Protein AF-0000000080018752 (afdb_homodimer)

Radius of gyration: 22.23 Å; Cα contacts (8 Å, |Δi|>4): 849; chains: 2; bounding box: 43×66×52 Å

Organism: NCBI:txid2019572

pLDDT: mean 96.09, std 4.59, range [61.5, 98.94]

Foldseek 3Di:
DELLPFQAQVVLCVVVVFAEAAAAPFDFDFDDDDPVNVVQLVCCVVPHDQQPDLVSLCVRFVVVLLVVLCVVVVVFKAKDAQDWQDDDPQQTGGFRIWIATQDPVGNVDDDDQIAETEFEDQPRVRSRVSSQVSNQVSNCVVNVVAQAKHKYWYYNRAKIWIWIDGPRYIYTYPDIDGVVPVRRVSRRSNRSVVSVVVSVVVVVVD/DELLPFQAQVVLCVVVVFAEAAAAPFDFDFDDDDPVNVVQLVCCVVPHDQQPDLVSLCVRFVVVLLVVLCVVVVVFWAKDAQDWQDDDPQQTGGFRIWIATQDPVGNVDDDDQIAETEFEDQPRVRSRVSSQVSNQVSNCVVNVVAQAKHKYWYYNRAKIWIWIDGPRYIYTYPDIDGVVPVRRVSRRSNRSVVSVVVSVVVVVVD

Solvent-accessible surface area (backbone atoms only — not comparable to full-atom values): 21216 Å² total; per-residue (Å²): 59,46,32,83,71,37,57,38,49,66,60,49,30,64,75,66,64,40,44,82,47,74,45,78,73,80,61,71,31,89,50,90,74,52,69,65,56,52,50,50,50,50,47,42,66,71,51,39,53,45,71,78,25,64,62,17,16,36,57,63,37,43,46,51,56,52,51,63,54,41,64,80,42,36,91,52,30,35,65,37,36,44,44,82,47,72,70,50,71,59,30,20,45,58,49,49,29,37,37,21,33,43,31,94,89,34,71,85,46,92,38,74,52,51,36,36,35,33,24,72,32,76,83,47,62,56,35,26,46,12,24,33,51,44,49,44,50,30,34,50,61,71,28,65,84,55,95,60,71,29,35,33,36,37,28,45,40,52,47,39,37,44,33,38,36,47,90,55,36,35,34,36,32,66,70,65,40,37,57,88,42,48,61,60,36,41,7,35,53,40,28,55,53,48,53,48,52,53,51,51,52,54,58,70,71,96,61,46,31,83,70,38,57,38,48,65,61,48,30,65,75,66,64,39,44,82,47,74,46,80,74,80,61,73,31,89,51,91,76,52,68,65,56,52,50,49,49,49,47,42,65,71,48,40,52,44,72,76,25,62,62,18,16,35,57,63,39,44,47,53,55,52,50,63,52,41,64,80,42,39,91,52,30,33,66,38,38,44,44,81,48,70,69,49,71,59,31,20,45,57,49,50,30,37,36,20,34,44,32,95,91,34,72,85,46,90,37,74,51,54,37,34,34,32,26,73,32,75,82,48,62,56,36,27,45,12,24,33,51,43,49,44,51,31,35,49,62,72,30,64,83,54,95,59,72,29,35,34,36,36,28,46,41,50,48,40,37,45,32,38,38,47,89,55,37,36,35,36,32,65,70,65,39,35,57,87,42,48,62,60,36,42,6,36,55,39,28,53,53,47,53,48,52,54,50,50,51,54,58,71,72,95

Sequence (412 aa):
MAFSNYKTIGEVLKAFQVTYTESNFMGEVEFQVSDYFREDLETVMREGVVNNSEFAVCENLIYPVLKEVWKRYSSRFTLWSHQSFNYDENLSGFPEYILAKRSPLGKVVFDKPYFILVEAKQDNFEAGWAQCIAEMIAAQKLNNEFAITIFGIVSNGDRWQFGKLESEKFTKNLTFYSIQELDTLFAAVNYIFQQCDLQLNNLVAAMAFSNYKTIGEVLKAFQVTYTESNFMGEVEFQVSDYFREDLETVMREGVVNNSEFAVCENLIYPVLKEVWKRYSSRFTLWSHQSFNYDENLSGFPEYILAKRSPLGKVVFDKPYFILVEAKQDNFEAGWAQCIAEMIAAQKLNNEFAITIFGIVSNGDRWQFGKLESEKFTKNLTFYSIQELDTLFAAVNYIFQQCDLQLNNLVAA

Secondary structure (DSSP, 8-state):
-BGGG---HHHHHHHHT-EEEE------------HHHHHHHHHHHHHS--SSSHHHHIIIIIHHHHHHHHGGGTTTEEEEES--EESSSSSEE--SEEEEEEPTT-TTSEEEEEEEEEEE-SS-HHHHHHHHHHHHHHHHHHHTT----EEEEEE-SSEEEEEEEETTEEEE-SS-EETTSHHHHHHHHHHHHHHHHHHHHHHHH-/-BGGG---HHHHHHHHT-EEEE------------HHHHHHHHHHHHHS--SSSHHHHIIIIIHHHHHHHHGGGTTTEEEEES--EESSSSSEE--SEEEEEEPTT-TTSEEEEEEEEEEE-SS-HHHHHHHHHHHHHHHHHHHTT----EEEEEE-SSEEEEEEEETTEEEE-SS-EETTSHHHHHHHHHHHHHHHHHHHHHHHH-

Nearest PDB structures (foldseek):
  3byq-assembly1_B  TM=3.534E-01  e=9.025E-02  Bordetella bronchiseptica RB50
  1whn-assembly1_A  TM=4.639E-01  e=7.800E-01  Mus musculus
  6ei8-assembly1_A  TM=4.580E-01  e=9.435E-01  Homo sapiens
  8b02-assembly2_B  TM=5.204E-01  e=5.938E+00  Amphimedon queenslandica
  1whn-assembly1_A  TM=4.636E-01  e=7.971E-01  Mus musculus

Structure (mmCIF, N/CA/C/O backbone):
data_AF-0000000080018752-model_v1
#
loop_
_entity.id
_entity.type
_entity.pdbx_description
1 polymer 'Restriction endonuclease subunit R'
#
loop_
_atom_site.group_PDB
_atom_site.id
_atom_site.type_symbol
_atom_site.label_atom_id
_atom_site.label_alt_id
_atom_site.label_comp_id
_atom_site.label_asym_id
_atom_site.label_entity_id
_atom_site.label_seq_id
_atom_site.pdbx_PDB_ins_code
_atom_site.Cartn_x
_atom_site.Cartn_y
_atom_site.Cartn_z
_atom_site.occupancy
_atom_site.B_iso_or_equiv
_atom_site.auth_seq_id
_atom_site.auth_comp_id
_atom_site.auth_asym_id
_atom_site.auth_atom_id
_atom_site.pdbx_PDB_model_num
ATOM 1 N N . MET A 1 1 ? -1.721 23.125 -12.312 1 72.06 1 MET A N 1
ATOM 2 C CA . MET A 1 1 ? -0.794 22.016 -12.531 1 72.06 1 MET A CA 1
ATOM 3 C C . MET A 1 1 ? -0.926 20.984 -11.422 1 72.06 1 MET A C 1
ATOM 5 O O . MET A 1 1 ? -1.213 21.312 -10.273 1 72.06 1 MET A O 1
ATOM 9 N N . ALA A 1 2 ? -0.719 19.641 -11.883 1 88.19 2 ALA A N 1
ATOM 10 C CA . ALA A 1 2 ? -0.804 18.562 -10.906 1 88.19 2 ALA A CA 1
ATOM 11 C C . ALA A 1 2 ? 0.355 18.625 -9.914 1 88.19 2 ALA A C 1
ATOM 13 O O . ALA A 1 2 ? 1.403 19.203 -10.211 1 88.19 2 ALA A O 1
ATOM 14 N N . PHE A 1 3 ? 0.193 18.281 -8.695 1 94.06 3 PHE A N 1
ATOM 15 C CA . PHE A 1 3 ? 1.229 18.25 -7.672 1 94.06 3 PHE A CA 1
ATOM 16 C C . PHE A 1 3 ? 2.527 17.688 -8.242 1 94.06 3 PHE A C 1
ATOM 18 O O . PHE A 1 3 ? 3.615 18.156 -7.898 1 94.06 3 PHE A O 1
ATOM 25 N N . SER A 1 4 ? 2.361 16.719 -9.117 1 89.69 4 SER A N 1
ATOM 26 C CA . SER A 1 4 ? 3.5 15.992 -9.664 1 89.69 4 SER A CA 1
ATOM 27 C C . SER A 1 4 ? 4.324 16.875 -10.602 1 89.69 4 SER A C 1
ATOM 29 O O . SER A 1 4 ? 5.453 16.531 -10.953 1 89.69 4 SER A O 1
ATOM 31 N N . ASN A 1 5 ? 3.793 17.984 -10.992 1 91.5 5 ASN A N 1
ATOM 32 C CA . ASN A 1 5 ? 4.492 18.875 -11.906 1 91.5 5 ASN A CA 1
ATOM 33 C C . ASN A 1 5 ? 5.535 19.719 -11.172 1 91.5 5 ASN A C 1
ATOM 35 O O . ASN A 1 5 ? 6.418 20.312 -11.797 1 91.5 5 ASN A O 1
ATOM 39 N N . TYR A 1 6 ? 5.367 19.859 -9.875 1 93.19 6 TYR A N 1
ATOM 40 C CA . TYR A 1 6 ? 6.352 20.594 -9.102 1 93.19 6 TYR A CA 1
ATOM 41 C C . TYR A 1 6 ? 7.57 19.734 -8.789 1 93.19 6 TYR A C 1
ATOM 43 O O . TYR A 1 6 ? 7.457 18.703 -8.125 1 93.19 6 TYR A O 1
ATOM 51 N N . LYS A 1 7 ? 8.742 20.266 -9.203 1 91.94 7 LYS A N 1
ATOM 52 C CA . LYS A 1 7 ? 9.938 19.438 -9.117 1 91.94 7 LYS A CA 1
ATOM 53 C C . LYS A 1 7 ? 10.914 20 -8.086 1 91.94 7 LYS A C 1
ATOM 55 O O . LYS A 1 7 ? 11.75 19.266 -7.547 1 91.94 7 LYS A O 1
ATOM 60 N N . THR A 1 8 ? 10.773 21.312 -7.938 1 95.69 8 THR A N 1
ATOM 61 C CA . THR A 1 8 ? 11.688 21.906 -6.969 1 95.69 8 THR A CA 1
ATOM 62 C C . THR A 1 8 ? 10.914 22.703 -5.918 1 95.69 8 THR A C 1
ATOM 64 O O . THR A 1 8 ? 9.875 23.297 -6.219 1 95.69 8 THR A O 1
ATOM 67 N N . ILE A 1 9 ? 11.539 22.75 -4.801 1 96.94 9 ILE A N 1
ATOM 68 C CA . ILE A 1 9 ? 10.938 23.5 -3.705 1 96.94 9 ILE A CA 1
ATOM 69 C C . ILE A 1 9 ? 10.844 24.984 -4.078 1 96.94 9 ILE A C 1
ATOM 71 O O . ILE A 1 9 ? 9.812 25.625 -3.859 1 96.94 9 ILE A O 1
ATOM 75 N N . GLY A 1 10 ? 11.852 25.484 -4.672 1 97 10 GLY A N 1
ATOM 76 C CA . GLY A 1 10 ? 11.906 26.891 -5.059 1 97 10 GLY A CA 1
ATOM 77 C C . GLY A 1 10 ? 10.75 27.297 -5.957 1 97 10 GLY A C 1
ATOM 78 O O . GLY A 1 10 ? 10.18 28.375 -5.785 1 97 10 GLY A O 1
ATOM 79 N N . GLU A 1 11 ? 10.43 26.516 -6.867 1 96.38 11 GLU A N 1
ATOM 80 C CA . GLU A 1 11 ? 9.336 26.797 -7.797 1 96.38 11 GLU A CA 1
ATOM 81 C C . GLU A 1 11 ? 8.008 26.953 -7.055 1 96.38 11 GLU A C 1
ATOM 83 O O . GLU A 1 11 ? 7.215 27.844 -7.375 1 96.38 11 GLU A O 1
ATOM 88 N N . VAL A 1 12 ? 7.789 26.109 -6.129 1 97.25 12 VAL A N 1
ATOM 89 C CA . VAL A 1 12 ? 6.543 26.141 -5.367 1 97.25 12 VAL A CA 1
ATOM 90 C C . VAL A 1 12 ? 6.508 27.391 -4.488 1 97.25 12 VAL A C 1
ATOM 92 O O . VAL A 1 12 ? 5.496 28.078 -4.426 1 97.25 12 VAL A O 1
ATOM 95 N N . LEU A 1 13 ? 7.59 27.688 -3.84 1 97.69 13 LEU A N 1
ATOM 96 C CA . LEU A 1 13 ? 7.668 28.844 -2.941 1 97.69 13 LEU A CA 1
ATOM 97 C C . LEU A 1 13 ? 7.434 30.141 -3.701 1 97.69 13 LEU A C 1
ATOM 99 O O . LEU A 1 13 ? 6.734 31.031 -3.211 1 97.69 13 LEU A O 1
ATOM 103 N N . LYS A 1 14 ? 7.988 30.234 -4.836 1 97.12 14 LYS A N 1
ATOM 104 C CA . LYS A 1 14 ? 7.824 31.438 -5.652 1 97.12 14 LYS A CA 1
ATOM 105 C C . LYS A 1 14 ? 6.387 31.562 -6.145 1 97.12 14 LYS A C 1
ATOM 107 O O . LYS A 1 14 ? 5.809 32.656 -6.105 1 97.12 14 LYS A O 1
ATOM 112 N N . ALA A 1 15 ? 5.879 30.469 -6.559 1 96.06 15 ALA A N 1
ATOM 113 C CA . ALA A 1 15 ? 4.543 30.484 -7.148 1 96.06 15 ALA A CA 1
ATOM 114 C C . ALA A 1 15 ? 3.49 30.875 -6.113 1 96.06 15 ALA A C 1
ATOM 116 O O . ALA A 1 15 ? 2.506 31.547 -6.441 1 96.06 15 ALA A O 1
ATOM 117 N N . PHE A 1 16 ? 3.738 30.516 -4.867 1 96.81 16 PHE A N 1
ATOM 118 C CA . PHE A 1 16 ? 2.66 30.703 -3.9 1 96.81 16 PHE A CA 1
ATOM 119 C C . PHE A 1 16 ? 3.088 31.641 -2.777 1 96.81 16 PHE A C 1
ATOM 121 O O . PHE A 1 16 ? 2.354 31.828 -1.805 1 96.81 16 PHE A O 1
ATOM 128 N N . GLN A 1 17 ? 4.203 32.188 -2.896 1 97.25 17 GLN A N 1
ATOM 129 C CA . GLN A 1 17 ? 4.719 33.219 -1.998 1 97.25 17 GLN A CA 1
ATOM 130 C C . GLN A 1 17 ? 4.754 32.719 -0.556 1 97.25 17 GLN A C 1
ATOM 132 O O . GLN A 1 17 ? 4.211 33.375 0.343 1 97.25 17 GLN A O 1
ATOM 137 N N . VAL A 1 18 ? 5.406 31.578 -0.38 1 97.88 18 VAL A N 1
ATOM 138 C CA . VAL A 1 18 ? 5.617 30.969 0.929 1 97.88 18 VAL A CA 1
ATOM 139 C C . VAL A 1 18 ? 7.074 31.141 1.355 1 97.88 18 VAL A C 1
ATOM 141 O O . VAL A 1 18 ? 7.988 30.969 0.546 1 97.88 18 VAL A O 1
ATOM 144 N N . THR A 1 19 ? 7.289 31.547 2.559 1 98.5 19 THR A N 1
ATOM 145 C CA . THR A 1 19 ? 8.633 31.703 3.096 1 98.5 19 THR A CA 1
ATOM 146 C C . THR A 1 19 ? 9.156 30.391 3.646 1 98.5 19 THR A C 1
ATOM 148 O O . THR A 1 19 ? 8.445 29.688 4.371 1 98.5 19 THR A O 1
ATOM 151 N N . TYR A 1 20 ? 10.398 30.078 3.242 1 98.31 20 TYR A N 1
ATOM 152 C CA . TYR A 1 20 ? 11.031 28.828 3.652 1 98.31 20 TYR A CA 1
ATOM 153 C C . TYR A 1 20 ? 11.992 29.062 4.816 1 98.31 20 TYR A C 1
ATOM 155 O O . TYR A 1 20 ? 12.852 29.953 4.75 1 98.31 20 TYR A O 1
ATOM 163 N N . THR A 1 21 ? 11.836 28.281 5.875 1 98.31 21 THR A N 1
ATOM 164 C CA . THR A 1 21 ? 12.773 28.312 6.992 1 98.31 21 THR A CA 1
ATOM 165 C C . THR A 1 21 ? 13.086 26.891 7.453 1 98.31 21 THR A C 1
ATOM 167 O O . THR A 1 21 ? 12.43 25.938 7.039 1 98.31 21 THR A O 1
ATOM 170 N N . GLU A 1 22 ? 14.195 26.672 8.156 1 98.25 22 GLU A N 1
ATOM 171 C CA . GLU A 1 22 ? 14.57 25.406 8.781 1 98.25 22 GLU A CA 1
ATOM 172 C C . GLU A 1 22 ? 14.797 25.578 10.281 1 98.25 22 GLU A C 1
ATOM 174 O O . GLU A 1 22 ? 15.461 26.516 10.711 1 98.25 22 GLU A O 1
ATOM 179 N N . SER A 1 23 ? 14.133 24.812 11.023 1 98.25 23 SER A N 1
ATOM 180 C CA . SER A 1 23 ? 14.281 24.781 12.477 1 98.25 23 SER A CA 1
ATOM 181 C C . SER A 1 23 ? 13.727 23.5 13.07 1 98.25 23 SER A C 1
ATOM 183 O O . SER A 1 23 ? 12.797 22.906 12.523 1 98.25 23 SER A O 1
ATOM 185 N N . ASN A 1 24 ? 14.328 23.047 14.164 1 98.38 24 ASN A N 1
ATOM 186 C CA . ASN A 1 24 ? 13.766 21.906 14.867 1 98.38 24 ASN A CA 1
ATOM 187 C C . ASN A 1 24 ? 12.531 22.297 15.68 1 98.38 24 ASN A C 1
ATOM 189 O O . ASN A 1 24 ? 12.648 22.969 16.703 1 98.38 24 ASN A O 1
ATOM 193 N N . PHE A 1 25 ? 11.406 21.891 15.133 1 98.31 25 PHE A N 1
ATOM 194 C CA . PHE A 1 25 ? 10.18 22.203 15.844 1 98.31 25 PHE A CA 1
ATOM 195 C C . PHE A 1 25 ? 9.516 20.938 16.375 1 98.31 25 PHE A C 1
ATOM 197 O O . PHE A 1 25 ? 8.594 21.016 17.188 1 98.31 25 PHE A O 1
ATOM 204 N N . MET A 1 26 ? 10.086 19.844 15.953 1 98.06 26 MET A N 1
ATOM 205 C CA . MET A 1 26 ? 9.453 18.578 16.297 1 98.06 26 MET A CA 1
ATOM 206 C C . MET A 1 26 ? 9.625 18.266 17.781 1 98.06 26 MET A C 1
ATOM 208 O O . MET A 1 26 ? 10.688 18.531 18.359 1 98.06 26 MET A O 1
ATOM 212 N N . GLY A 1 27 ? 8.562 17.75 18.359 1 96.62 27 GLY A N 1
ATOM 213 C CA . GLY A 1 27 ? 8.625 17.094 19.656 1 96.62 27 GLY A CA 1
ATOM 214 C C . GLY A 1 27 ? 8.492 15.586 19.562 1 96.62 27 GLY A C 1
ATOM 215 O O . GLY A 1 27 ? 8.547 15.016 18.469 1 96.62 27 GLY A O 1
ATOM 216 N N . GLU A 1 28 ? 8.445 15.008 20.734 1 95.88 28 GLU A N 1
ATOM 217 C C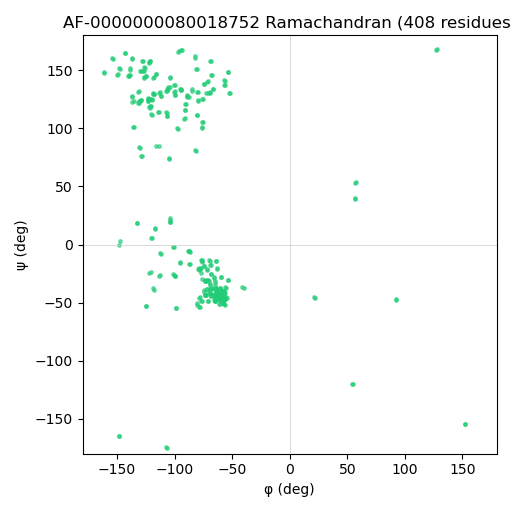A . GLU A 1 28 ? 8.266 13.562 20.812 1 95.88 28 GLU A CA 1
ATOM 218 C C . GLU A 1 28 ? 7.27 13.195 21.906 1 95.88 28 GLU A C 1
ATOM 220 O O . GLU A 1 28 ? 7.344 13.703 23.031 1 95.88 28 GLU A O 1
ATOM 225 N N . VAL A 1 29 ? 6.328 12.43 21.484 1 97.88 29 VAL A N 1
ATOM 226 C CA . VAL A 1 29 ? 5.367 11.852 22.422 1 97.88 29 VAL A CA 1
ATOM 227 C C . VAL A 1 29 ? 5.441 10.328 22.359 1 97.88 29 VAL A C 1
ATOM 229 O O . VAL A 1 29 ? 5.215 9.734 21.312 1 97.88 29 VAL A O 1
ATOM 232 N N . GLU A 1 30 ? 5.656 9.789 23.453 1 97.44 30 GLU A N 1
ATOM 233 C CA . GLU A 1 30 ? 5.875 8.344 23.516 1 97.44 30 GLU A CA 1
ATOM 234 C C . GLU A 1 30 ? 4.695 7.586 22.906 1 97.44 30 GLU A C 1
ATOM 236 O O . GLU A 1 30 ? 3.539 7.961 23.109 1 97.44 30 GLU A O 1
ATOM 241 N N . PHE A 1 31 ? 4.984 6.551 22.203 1 97.81 31 PHE A N 1
ATOM 242 C CA . PHE A 1 31 ? 4.031 5.625 21.609 1 97.81 31 PHE A CA 1
ATOM 243 C C . PHE A 1 31 ? 4.469 4.184 21.828 1 97.81 31 PHE A C 1
ATOM 245 O O . PHE A 1 31 ? 5.578 3.801 21.438 1 97.81 31 PHE A O 1
ATOM 252 N N . GLN A 1 32 ? 3.627 3.441 22.422 1 96 32 GLN A N 1
ATOM 253 C CA . GLN A 1 32 ? 3.984 2.051 22.672 1 96 32 GLN A CA 1
ATOM 254 C C . GLN A 1 32 ? 3.77 1.189 21.438 1 96 32 GLN A C 1
ATOM 256 O O . GLN A 1 32 ? 2.631 0.935 21.047 1 96 32 GLN A O 1
ATOM 261 N N . VAL A 1 33 ? 4.797 0.741 20.891 1 95.06 33 VAL A N 1
ATOM 262 C CA . VAL A 1 33 ? 4.742 -0.136 19.719 1 95.06 33 VAL A CA 1
ATOM 263 C C . VAL A 1 33 ? 4.672 -1.593 20.172 1 95.06 33 VAL A C 1
ATOM 265 O O . VAL A 1 33 ? 5.496 -2.043 20.969 1 95.06 33 VAL A O 1
ATOM 268 N N . SER A 1 34 ? 3.756 -2.328 19.719 1 94.62 34 SER A N 1
ATOM 269 C CA . SER A 1 34 ? 3.568 -3.713 20.141 1 94.62 34 SER A CA 1
ATOM 270 C C . SER A 1 34 ? 4.715 -4.598 19.656 1 94.62 34 SER A C 1
ATOM 272 O O . SER A 1 34 ? 5.383 -4.273 18.672 1 94.62 34 SER A O 1
ATOM 274 N N . ASP A 1 35 ? 4.887 -5.723 20.328 1 95.19 35 ASP A N 1
ATOM 275 C CA . ASP A 1 35 ? 5.891 -6.695 19.906 1 95.19 35 ASP A CA 1
ATOM 276 C C . ASP A 1 35 ? 5.543 -7.285 18.547 1 95.19 35 ASP A C 1
ATOM 278 O O . ASP A 1 35 ? 6.434 -7.574 17.734 1 95.19 35 ASP A O 1
ATOM 282 N N . TYR A 1 36 ? 4.289 -7.441 18.391 1 94.69 36 TYR A N 1
ATOM 283 C CA . TYR A 1 36 ? 3.85 -7.992 17.125 1 94.69 36 TYR A CA 1
ATOM 284 C C . TYR A 1 36 ? 4.262 -7.086 15.961 1 94.69 36 TYR A C 1
ATOM 286 O O . TYR A 1 36 ? 4.82 -7.555 14.969 1 94.69 36 TYR A O 1
ATOM 294 N N . PHE A 1 37 ? 4.012 -5.812 16.109 1 96.12 37 PHE A N 1
ATOM 295 C CA . PHE A 1 37 ? 4.367 -4.863 15.062 1 96.12 37 PHE A CA 1
ATOM 296 C C . PHE A 1 37 ? 5.871 -4.855 14.828 1 96.12 37 PHE A C 1
ATOM 298 O O . PHE A 1 37 ? 6.328 -4.848 13.68 1 96.12 37 PHE A O 1
ATOM 305 N N . ARG A 1 38 ? 6.609 -4.832 15.867 1 96.75 38 ARG A N 1
ATOM 306 C CA . ARG A 1 38 ? 8.07 -4.812 15.773 1 96.75 38 ARG A CA 1
ATOM 307 C C . ARG A 1 38 ? 8.578 -6.035 15.016 1 96.75 38 ARG A C 1
ATOM 309 O O . ARG A 1 38 ? 9.422 -5.91 14.125 1 96.75 38 ARG A O 1
ATOM 316 N N . GLU A 1 39 ? 8.078 -7.125 15.398 1 96.06 39 GLU A N 1
ATOM 317 C CA . GLU A 1 39 ? 8.508 -8.367 14.766 1 96.06 39 GLU A CA 1
ATOM 318 C C . GLU A 1 39 ? 8.102 -8.406 13.297 1 96.06 39 GLU A C 1
ATOM 320 O O . GLU A 1 39 ? 8.859 -8.867 12.445 1 96.06 39 GLU A O 1
ATOM 325 N N . ASP A 1 40 ? 6.879 -7.992 13.094 1 96.19 40 ASP A N 1
ATOM 326 C CA . ASP A 1 40 ? 6.379 -7.938 11.727 1 96.19 40 ASP A CA 1
ATOM 327 C C . ASP A 1 40 ? 7.277 -7.062 10.852 1 96.19 40 ASP A C 1
ATOM 329 O O . ASP A 1 40 ? 7.707 -7.488 9.773 1 96.19 40 ASP A O 1
ATOM 333 N N . LEU A 1 41 ? 7.547 -5.871 11.297 1 96.62 41 LEU A N 1
ATOM 334 C CA . LEU A 1 41 ? 8.383 -4.93 10.555 1 96.62 41 LEU A CA 1
ATOM 335 C C . LEU A 1 41 ? 9.781 -5.496 10.352 1 96.62 41 LEU A C 1
ATOM 337 O O . LEU A 1 41 ? 10.344 -5.395 9.258 1 96.62 41 LEU A O 1
ATOM 341 N N . GLU A 1 42 ? 10.336 -6.051 11.375 1 96.44 42 GLU A N 1
ATOM 342 C CA . GLU A 1 42 ? 11.664 -6.637 11.289 1 96.44 42 GLU A CA 1
ATOM 343 C C . GLU A 1 42 ? 11.711 -7.766 10.266 1 96.44 42 GLU A C 1
ATOM 345 O O . GLU A 1 42 ? 12.648 -7.855 9.469 1 96.44 42 GLU A O 1
ATOM 350 N N . THR A 1 43 ? 10.75 -8.602 10.32 1 96.56 43 THR A N 1
ATOM 351 C CA . THR A 1 43 ? 10.688 -9.727 9.391 1 96.56 43 THR A CA 1
ATOM 352 C C . THR A 1 43 ? 10.594 -9.234 7.953 1 96.56 43 THR A C 1
ATOM 354 O O . THR A 1 43 ? 11.32 -9.719 7.082 1 96.56 43 THR A O 1
ATOM 357 N N . VAL A 1 44 ? 9.734 -8.297 7.723 1 96.81 44 VAL A N 1
ATOM 358 C CA . VAL A 1 44 ? 9.523 -7.82 6.359 1 96.81 44 VAL A CA 1
ATOM 359 C C . VAL A 1 44 ? 10.773 -7.098 5.863 1 96.81 44 VAL A C 1
ATOM 361 O O . VAL A 1 44 ? 11.156 -7.238 4.699 1 96.81 44 VAL A O 1
ATOM 364 N N . MET A 1 45 ? 11.422 -6.359 6.734 1 96.5 45 MET A N 1
ATOM 365 C CA . MET A 1 45 ? 12.641 -5.656 6.336 1 96.5 45 MET A CA 1
ATOM 366 C C . MET A 1 45 ? 13.781 -6.637 6.082 1 96.5 45 MET A C 1
ATOM 368 O O . MET A 1 45 ? 14.617 -6.406 5.207 1 96.5 45 MET A O 1
ATOM 372 N N . ARG A 1 46 ? 13.805 -7.68 6.82 1 96.31 46 ARG A N 1
ATOM 373 C CA . ARG A 1 46 ? 14.875 -8.656 6.703 1 96.31 46 ARG A CA 1
ATOM 374 C C . ARG A 1 46 ? 14.656 -9.562 5.496 1 96.31 46 ARG A C 1
ATOM 376 O O . ARG A 1 46 ? 15.586 -9.812 4.723 1 96.31 46 ARG A O 1
ATOM 383 N N . GLU A 1 47 ? 13.43 -10.055 5.332 1 97 47 GLU A N 1
ATOM 384 C CA . GLU A 1 47 ? 13.18 -11.117 4.367 1 97 47 GLU A CA 1
ATOM 385 C C . GLU A 1 47 ? 12.578 -10.562 3.078 1 97 47 GLU A C 1
ATOM 387 O O . GLU A 1 47 ? 12.648 -11.203 2.027 1 97 47 GLU A O 1
ATOM 392 N N . GLY A 1 48 ? 11.914 -9.453 3.15 1 96.94 48 GLY A N 1
ATOM 393 C CA . GLY A 1 48 ? 11.18 -8.93 2.008 1 96.94 48 GLY A CA 1
ATOM 394 C C . GLY A 1 48 ? 11.961 -7.895 1.224 1 96.94 48 GLY A C 1
ATOM 395 O O . GLY A 1 48 ? 13.055 -7.492 1.631 1 96.94 48 GLY A O 1
ATOM 396 N N . VAL A 1 49 ? 11.508 -7.566 0.028 1 96.75 49 VAL A N 1
ATOM 397 C CA . VAL A 1 49 ? 11.984 -6.438 -0.766 1 96.75 49 VAL A CA 1
ATOM 398 C C . VAL A 1 49 ? 11.047 -5.246 -0.587 1 96.75 49 VAL A C 1
ATOM 400 O O . VAL A 1 49 ? 10.031 -5.137 -1.283 1 96.75 49 VAL A O 1
ATOM 403 N N . VAL A 1 50 ? 11.422 -4.332 0.225 1 95.19 50 VAL A N 1
ATOM 404 C CA . VAL A 1 50 ? 10.484 -3.324 0.705 1 95.19 50 VAL A CA 1
ATOM 405 C C . VAL A 1 50 ? 10.703 -2.018 -0.056 1 95.19 50 VAL A C 1
ATOM 407 O O . VAL A 1 50 ? 9.969 -1.045 0.149 1 95.19 50 VAL A O 1
ATOM 410 N N . ASN A 1 51 ? 11.672 -1.932 -0.959 1 92.94 51 ASN A N 1
ATOM 411 C CA . ASN A 1 51 ? 12.008 -0.653 -1.576 1 92.94 51 ASN A CA 1
ATOM 412 C C . ASN A 1 51 ? 12.125 -0.775 -3.094 1 92.94 51 ASN A C 1
ATOM 414 O O . ASN A 1 51 ? 12.75 0.062 -3.742 1 92.94 51 ASN A O 1
ATOM 418 N N . ASN A 1 52 ? 11.555 -1.844 -3.639 1 92.94 52 ASN A N 1
ATOM 419 C CA . ASN A 1 52 ? 11.664 -2.055 -5.078 1 92.94 52 ASN A CA 1
ATOM 420 C C . ASN A 1 52 ? 10.727 -1.128 -5.852 1 92.94 52 ASN A C 1
ATOM 422 O O . ASN A 1 52 ? 10.836 -1.006 -7.07 1 92.94 52 ASN A O 1
ATOM 426 N N . SER A 1 53 ? 9.812 -0.54 -5.176 1 91.31 53 SER A N 1
ATOM 427 C CA . SER A 1 53 ? 8.867 0.417 -5.75 1 91.31 53 SER A CA 1
ATOM 428 C C . SER A 1 53 ? 8.359 1.396 -4.699 1 91.31 53 SER A C 1
ATOM 430 O O . SER A 1 53 ? 8.477 1.141 -3.498 1 91.31 53 SER A O 1
ATOM 432 N N . GLU A 1 54 ? 7.836 2.539 -5.164 1 91.69 54 GLU A N 1
ATOM 433 C CA . GLU A 1 54 ? 7.195 3.473 -4.242 1 91.69 54 GLU A CA 1
ATOM 434 C C . GLU A 1 54 ? 6.023 2.814 -3.516 1 91.69 54 GLU A C 1
ATOM 436 O O . GLU A 1 54 ? 5.785 3.088 -2.338 1 91.69 54 GLU A O 1
ATOM 441 N N . PHE A 1 55 ? 5.426 1.871 -4.133 1 92.94 55 PHE A N 1
ATOM 442 C CA . PHE A 1 55 ? 4.293 1.155 -3.551 1 92.94 55 PHE A CA 1
ATOM 443 C C . PHE A 1 55 ? 4.762 0.205 -2.455 1 92.94 55 PHE A C 1
ATOM 445 O O . PHE A 1 55 ? 4.137 0.115 -1.396 1 92.94 55 PHE A O 1
ATOM 452 N N . ALA A 1 56 ? 5.844 -0.479 -2.746 1 95.19 56 ALA A N 1
ATOM 453 C CA . ALA A 1 56 ? 6.414 -1.371 -1.74 1 95.19 56 ALA A CA 1
ATOM 454 C C . ALA A 1 56 ? 6.82 -0.599 -0.489 1 95.19 56 ALA A C 1
ATOM 456 O O . ALA A 1 56 ? 6.582 -1.05 0.633 1 95.19 56 ALA A O 1
ATOM 457 N N . VAL A 1 57 ? 7.406 0.6 -0.737 1 96.12 57 VAL A N 1
ATOM 458 C CA . VAL A 1 57 ? 7.816 1.458 0.369 1 96.12 57 VAL A CA 1
ATOM 459 C C . VAL A 1 57 ? 6.59 1.865 1.188 1 96.12 57 VAL A C 1
ATOM 461 O O . VAL A 1 57 ? 6.605 1.786 2.418 1 96.12 57 VAL A O 1
ATOM 464 N N . CYS A 1 58 ? 5.562 2.246 0.548 1 97 58 CYS A N 1
ATOM 465 C CA . CYS A 1 58 ? 4.336 2.68 1.212 1 97 58 CYS A CA 1
ATOM 466 C C . CYS A 1 58 ? 3.707 1.534 1.996 1 97 58 CYS A C 1
ATOM 468 O O . CYS A 1 58 ? 3.451 1.664 3.195 1 97 58 CYS A O 1
ATOM 470 N N . GLU A 1 59 ? 3.592 0.392 1.387 1 96.56 59 GLU A N 1
ATOM 471 C CA . GLU A 1 59 ? 2.846 -0.722 1.962 1 96.56 59 GLU A CA 1
ATOM 472 C C . GLU A 1 59 ? 3.609 -1.36 3.119 1 96.56 59 GLU A C 1
ATOM 474 O O . GLU A 1 59 ? 3.004 -1.864 4.066 1 96.56 59 GLU A O 1
ATOM 479 N N . ASN A 1 60 ? 4.918 -1.3 3.002 1 97.19 60 ASN A N 1
ATOM 480 C CA . ASN A 1 60 ? 5.703 -2.062 3.967 1 97.19 60 ASN A CA 1
ATOM 481 C C . ASN A 1 60 ? 6.23 -1.174 5.09 1 97.19 60 ASN A C 1
ATOM 483 O O . ASN A 1 60 ? 6.473 -1.648 6.203 1 97.19 60 ASN A O 1
ATOM 487 N N . LEU A 1 61 ? 6.414 0.133 4.781 1 97.62 61 LEU A N 1
ATOM 488 C CA . LEU A 1 61 ? 7.145 0.938 5.754 1 97.62 61 LEU A CA 1
ATOM 489 C C . LEU A 1 61 ? 6.328 2.154 6.176 1 97.62 61 LEU A C 1
ATOM 491 O O . LEU A 1 61 ? 6.043 2.336 7.359 1 97.62 61 LEU A O 1
ATOM 495 N N . ILE A 1 62 ? 5.871 2.916 5.254 1 98.31 62 ILE A N 1
ATOM 496 C CA . ILE A 1 62 ? 5.309 4.223 5.574 1 98.31 62 ILE A CA 1
ATOM 497 C C . ILE A 1 62 ? 3.893 4.051 6.125 1 98.31 62 ILE A C 1
ATOM 499 O O . ILE A 1 62 ? 3.596 4.488 7.238 1 98.31 62 ILE A O 1
ATOM 503 N N . TYR A 1 63 ? 3.051 3.352 5.383 1 98.31 63 TYR A N 1
ATOM 504 C CA . TYR A 1 63 ? 1.648 3.225 5.762 1 98.31 63 TYR A CA 1
ATOM 505 C C . TYR A 1 63 ? 1.504 2.482 7.086 1 98.31 63 TYR A C 1
ATOM 507 O O . TYR A 1 63 ? 0.714 2.881 7.945 1 98.31 63 TYR A O 1
ATOM 515 N N . PRO A 1 64 ? 2.205 1.379 7.316 1 97.81 64 PRO A N 1
ATOM 516 C CA . PRO A 1 64 ? 2.043 0.682 8.594 1 97.81 64 PRO A CA 1
ATOM 517 C C . PRO A 1 64 ? 2.336 1.577 9.797 1 97.81 64 PRO A C 1
ATOM 519 O O . PRO A 1 64 ? 1.643 1.498 10.812 1 97.81 64 PRO A O 1
ATOM 522 N N . VAL A 1 65 ? 3.367 2.402 9.664 1 98.5 65 VAL A N 1
ATOM 523 C CA . VAL A 1 65 ? 3.707 3.299 10.766 1 98.5 65 VAL A CA 1
ATOM 524 C C . VAL A 1 65 ? 2.574 4.297 10.992 1 98.5 65 VAL A C 1
ATOM 526 O O . VAL A 1 65 ? 2.105 4.473 12.117 1 98.5 65 VAL A O 1
ATOM 529 N N . LEU A 1 66 ? 2.092 4.938 9.945 1 98.69 66 LEU A N 1
ATOM 530 C CA . LEU A 1 66 ? 1.015 5.918 10.039 1 98.69 66 LEU A CA 1
ATOM 531 C C . LEU A 1 66 ? -0.255 5.277 10.594 1 98.69 66 LEU A C 1
ATOM 533 O O . LEU A 1 66 ? -0.906 5.84 11.477 1 98.69 66 LEU A O 1
ATOM 537 N N . LYS A 1 67 ? -0.595 4.117 10.055 1 98.31 67 LYS A N 1
ATOM 538 C CA . LYS A 1 67 ? -1.809 3.402 10.445 1 98.31 67 LYS A CA 1
ATOM 539 C C . LYS A 1 67 ? -1.783 3.037 11.922 1 98.31 67 LYS A C 1
ATOM 541 O O . LYS A 1 67 ? -2.797 3.154 12.617 1 98.31 67 LYS A O 1
ATOM 546 N N . GLU A 1 68 ? -0.641 2.529 12.367 1 97.94 68 GLU A N 1
ATOM 547 C CA . GLU A 1 68 ? -0.516 2.115 13.758 1 97.94 68 GLU A CA 1
ATOM 548 C C . GLU A 1 68 ? -0.786 3.279 14.711 1 97.94 68 GLU A C 1
ATOM 550 O O . GLU A 1 68 ? -1.471 3.117 15.719 1 97.94 68 GLU A O 1
ATOM 555 N N . VAL A 1 69 ? -0.255 4.434 14.398 1 98.62 69 VAL A N 1
ATOM 556 C CA . VAL A 1 69 ? -0.481 5.609 15.234 1 98.62 69 VAL A CA 1
ATOM 557 C C . VAL A 1 69 ? -1.918 6.098 15.062 1 98.62 69 VAL A C 1
ATOM 559 O O . VAL A 1 69 ? -2.588 6.43 16.047 1 98.62 69 VAL A O 1
ATOM 562 N N . TRP A 1 70 ? -2.412 6.137 13.836 1 98.62 70 TRP A N 1
ATOM 563 C CA . TRP A 1 70 ? -3.738 6.645 13.5 1 98.62 70 TRP A CA 1
ATOM 564 C C . TRP A 1 70 ? -4.816 5.914 14.297 1 98.62 70 TRP A C 1
ATOM 566 O O . TRP A 1 70 ? -5.812 6.52 14.703 1 98.62 70 TRP A O 1
ATOM 576 N N . LYS A 1 71 ? -4.637 4.645 14.508 1 97.75 71 LYS A N 1
ATOM 577 C CA . LYS A 1 71 ? -5.645 3.846 15.195 1 97.75 71 LYS A CA 1
ATOM 578 C C . LYS A 1 71 ? -6.016 4.469 16.547 1 97.75 71 LYS A C 1
ATOM 580 O O . LYS A 1 71 ? -7.168 4.383 16.969 1 97.75 71 LYS A O 1
ATOM 585 N N . ARG A 1 72 ? -5.082 5.145 17.156 1 97.31 72 ARG A N 1
ATOM 586 C CA . ARG A 1 72 ? -5.344 5.789 18.438 1 97.31 72 ARG A CA 1
ATOM 587 C C . ARG A 1 72 ? -6.191 7.043 18.266 1 97.31 72 ARG A C 1
ATOM 589 O O . ARG A 1 72 ? -6.801 7.531 19.219 1 97.31 72 ARG A O 1
ATOM 596 N N . TYR A 1 73 ? -6.227 7.547 17.062 1 98.19 73 TYR A N 1
ATOM 597 C CA . TYR A 1 73 ? -6.906 8.812 16.797 1 98.19 73 TYR A CA 1
ATOM 598 C C . TYR A 1 73 ? -8.078 8.609 15.836 1 98.19 73 TYR A C 1
ATOM 600 O O . TYR A 1 73 ? -8.648 9.578 15.328 1 98.19 73 TYR A O 1
ATOM 608 N N . SER A 1 74 ? -8.477 7.379 15.625 1 97.69 74 SER A N 1
ATOM 609 C CA . SER A 1 74 ? -9.398 7.027 14.555 1 97.69 74 SER A CA 1
ATOM 610 C C . SER A 1 74 ? -10.797 7.566 14.828 1 97.69 74 SER A C 1
ATOM 612 O O . SER A 1 74 ? -11.617 7.68 13.914 1 97.69 74 SER A O 1
ATOM 614 N N . SER A 1 75 ? -11.141 7.941 16.062 1 96.94 75 SER A N 1
ATOM 615 C CA . SER A 1 75 ? -12.453 8.492 16.375 1 96.94 75 SER A CA 1
ATOM 616 C C . SER A 1 75 ? -12.562 9.945 15.906 1 96.94 75 SER A C 1
ATOM 618 O O . SER A 1 75 ? -13.672 10.469 15.766 1 96.94 75 SER A O 1
ATOM 620 N N . ARG A 1 76 ? -11.398 10.57 15.586 1 97.12 76 ARG A N 1
ATOM 621 C CA . ARG A 1 76 ? -11.406 12 15.297 1 97.12 76 ARG A CA 1
ATOM 622 C C . ARG A 1 76 ? -10.883 12.281 13.891 1 97.12 76 ARG A C 1
ATOM 624 O O . ARG A 1 76 ? -11.211 13.305 13.289 1 97.12 76 ARG A O 1
ATOM 631 N N . PHE A 1 77 ? -10.109 11.336 13.453 1 98.62 77 PHE A N 1
ATOM 632 C CA . PHE A 1 77 ? -9.445 11.57 12.18 1 98.62 77 PHE A CA 1
ATOM 633 C C . PHE A 1 77 ? -9.648 10.391 11.242 1 98.62 77 PHE A C 1
ATOM 635 O O . PHE A 1 77 ? -9.82 9.25 11.688 1 98.62 77 PHE A O 1
ATOM 642 N N . THR A 1 78 ? -9.68 10.617 9.992 1 98.56 78 THR A N 1
ATOM 643 C CA . THR A 1 78 ? -9.602 9.594 8.945 1 98.56 78 THR A CA 1
ATOM 644 C C . THR A 1 78 ? -8.289 9.719 8.172 1 98.56 78 THR A C 1
ATOM 646 O O . THR A 1 78 ? -7.891 10.82 7.793 1 98.56 78 THR A O 1
ATOM 649 N N . LEU A 1 79 ? -7.582 8.641 8.062 1 98.56 79 LEU A N 1
ATOM 650 C CA . LEU A 1 79 ? -6.371 8.555 7.258 1 98.56 79 LEU A CA 1
ATOM 651 C C . LEU A 1 79 ? -6.688 8.094 5.84 1 98.56 79 LEU A C 1
ATOM 653 O O . LEU A 1 79 ? -7.008 6.922 5.625 1 98.56 79 LEU A O 1
ATOM 657 N N . TRP A 1 80 ? -6.602 8.992 4.871 1 98.5 80 TRP A N 1
ATOM 658 C CA . TRP A 1 80 ? -6.965 8.727 3.482 1 98.5 80 TRP A CA 1
ATOM 659 C C . TRP A 1 80 ? -5.742 8.312 2.666 1 98.5 80 TRP A C 1
ATOM 661 O O . TRP A 1 80 ? -4.684 8.938 2.771 1 98.5 80 TRP A O 1
ATOM 671 N N . SER A 1 81 ? -5.91 7.297 1.914 1 97.5 81 SER A N 1
ATOM 672 C CA . SER A 1 81 ? -4.852 6.777 1.054 1 97.5 81 SER A CA 1
ATOM 673 C C . SER A 1 81 ? -5.133 7.082 -0.414 1 97.5 81 SER A C 1
ATOM 675 O O . SER A 1 81 ? -6.082 6.555 -0.993 1 97.5 81 SER A O 1
ATOM 677 N N . HIS A 1 82 ? -4.223 7.973 -1.013 1 96.75 82 HIS A N 1
ATOM 678 C CA . HIS A 1 82 ? -4.289 8.297 -2.434 1 96.75 82 HIS A CA 1
ATOM 679 C C . HIS A 1 82 ? -5.66 8.852 -2.809 1 96.75 82 HIS A C 1
ATOM 681 O O . HIS A 1 82 ? -6.227 8.477 -3.838 1 96.75 82 HIS A O 1
ATOM 687 N N . GLN A 1 83 ? -6.199 9.641 -1.958 1 96.62 83 GLN A N 1
ATOM 688 C CA . GLN A 1 83 ? -7.465 10.328 -2.205 1 96.62 83 GLN A CA 1
ATOM 689 C C . GLN A 1 83 ? -7.266 11.555 -3.086 1 96.62 83 GLN A C 1
ATOM 691 O O . GLN A 1 83 ? -6.309 12.312 -2.898 1 96.62 83 GLN A O 1
ATOM 696 N N . SER A 1 84 ? -8.133 11.625 -4.109 1 96.75 84 SER A N 1
ATOM 697 C CA . SER A 1 84 ? -8.086 12.828 -4.941 1 96.75 84 SER A CA 1
ATOM 698 C C . SER A 1 84 ? -8.18 14.094 -4.094 1 96.75 84 SER A C 1
ATOM 700 O O . SER A 1 84 ? -9.047 14.203 -3.23 1 96.75 84 SER A O 1
ATOM 702 N N . PHE A 1 85 ? -7.301 15.023 -4.301 1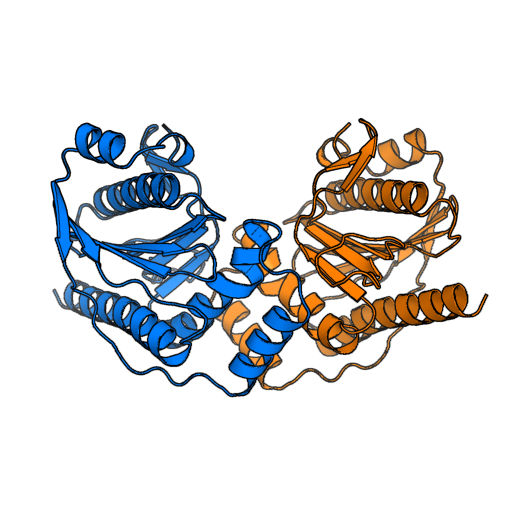 97.19 85 PHE A N 1
ATOM 703 C CA . PHE A 1 85 ? -7.168 16.25 -3.525 1 97.19 85 PHE A CA 1
ATOM 704 C C . PHE A 1 85 ? -6.969 17.453 -4.441 1 97.19 85 PHE A C 1
ATOM 706 O O . PHE A 1 85 ? -5.852 17.719 -4.891 1 97.19 85 PHE A O 1
ATOM 713 N N . ASN A 1 86 ? -8.07 18.234 -4.672 1 96.88 86 ASN A N 1
ATOM 714 C CA . ASN A 1 86 ? -8.039 19.234 -5.727 1 96.88 86 ASN A CA 1
ATOM 715 C C . ASN A 1 86 ? -8.547 20.594 -5.223 1 96.88 86 ASN A C 1
ATOM 717 O O . ASN A 1 86 ? -9.664 20.688 -4.719 1 96.88 86 ASN A O 1
ATOM 721 N N . TYR A 1 87 ? -7.762 21.562 -5.32 1 96.88 87 TYR A N 1
ATOM 722 C CA . TYR A 1 87 ? -8.188 22.938 -5.082 1 96.88 87 TYR A CA 1
ATOM 723 C C . TYR A 1 87 ? -8.477 23.656 -6.395 1 96.88 87 TYR A C 1
ATOM 725 O O . TYR A 1 87 ? -9.578 24.156 -6.605 1 96.88 87 TYR A O 1
ATOM 733 N N . ASP A 1 88 ? -7.57 23.703 -7.316 1 95.5 88 ASP A N 1
ATOM 734 C CA . ASP A 1 88 ? -7.715 24.203 -8.68 1 95.5 88 ASP A CA 1
ATOM 735 C C . ASP A 1 88 ? -6.809 23.438 -9.641 1 95.5 88 ASP A C 1
ATOM 737 O O . ASP A 1 88 ? -6.297 22.375 -9.305 1 95.5 88 ASP A O 1
ATOM 741 N N . GLU A 1 89 ? -6.602 23.953 -10.82 1 93 89 GLU A N 1
ATOM 742 C CA . GLU A 1 89 ? -5.844 23.25 -11.859 1 93 89 GLU A CA 1
ATOM 743 C C . GLU A 1 89 ? -4.367 23.141 -11.484 1 93 89 GLU A C 1
ATOM 745 O O . GLU A 1 89 ? -3.676 22.234 -11.922 1 93 89 GLU A O 1
ATOM 750 N N . ASN A 1 90 ? -3.908 24.062 -10.656 1 92.88 90 ASN A N 1
ATOM 751 C CA . ASN A 1 90 ? -2.49 24.109 -10.312 1 92.88 90 ASN A CA 1
ATOM 752 C C . ASN A 1 90 ? -2.203 23.375 -9.016 1 92.88 90 ASN A C 1
ATOM 754 O O . ASN A 1 90 ? -1.045 23.109 -8.688 1 92.88 90 ASN A O 1
ATOM 758 N N . LEU A 1 91 ? -3.188 23.094 -8.273 1 96.5 91 LEU A N 1
ATOM 759 C CA . LEU A 1 91 ? -3.08 22.391 -6.996 1 96.5 91 LEU A CA 1
ATOM 760 C C . LEU A 1 91 ? -4.047 21.219 -6.934 1 96.5 91 LEU A C 1
ATOM 762 O O . LEU A 1 91 ? -5.062 21.281 -6.242 1 96.5 91 LEU A O 1
ATOM 766 N N . SER A 1 92 ? -3.629 20.172 -7.652 1 97.75 92 SER A N 1
ATOM 767 C CA . SER A 1 92 ? -4.484 19 -7.766 1 97.75 92 SER A CA 1
ATOM 768 C C . SER A 1 92 ? -3.658 17.719 -7.891 1 97.75 92 SER A C 1
ATOM 770 O O . SER A 1 92 ? -2.533 17.75 -8.391 1 97.75 92 SER A O 1
ATOM 772 N N . GLY A 1 93 ? -4.25 16.641 -7.422 1 96.94 93 GLY A N 1
ATOM 773 C CA . GLY A 1 93 ? -3.594 15.344 -7.559 1 96.94 93 GLY A CA 1
ATOM 774 C C . GLY A 1 93 ? -3.977 14.359 -6.469 1 96.94 93 GLY A C 1
ATOM 775 O O . GLY A 1 93 ? -5.109 14.375 -5.984 1 96.94 93 GLY A O 1
ATOM 776 N N . PHE A 1 94 ? -3.023 13.406 -6.234 1 96.25 94 PHE A N 1
ATOM 777 C CA . PHE A 1 94 ? -3.297 12.312 -5.312 1 96.25 94 PHE A CA 1
ATOM 778 C C . PHE A 1 94 ? -2.166 12.164 -4.301 1 96.25 94 PHE A C 1
ATOM 780 O O . PHE A 1 94 ? -1.281 11.32 -4.473 1 96.25 94 PHE A O 1
ATOM 787 N N . PRO A 1 95 ? -2.219 12.977 -3.227 1 97 95 PRO A N 1
ATOM 788 C CA . PRO A 1 95 ? -1.227 12.711 -2.184 1 97 95 PRO A CA 1
ATOM 789 C C . PRO A 1 95 ? -1.238 11.258 -1.718 1 97 95 PRO A C 1
ATOM 791 O O . PRO A 1 95 ? -2.289 10.609 -1.726 1 97 95 PRO A O 1
ATOM 794 N N . GLU A 1 96 ? -0.095 10.758 -1.33 1 97.56 96 GLU A N 1
ATOM 795 C CA . GLU A 1 96 ? -0.055 9.383 -0.847 1 97.56 96 GLU A CA 1
ATOM 796 C C . GLU A 1 96 ? -0.988 9.188 0.345 1 97.56 96 GLU A C 1
ATOM 798 O O . GLU A 1 96 ? -1.775 8.242 0.375 1 97.56 96 GLU A O 1
ATOM 803 N N . TYR A 1 97 ? -0.886 10.047 1.353 1 98.56 97 TYR A N 1
ATOM 804 C CA . TYR A 1 97 ? -1.796 9.977 2.49 1 98.56 97 TYR A CA 1
ATOM 805 C C . TYR A 1 97 ? -2.213 11.367 2.945 1 98.56 97 TYR A C 1
ATOM 807 O O . TYR A 1 97 ? -1.422 12.312 2.875 1 98.56 97 TYR A O 1
ATOM 815 N N . ILE A 1 98 ? -3.424 11.531 3.412 1 98.81 98 ILE A N 1
ATOM 816 C CA . ILE A 1 98 ? -3.971 12.75 3.998 1 98.81 98 ILE A CA 1
ATOM 817 C C . ILE A 1 98 ? -4.645 12.422 5.328 1 98.81 98 ILE A C 1
ATOM 819 O O . ILE A 1 98 ? -5.48 11.516 5.402 1 98.81 98 ILE A O 1
ATOM 823 N N . LEU A 1 99 ? -4.242 13.055 6.371 1 98.88 99 LEU A N 1
ATOM 824 C CA . LEU A 1 99 ? -5.02 13 7.602 1 98.88 99 LEU A CA 1
ATOM 825 C C . LEU A 1 99 ? -6.031 14.141 7.656 1 98.88 99 LEU A C 1
ATOM 827 O O . LEU A 1 99 ? -5.652 15.312 7.605 1 98.88 99 LEU A O 1
ATOM 831 N N . ALA A 1 100 ? -7.254 13.836 7.758 1 98.69 100 ALA A N 1
ATOM 832 C CA . ALA A 1 100 ? -8.336 14.82 7.805 1 98.69 100 ALA A CA 1
ATOM 833 C C . ALA A 1 100 ? -9.242 14.57 9.008 1 98.69 100 ALA A C 1
ATOM 835 O O . ALA A 1 100 ? -9.289 13.469 9.547 1 98.69 100 ALA A O 1
ATOM 836 N N . LYS A 1 101 ? -9.898 15.562 9.367 1 98.12 101 LYS A N 1
ATOM 837 C CA . LYS A 1 101 ? -10.945 15.383 10.367 1 98.12 101 LYS A CA 1
ATOM 838 C C . LYS A 1 101 ? -11.969 14.344 9.922 1 98.12 101 LYS A C 1
ATOM 840 O O . LYS A 1 101 ? -12.359 14.32 8.758 1 98.12 101 LYS A O 1
ATOM 845 N N . ARG A 1 102 ? -12.312 13.531 10.867 1 97.75 102 ARG A N 1
ATOM 846 C CA . ARG A 1 102 ? -13.422 12.625 10.602 1 97.75 102 ARG A CA 1
ATOM 847 C C . ARG A 1 102 ? -14.742 13.383 10.516 1 97.75 102 ARG A C 1
ATOM 849 O O . ARG A 1 102 ? -15.102 14.117 11.43 1 97.75 102 ARG A O 1
ATOM 856 N N . SER A 1 103 ? -15.508 13.164 9.508 1 97.25 103 SER A N 1
ATOM 857 C CA . SER A 1 103 ? -16.75 13.883 9.281 1 97.25 103 SER A CA 1
ATOM 858 C C . SER A 1 103 ? -17.844 13.414 10.227 1 97.25 103 SER A C 1
ATOM 860 O O . SER A 1 103 ? -18 12.211 10.469 1 97.25 103 SER A O 1
ATOM 862 N N . PRO A 1 104 ? -18.594 14.32 10.742 1 95.38 104 PRO A N 1
ATOM 863 C CA . PRO A 1 104 ? -19.766 13.898 11.523 1 95.38 104 PRO A CA 1
ATOM 864 C C . PRO A 1 104 ? -20.797 13.148 10.68 1 95.38 104 PRO A C 1
ATOM 866 O O . PRO A 1 104 ? -21.672 12.469 11.227 1 95.38 104 PRO A O 1
ATOM 869 N N . LEU A 1 105 ? -20.625 13.258 9.352 1 97.25 105 LEU A N 1
ATOM 870 C CA . LEU A 1 105 ? -21.578 12.594 8.461 1 97.25 105 LEU A CA 1
ATOM 871 C C . LEU A 1 105 ? -21.156 11.156 8.195 1 97.25 105 LEU A C 1
ATOM 873 O O . LEU A 1 105 ? -21.875 10.406 7.527 1 97.25 105 LEU A O 1
ATOM 877 N N . GLY A 1 106 ? -19.953 10.781 8.711 1 95.25 106 GLY A N 1
ATOM 878 C CA . GLY A 1 106 ? -19.5 9.406 8.547 1 95.25 106 GLY A CA 1
ATOM 879 C C . GLY A 1 106 ? -18.109 9.297 7.949 1 95.25 106 GLY A C 1
ATOM 880 O O . GLY A 1 106 ? -17.625 10.25 7.336 1 95.25 106 GLY A O 1
ATOM 881 N N . LYS A 1 107 ? -17.516 8.141 7.984 1 94.5 107 LYS A N 1
ATOM 882 C CA . LYS A 1 107 ? -16.109 7.934 7.699 1 94.5 107 LYS A CA 1
ATOM 883 C C . LYS A 1 107 ? -15.812 8.102 6.211 1 94.5 107 LYS A C 1
ATOM 885 O O . LYS A 1 107 ? -14.672 8.367 5.824 1 94.5 107 LYS A O 1
ATOM 890 N N . VAL A 1 108 ? -16.875 7.969 5.344 1 95.25 108 VAL A N 1
ATOM 891 C CA . VAL A 1 108 ? -16.625 7.93 3.904 1 95.25 108 VAL A CA 1
ATOM 892 C C . VAL A 1 108 ? -16.625 9.344 3.34 1 95.25 108 VAL A C 1
ATOM 894 O O . VAL A 1 108 ? -16.406 9.547 2.143 1 95.25 108 VAL A O 1
ATOM 897 N N . VAL A 1 109 ? -16.953 10.312 4.211 1 97.44 109 VAL A N 1
ATOM 898 C CA . VAL A 1 109 ? -17.016 11.703 3.756 1 97.44 109 VAL A CA 1
ATOM 899 C C . VAL A 1 109 ? -15.656 12.375 3.951 1 97.44 109 VAL A C 1
ATOM 901 O O . VAL A 1 109 ? -15.156 12.469 5.074 1 97.44 109 VAL A O 1
ATOM 904 N N . PHE A 1 110 ? -15.062 12.742 2.857 1 97.69 110 PHE A N 1
ATOM 905 C CA . PHE A 1 110 ? -13.797 13.477 2.863 1 97.69 110 PHE A CA 1
ATOM 906 C C . PHE A 1 110 ? -14.023 14.938 3.232 1 97.69 110 PHE A C 1
ATOM 908 O O . PHE A 1 110 ? -14.43 15.742 2.389 1 97.69 110 PHE A O 1
ATOM 915 N N . ASP A 1 111 ? -13.734 15.234 4.492 1 96 111 ASP A N 1
ATOM 916 C CA . ASP A 1 111 ? -14.148 16.516 5.051 1 96 111 ASP A CA 1
ATOM 917 C C . ASP A 1 111 ? -12.961 17.25 5.684 1 96 111 ASP A C 1
ATOM 919 O O . ASP A 1 111 ? -11.961 16.625 6.043 1 96 111 ASP A O 1
ATOM 923 N N . LYS A 1 112 ? -12.953 18.594 5.68 1 96.5 112 LYS A N 1
ATOM 924 C CA . LYS A 1 112 ? -11.922 19.422 6.289 1 96.5 112 LYS A CA 1
ATOM 925 C C . LYS A 1 112 ? -12.164 19.594 7.785 1 96.5 112 LYS A C 1
ATOM 927 O O . LYS A 1 112 ? -13.281 19.391 8.266 1 96.5 112 LYS A O 1
ATOM 932 N N . PRO A 1 113 ? -11.18 19.984 8.508 1 98 113 PRO A N 1
ATOM 933 C CA . PRO A 1 113 ? -9.859 20.438 8.07 1 98 113 PRO A CA 1
ATOM 934 C C . PRO A 1 113 ? -8.922 19.281 7.73 1 98 113 PRO A C 1
ATOM 936 O O . PRO A 1 113 ? -9.07 18.188 8.266 1 98 113 PRO A O 1
ATOM 939 N N . TYR A 1 114 ? -8.023 19.516 6.84 1 98.69 114 TYR A N 1
ATOM 940 C CA . TYR A 1 114 ? -6.91 18.641 6.488 1 98.69 114 TYR A CA 1
ATOM 941 C C . TYR A 1 114 ? -5.656 19.016 7.266 1 98.69 114 TYR A C 1
ATOM 943 O O . TYR A 1 114 ? -5.285 20.188 7.328 1 98.69 114 TYR A O 1
ATOM 951 N N . PHE A 1 115 ? -4.969 18 7.852 1 98.69 115 PHE A N 1
ATOM 952 C CA . PHE A 1 115 ? -3.955 18.328 8.844 1 98.69 115 PHE A CA 1
ATOM 953 C C . PHE A 1 115 ? -2.576 17.875 8.391 1 98.69 115 PHE A C 1
ATOM 955 O O . PHE A 1 115 ? -1.567 18.5 8.703 1 98.69 115 PHE A O 1
ATOM 962 N N . ILE A 1 116 ? -2.488 16.75 7.781 1 98.81 116 ILE A N 1
ATOM 963 C CA . ILE A 1 116 ? -1.199 16.156 7.422 1 98.81 116 ILE A CA 1
ATOM 964 C C . ILE A 1 116 ? -1.222 15.719 5.961 1 98.81 116 ILE A C 1
ATOM 966 O O . ILE A 1 116 ? -2.188 15.094 5.512 1 98.81 116 ILE A O 1
ATOM 970 N N . LEU A 1 117 ? -0.247 16.047 5.203 1 98.81 117 LEU A N 1
ATOM 971 C CA . LEU A 1 117 ? 0.024 15.508 3.875 1 98.81 117 LEU A CA 1
ATOM 972 C C . LEU A 1 117 ? 1.314 14.695 3.873 1 98.81 117 LEU A C 1
ATOM 974 O O . LEU A 1 117 ? 2.35 15.164 4.352 1 98.81 117 LEU A O 1
ATOM 978 N N . VAL A 1 118 ? 1.268 13.516 3.342 1 98.62 118 VAL A N 1
ATOM 979 C CA . VAL A 1 118 ? 2.42 12.625 3.316 1 98.62 118 VAL A CA 1
ATOM 980 C C . VAL A 1 118 ? 2.807 12.32 1.871 1 98.62 118 VAL A C 1
ATOM 982 O O . VAL A 1 118 ? 1.953 11.961 1.057 1 98.62 118 VAL A O 1
ATOM 985 N N . GLU A 1 119 ? 4.004 12.461 1.536 1 97.31 119 GLU A N 1
ATOM 986 C CA . GLU A 1 119 ? 4.559 12.125 0.226 1 97.31 119 GLU A CA 1
ATOM 987 C C . GLU A 1 119 ? 5.676 11.094 0.344 1 97.31 119 GLU A C 1
ATOM 989 O O . GLU A 1 119 ? 6.59 11.25 1.153 1 97.31 119 GLU A O 1
ATOM 994 N N . ALA A 1 120 ? 5.539 10.016 -0.367 1 95.06 120 ALA A N 1
ATOM 995 C CA . ALA A 1 120 ? 6.555 8.969 -0.418 1 95.06 120 ALA A CA 1
ATOM 996 C C . ALA A 1 120 ? 7.398 9.086 -1.686 1 95.06 120 ALA A C 1
ATOM 998 O O . ALA A 1 120 ? 6.871 9.367 -2.764 1 95.06 120 ALA A O 1
ATOM 999 N N . LYS A 1 121 ? 8.711 8.922 -1.534 1 89.31 121 LYS A N 1
ATOM 1000 C CA . LYS A 1 121 ? 9.664 8.883 -2.641 1 89.31 121 LYS A CA 1
ATOM 1001 C C . LYS A 1 121 ? 10.719 7.797 -2.422 1 89.31 121 LYS A C 1
ATOM 1003 O O . LYS A 1 121 ? 11.078 7.492 -1.282 1 89.31 121 LYS A O 1
ATOM 1008 N N . GLN A 1 122 ? 11.203 7.277 -3.477 1 83 122 GLN A N 1
ATOM 1009 C CA . GLN A 1 122 ? 12.297 6.32 -3.33 1 83 122 GLN A CA 1
ATOM 1010 C C . GLN A 1 122 ? 13.609 7.027 -3.035 1 83 122 GLN A C 1
ATOM 1012 O O . GLN A 1 122 ? 14.328 6.656 -2.102 1 83 122 GLN A O 1
ATOM 1017 N N . ASP A 1 123 ? 13.984 8.086 -3.805 1 83.94 123 ASP A N 1
ATOM 1018 C CA . ASP A 1 123 ? 15.312 8.641 -3.578 1 83.94 123 ASP A CA 1
ATOM 1019 C C . ASP A 1 123 ? 15.328 10.148 -3.844 1 83.94 123 ASP A C 1
ATOM 1021 O O . ASP A 1 123 ? 16.391 10.781 -3.781 1 83.94 123 ASP A O 1
ATOM 1025 N N . ASN A 1 124 ? 14.289 10.773 -4.16 1 91.5 124 ASN A N 1
ATOM 1026 C CA . ASN A 1 124 ? 14.273 12.18 -4.527 1 91.5 124 ASN A CA 1
ATOM 1027 C C . ASN A 1 124 ? 13.461 13.016 -3.541 1 91.5 124 ASN A C 1
ATOM 1029 O O . ASN A 1 124 ? 12.344 13.43 -3.846 1 91.5 124 ASN A O 1
ATOM 1033 N N . PHE A 1 125 ? 14.125 13.422 -2.441 1 94.75 125 PHE A N 1
ATOM 1034 C CA . PHE A 1 125 ? 13.461 14.164 -1.38 1 94.75 125 PHE A CA 1
ATOM 1035 C C . PHE A 1 125 ? 13.117 15.578 -1.839 1 94.75 125 PHE A C 1
ATOM 1037 O O . PHE A 1 125 ? 12.125 16.156 -1.397 1 94.75 125 PHE A O 1
ATOM 1044 N N . GLU A 1 126 ? 13.945 16.125 -2.738 1 94.31 126 GLU A N 1
ATOM 1045 C CA . GLU A 1 126 ? 13.656 17.469 -3.248 1 94.31 126 GLU A CA 1
ATOM 1046 C C . GLU A 1 126 ? 12.312 17.5 -3.973 1 94.31 126 GLU A C 1
ATOM 1048 O O . GLU A 1 126 ? 11.477 18.359 -3.695 1 94.31 126 GLU A O 1
ATOM 1053 N N . ALA A 1 127 ? 12.125 16.609 -4.883 1 95.06 127 ALA A N 1
ATOM 1054 C CA . ALA A 1 127 ? 10.852 16.516 -5.586 1 95.06 127 ALA A CA 1
ATOM 1055 C C . ALA A 1 127 ? 9.719 16.156 -4.629 1 95.06 127 ALA A C 1
ATOM 1057 O O . ALA A 1 127 ? 8.594 16.641 -4.781 1 95.06 127 ALA A O 1
ATOM 1058 N N . GLY A 1 128 ? 10.031 15.281 -3.672 1 97 128 GLY A N 1
ATOM 1059 C CA . GLY A 1 128 ? 9.055 14.93 -2.652 1 97 128 GLY A CA 1
ATOM 1060 C C . GLY A 1 128 ? 8.547 16.141 -1.877 1 97 128 GLY A C 1
ATOM 1061 O O . GLY A 1 128 ? 7.336 16.312 -1.72 1 97 128 GLY A O 1
ATOM 1062 N N . TRP A 1 129 ? 9.453 16.984 -1.457 1 97.88 129 TRP A N 1
ATOM 1063 C CA . TRP A 1 129 ? 9.047 18.156 -0.687 1 97.88 129 TRP A CA 1
ATOM 1064 C C . TRP A 1 129 ? 8.336 19.172 -1.572 1 97.88 129 TRP A C 1
ATOM 1066 O O . TRP A 1 129 ? 7.395 19.844 -1.132 1 97.88 129 TRP A O 1
ATOM 1076 N N . ALA A 1 130 ? 8.805 19.328 -2.801 1 97.81 130 ALA A N 1
ATOM 1077 C CA . ALA A 1 130 ? 8.094 20.219 -3.707 1 97.81 130 ALA A CA 1
ATOM 1078 C C . ALA A 1 130 ? 6.621 19.844 -3.818 1 97.81 130 ALA A C 1
ATOM 1080 O O . ALA A 1 130 ? 5.742 20.688 -3.676 1 97.81 130 ALA A O 1
ATOM 1081 N N . GLN A 1 131 ? 6.398 18.578 -3.988 1 97.69 131 GLN A N 1
ATOM 1082 C CA . GLN A 1 131 ? 5.035 18.078 -4.117 1 97.69 131 GLN A CA 1
ATOM 1083 C C . GLN A 1 131 ? 4.281 18.188 -2.793 1 97.69 131 GLN A C 1
ATOM 1085 O O . GLN A 1 131 ? 3.127 18.625 -2.766 1 97.69 131 GLN A O 1
ATOM 1090 N N . CYS A 1 132 ? 4.934 17.875 -1.726 1 98.5 132 CYS A N 1
ATOM 1091 C CA . CYS A 1 132 ? 4.293 17.906 -0.416 1 98.5 132 CYS A CA 1
ATOM 1092 C C . CYS A 1 132 ? 3.9 19.328 -0.034 1 98.5 132 CYS A C 1
ATOM 1094 O O . CYS A 1 132 ? 2.799 19.562 0.467 1 98.5 132 CYS A O 1
ATOM 1096 N N . ILE A 1 133 ? 4.789 20.266 -0.249 1 98.56 133 ILE A N 1
ATOM 1097 C CA . ILE A 1 133 ? 4.492 21.656 0.069 1 98.56 133 ILE A CA 1
ATOM 1098 C C . ILE A 1 133 ? 3.307 22.141 -0.765 1 98.56 133 ILE A C 1
ATOM 1100 O O . ILE A 1 133 ? 2.412 22.812 -0.252 1 98.56 133 ILE A O 1
ATOM 1104 N N . ALA A 1 134 ? 3.287 21.781 -2.023 1 98.38 134 ALA A N 1
ATOM 1105 C CA . ALA A 1 134 ? 2.15 22.125 -2.873 1 98.38 134 ALA A CA 1
ATOM 1106 C C . ALA A 1 134 ? 0.852 21.547 -2.316 1 98.38 134 ALA A C 1
ATOM 1108 O O . ALA A 1 134 ? -0.18 22.219 -2.305 1 98.38 134 ALA A O 1
ATOM 1109 N N . GLU A 1 135 ? 0.893 20.312 -1.875 1 98.69 135 GLU A N 1
ATOM 1110 C CA . GLU A 1 135 ? -0.268 19.672 -1.272 1 98.69 135 GLU A CA 1
ATOM 1111 C C . GLU A 1 135 ? -0.69 20.375 0.013 1 98.69 135 GLU A C 1
ATOM 1113 O O . GLU A 1 135 ? -1.884 20.547 0.266 1 98.69 135 GLU A O 1
ATOM 1118 N N . MET A 1 136 ? 0.27 20.766 0.807 1 98.56 136 MET A N 1
ATOM 1119 C CA . MET A 1 136 ? -0.009 21.5 2.045 1 98.56 136 MET A CA 1
ATOM 1120 C C . MET A 1 136 ? -0.678 22.828 1.753 1 98.56 136 MET A C 1
ATOM 1122 O O . MET A 1 136 ? -1.602 23.234 2.463 1 98.56 136 MET A O 1
ATOM 1126 N N . ILE A 1 137 ? -0.182 23.5 0.753 1 97.94 137 ILE A N 1
ATOM 1127 C CA . ILE A 1 137 ? -0.771 24.781 0.359 1 97.94 137 ILE A CA 1
ATOM 1128 C C . ILE A 1 137 ? -2.209 24.562 -0.106 1 97.94 137 ILE A C 1
ATOM 1130 O O . ILE A 1 137 ? -3.105 25.328 0.248 1 97.94 137 ILE A O 1
ATOM 1134 N N . ALA A 1 138 ? -2.426 23.516 -0.909 1 97.94 138 ALA A N 1
ATOM 1135 C CA . ALA A 1 138 ? -3.787 23.172 -1.313 1 97.94 138 ALA A CA 1
ATOM 1136 C C . ALA A 1 138 ? -4.68 22.953 -0.098 1 97.94 138 ALA A C 1
ATOM 1138 O O . ALA A 1 138 ? -5.812 23.438 -0.05 1 97.94 138 ALA A O 1
ATOM 1139 N N . ALA A 1 139 ? -4.176 22.188 0.864 1 98.31 139 ALA A N 1
ATOM 1140 C CA . ALA A 1 139 ? -4.922 21.938 2.094 1 98.31 139 ALA A CA 1
ATOM 1141 C C . ALA A 1 139 ? -5.254 23.25 2.811 1 98.31 139 ALA A C 1
ATOM 1143 O O . ALA A 1 139 ? -6.371 23.422 3.305 1 98.31 139 ALA A O 1
ATOM 1144 N N . GLN A 1 140 ? -4.266 24.094 2.926 1 97.81 140 GLN A N 1
ATOM 1145 C CA . GLN A 1 140 ? -4.465 25.391 3.576 1 97.81 140 GLN A CA 1
ATOM 1146 C C . GLN A 1 140 ? -5.578 26.172 2.9 1 97.81 140 GLN A C 1
ATOM 1148 O O . GLN A 1 140 ? -6.438 26.75 3.574 1 97.81 140 GLN A O 1
ATOM 1153 N N . LYS A 1 141 ? -5.555 26.234 1.569 1 96.81 141 LYS A N 1
ATOM 1154 C CA . LYS A 1 141 ? -6.57 26.953 0.806 1 96.81 141 LYS A CA 1
ATOM 1155 C C . LYS A 1 141 ? -7.945 26.312 0.991 1 96.81 141 LYS A C 1
ATOM 1157 O O . LYS A 1 141 ? -8.945 27.016 1.118 1 96.81 141 LYS A O 1
ATOM 1162 N N . LEU A 1 142 ? -8.008 25.047 0.992 1 97.25 142 LEU A N 1
ATOM 1163 C CA . LEU A 1 142 ? -9.266 24.328 1.146 1 97.25 142 LEU A CA 1
ATOM 1164 C C . LEU A 1 142 ? -9.812 24.484 2.561 1 97.25 142 LEU A C 1
ATOM 1166 O O . LEU A 1 142 ? -11.031 24.562 2.756 1 97.25 142 LEU A O 1
ATOM 1170 N N . ASN A 1 143 ? -8.883 24.469 3.504 1 96.75 143 ASN A N 1
ATOM 1171 C CA . ASN A 1 143 ? -9.289 24.688 4.891 1 96.75 143 ASN A CA 1
ATOM 1172 C C . ASN A 1 143 ? -9.828 26.094 5.113 1 96.75 143 ASN A C 1
ATOM 1174 O O . ASN A 1 143 ? -10.609 26.328 6.035 1 96.75 143 ASN A O 1
ATOM 1178 N N . ASN A 1 144 ? -9.453 27.188 4.371 1 85.62 144 ASN A N 1
ATOM 1179 C CA . ASN A 1 144 ? -9.703 28.625 4.297 1 85.62 144 ASN A CA 1
ATOM 1180 C C . ASN A 1 144 ? -10.25 29.172 5.613 1 85.62 144 ASN A C 1
ATOM 1182 O O . ASN A 1 144 ? -9.773 30.203 6.109 1 85.62 144 ASN A O 1
ATOM 1186 N N . GLU A 1 145 ? -11.117 28.625 6.219 1 83 145 GLU A N 1
ATOM 1187 C CA . GLU A 1 145 ? -11.75 29.156 7.422 1 83 145 GLU A CA 1
ATOM 1188 C C . GLU A 1 145 ? -10.977 28.75 8.68 1 83 145 GLU A C 1
ATOM 1190 O O . GLU A 1 145 ? -11.18 29.328 9.75 1 83 145 GLU A O 1
ATOM 1195 N N . PHE A 1 146 ? -10.164 27.797 8.523 1 87.88 146 PHE A N 1
ATOM 1196 C CA . PHE A 1 146 ? -9.453 27.266 9.68 1 87.88 146 PHE A CA 1
ATOM 1197 C C . PHE A 1 146 ? -7.992 27.703 9.656 1 87.88 146 PHE A C 1
ATOM 1199 O O . PHE A 1 146 ? -7.242 27.344 8.75 1 87.88 146 PHE A O 1
ATOM 1206 N N . ALA A 1 147 ? -7.621 28.547 10.547 1 89.81 147 ALA A N 1
ATOM 1207 C CA . ALA A 1 147 ? -6.215 28.922 10.695 1 89.81 147 ALA A CA 1
ATOM 1208 C C . ALA A 1 147 ? -5.461 27.875 11.523 1 89.81 147 ALA A C 1
ATOM 1210 O O . ALA A 1 147 ? -5.242 28.062 12.719 1 89.81 147 ALA A O 1
ATOM 1211 N N . ILE A 1 148 ? -5.082 26.797 10.906 1 96 148 ILE A N 1
ATOM 1212 C CA . ILE A 1 148 ? -4.41 25.719 11.625 1 96 148 ILE A CA 1
ATOM 1213 C C . ILE A 1 148 ? -3.047 25.453 11 1 96 148 ILE A C 1
ATOM 1215 O O . ILE A 1 148 ? -2.799 25.828 9.852 1 96 148 ILE A O 1
ATOM 1219 N N . THR A 1 149 ? -2.207 24.891 11.781 1 98.06 149 THR A N 1
ATOM 1220 C CA . THR A 1 149 ? -0.933 24.375 11.289 1 98.06 149 THR A CA 1
ATOM 1221 C C . THR A 1 149 ? -1.143 23.109 10.477 1 98.06 149 THR A C 1
ATOM 1223 O O . THR A 1 149 ? -1.854 22.203 10.906 1 98.06 149 THR A O 1
ATOM 1226 N N . ILE A 1 150 ? -0.561 23.047 9.289 1 98.69 150 ILE A N 1
ATOM 1227 C CA . ILE A 1 150 ? -0.596 21.844 8.461 1 98.69 150 ILE A CA 1
ATOM 1228 C C . ILE A 1 150 ? 0.776 21.172 8.461 1 98.69 150 ILE A C 1
ATOM 1230 O O . ILE A 1 150 ? 1.798 21.844 8.266 1 98.69 150 ILE A O 1
ATOM 1234 N N . PHE A 1 151 ? 0.815 19.922 8.664 1 98.88 151 PHE A N 1
ATOM 1235 C CA . PHE A 1 151 ? 2.078 19.188 8.742 1 98.88 151 PHE A CA 1
ATOM 1236 C C . PHE A 1 151 ? 2.328 18.406 7.457 1 98.88 151 PHE A C 1
ATOM 1238 O O . PHE A 1 151 ? 1.387 17.922 6.828 1 98.88 151 PHE A O 1
ATOM 1245 N N . GLY A 1 152 ? 3.592 18.359 7.082 1 98.81 152 GLY A N 1
ATOM 1246 C CA . GLY A 1 152 ? 4.039 17.547 5.965 1 98.81 152 GLY A CA 1
ATOM 1247 C C . GLY A 1 152 ? 5.039 16.469 6.367 1 98.81 152 GLY A C 1
ATOM 1248 O O . GLY A 1 152 ? 5.883 16.703 7.234 1 98.81 152 GLY A O 1
ATOM 1249 N N . ILE A 1 153 ? 4.953 15.344 5.746 1 98.88 153 ILE A N 1
ATOM 1250 C CA . ILE A 1 153 ? 5.898 14.25 5.922 1 98.88 153 ILE A CA 1
ATOM 1251 C C . ILE A 1 153 ? 6.387 13.766 4.559 1 98.88 153 ILE A C 1
ATOM 1253 O O . ILE A 1 153 ? 5.578 13.477 3.67 1 98.88 153 ILE A O 1
ATOM 1257 N N . VAL A 1 154 ? 7.648 13.742 4.328 1 98.56 154 VAL A N 1
ATOM 1258 C CA . VAL A 1 154 ? 8.25 13.125 3.152 1 98.56 154 VAL A CA 1
ATOM 1259 C C . VAL A 1 154 ? 9.172 11.984 3.582 1 98.56 154 VAL A C 1
ATOM 1261 O O . VAL A 1 154 ? 10 12.156 4.484 1 98.56 154 VAL A O 1
ATOM 1264 N N . SER A 1 155 ? 9 10.828 2.977 1 98.31 155 SER A N 1
ATOM 1265 C CA . SER A 1 155 ? 9.758 9.664 3.434 1 98.31 155 SER A CA 1
ATOM 1266 C C . SER A 1 155 ? 10.023 8.695 2.289 1 98.31 155 SER A C 1
ATOM 1268 O O . SER A 1 155 ? 9.242 8.609 1.342 1 98.31 155 SER A O 1
ATOM 1270 N N . ASN A 1 156 ? 11.141 8.062 2.338 1 97 156 ASN A N 1
ATOM 1271 C CA . ASN A 1 156 ? 11.414 6.922 1.466 1 97 156 ASN A CA 1
ATOM 1272 C C . ASN A 1 156 ? 11.305 5.602 2.223 1 97 156 ASN A C 1
ATOM 1274 O O . ASN A 1 156 ? 11.852 4.586 1.786 1 97 156 ASN A O 1
ATOM 1278 N N . GLY A 1 157 ? 10.641 5.609 3.344 1 97.06 157 GLY A N 1
ATOM 1279 C CA . GLY A 1 157 ? 10.516 4.438 4.195 1 97.06 157 GLY A CA 1
ATOM 1280 C C . GLY A 1 157 ? 11.594 4.355 5.258 1 97.06 157 GLY A C 1
ATOM 1281 O O . GLY A 1 157 ? 11.297 4.227 6.445 1 97.06 157 GLY A O 1
ATOM 1282 N N . ASP A 1 158 ? 12.828 4.555 4.879 1 96.19 158 ASP A N 1
ATOM 1283 C CA . ASP A 1 158 ? 13.977 4.516 5.781 1 96.19 158 ASP A CA 1
ATOM 1284 C C . ASP A 1 158 ? 14.125 5.832 6.539 1 96.19 158 ASP A C 1
ATOM 1286 O O . ASP A 1 158 ? 14.281 5.836 7.762 1 96.19 158 ASP A O 1
ATOM 1290 N N . ARG A 1 159 ? 14.141 6.875 5.746 1 97.5 159 ARG A N 1
ATOM 1291 C CA . ARG A 1 159 ? 14.297 8.227 6.273 1 97.5 159 ARG A CA 1
ATOM 1292 C C . ARG A 1 159 ? 12.969 8.977 6.266 1 97.5 159 ARG A C 1
ATOM 1294 O O . ARG A 1 159 ? 12.211 8.898 5.297 1 97.5 159 ARG A O 1
ATOM 1301 N N . TRP A 1 160 ? 12.688 9.68 7.387 1 98.5 160 TRP A N 1
ATOM 1302 C CA . TRP A 1 160 ? 11.461 10.445 7.551 1 98.5 160 TRP A CA 1
ATOM 1303 C C . TRP A 1 160 ? 11.766 11.906 7.859 1 98.5 160 TRP A C 1
ATOM 1305 O O . TRP A 1 160 ? 12.484 12.211 8.812 1 98.5 160 TRP A O 1
ATOM 1315 N N . GLN A 1 161 ? 11.242 12.766 7.043 1 98.69 161 GLN A N 1
ATOM 1316 C CA . GLN A 1 161 ? 11.383 14.203 7.25 1 98.69 161 GLN A CA 1
ATOM 1317 C C . GLN A 1 161 ? 10.023 14.859 7.496 1 98.69 161 GLN A C 1
ATOM 1319 O O . GLN A 1 161 ? 9.008 14.414 6.961 1 98.69 161 GLN A O 1
ATOM 1324 N N . PHE A 1 162 ? 10.078 15.891 8.336 1 98.88 162 PHE A N 1
ATOM 1325 C CA . PHE A 1 162 ? 8.844 16.547 8.758 1 98.88 162 PHE A CA 1
ATOM 1326 C C . PHE A 1 162 ? 8.906 18.047 8.469 1 98.88 162 PHE A C 1
ATOM 1328 O O . PHE A 1 162 ? 9.984 18.641 8.523 1 98.88 162 PHE A O 1
ATOM 1335 N N . GLY A 1 163 ? 7.832 18.609 8.125 1 98.81 163 GLY A N 1
ATOM 1336 C CA . GLY A 1 163 ? 7.66 20.047 7.953 1 98.81 163 GLY A CA 1
ATOM 1337 C C . GLY A 1 163 ? 6.301 20.547 8.414 1 98.81 163 GLY A C 1
ATOM 1338 O O . GLY A 1 163 ? 5.406 19.75 8.695 1 98.81 163 GLY A O 1
ATOM 1339 N N . LYS A 1 164 ? 6.199 21.828 8.57 1 98.81 164 LYS A N 1
ATOM 1340 C CA . LYS A 1 164 ? 4.914 22.438 8.906 1 98.81 164 LYS A CA 1
ATOM 1341 C C . LYS A 1 164 ? 4.695 23.734 8.133 1 98.81 164 LYS A C 1
ATOM 1343 O O . LYS A 1 164 ? 5.652 24.453 7.836 1 98.81 164 LYS A O 1
ATOM 1348 N N . LEU A 1 165 ? 3.496 23.984 7.801 1 98.62 165 LEU A N 1
ATOM 1349 C CA . LEU A 1 165 ? 3.059 25.203 7.137 1 98.62 165 LEU A CA 1
ATOM 1350 C C . LEU A 1 165 ? 2.133 26.016 8.039 1 98.62 165 LEU A C 1
ATOM 1352 O O . LEU A 1 165 ? 1.079 25.516 8.453 1 98.62 165 LEU A O 1
ATOM 1356 N N . GLU A 1 166 ? 2.498 27.125 8.453 1 97.38 166 GLU A N 1
ATOM 1357 C CA . GLU A 1 166 ? 1.743 28.094 9.234 1 97.38 166 GLU A CA 1
ATOM 1358 C C . GLU A 1 166 ? 1.621 29.422 8.5 1 97.38 166 GLU A C 1
ATOM 1360 O O . GLU A 1 166 ? 2.604 30.156 8.359 1 97.38 166 GLU A O 1
ATOM 1365 N N . SER A 1 167 ? 0.379 29.703 8.109 1 94.69 167 SER A N 1
ATOM 1366 C CA . SER A 1 167 ? 0.182 30.906 7.293 1 94.69 167 SER A CA 1
ATOM 1367 C C . SER A 1 167 ? 1.085 30.875 6.062 1 94.69 167 SER A C 1
ATOM 1369 O O . SER A 1 167 ? 1.071 29.922 5.289 1 94.69 167 SER A O 1
ATOM 1371 N N . GLU A 1 168 ? 1.973 31.828 5.879 1 95.94 168 GLU A N 1
ATOM 1372 C CA . GLU A 1 168 ? 2.816 31.875 4.688 1 95.94 168 GLU A CA 1
ATOM 1373 C C . GLU A 1 168 ? 4.238 31.422 5.004 1 95.94 168 GLU A C 1
ATOM 1375 O O . GLU A 1 168 ? 5.18 31.781 4.293 1 95.94 168 GLU A O 1
ATOM 1380 N N . LYS A 1 169 ? 4.414 30.703 6.039 1 98.12 169 LYS A N 1
ATOM 1381 C CA . LYS A 1 169 ? 5.734 30.234 6.453 1 98.12 169 LYS A CA 1
ATOM 1382 C C . LYS A 1 169 ? 5.789 28.703 6.492 1 98.12 169 LYS A C 1
ATOM 1384 O O . LYS A 1 169 ? 5.039 28.078 7.242 1 98.12 169 LYS A O 1
ATOM 1389 N N . PHE A 1 170 ? 6.656 28.188 5.695 1 98.69 170 PHE A N 1
ATOM 1390 C CA . PHE A 1 170 ? 6.973 26.766 5.758 1 98.69 170 PHE A CA 1
ATOM 1391 C C . PHE A 1 170 ? 8.266 26.531 6.531 1 98.69 170 PHE A C 1
ATOM 1393 O O . PHE A 1 170 ? 9.281 27.172 6.262 1 98.69 170 PHE A O 1
ATOM 1400 N N . THR A 1 171 ? 8.234 25.562 7.484 1 98.88 171 THR A N 1
ATOM 1401 C CA . THR A 1 171 ? 9.406 25.203 8.273 1 98.88 171 THR A CA 1
ATOM 1402 C C . THR A 1 171 ? 9.734 23.734 8.109 1 98.88 171 THR A C 1
ATOM 1404 O O . THR A 1 171 ? 8.914 22.859 8.422 1 98.88 171 THR A O 1
ATOM 1407 N N . LYS A 1 172 ? 10.859 23.469 7.605 1 98.56 172 LYS A N 1
ATOM 1408 C CA . LYS A 1 172 ? 11.359 22.094 7.562 1 98.56 172 LYS A CA 1
ATOM 1409 C C . LYS A 1 172 ? 12.141 21.75 8.828 1 98.56 172 LYS A C 1
ATOM 1411 O O . LYS A 1 172 ? 13.008 22.516 9.25 1 98.56 172 LYS A O 1
ATOM 1416 N N . ASN A 1 173 ? 11.758 20.672 9.445 1 98.69 173 ASN A N 1
ATOM 1417 C C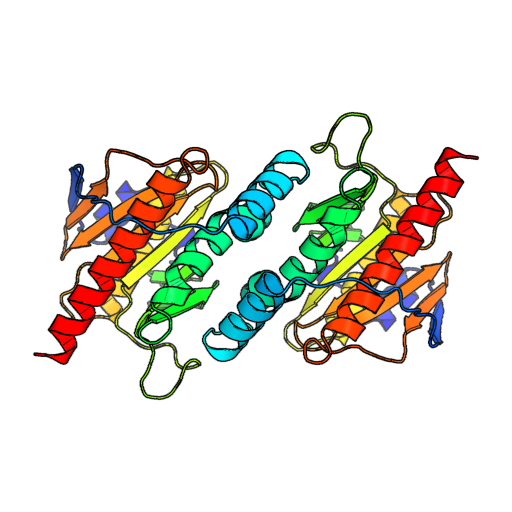A . ASN A 1 173 ? 12.516 20.219 10.609 1 98.69 173 ASN A CA 1
ATOM 1418 C C . ASN A 1 173 ? 13.922 19.766 10.234 1 98.69 173 ASN A C 1
ATOM 1420 O O . ASN A 1 173 ? 14.094 19 9.281 1 98.69 173 ASN A O 1
ATOM 1424 N N . LEU A 1 174 ? 14.852 20.172 10.93 1 97.75 174 LEU A N 1
ATOM 1425 C CA . LEU A 1 174 ? 16.234 19.891 10.586 1 97.75 174 LEU A CA 1
ATOM 1426 C C . LEU A 1 174 ? 16.562 18.422 10.82 1 97.75 174 LEU A C 1
ATOM 1428 O O . LEU A 1 174 ? 17.172 17.766 9.969 1 97.75 174 LEU A O 1
ATOM 1432 N N . THR A 1 175 ? 16.219 17.938 11.938 1 97.25 175 THR A N 1
ATOM 1433 C CA . THR A 1 175 ? 16.516 16.562 12.289 1 97.25 175 THR A CA 1
ATOM 1434 C C . THR A 1 175 ? 15.562 15.602 11.57 1 97.25 175 THR A C 1
ATOM 1436 O O . THR A 1 175 ? 14.352 15.789 11.594 1 97.25 175 THR A O 1
ATOM 1439 N N . PHE A 1 176 ? 16.109 14.68 10.875 1 97.12 176 PHE A N 1
ATOM 1440 C CA . PHE A 1 176 ? 15.297 13.633 10.281 1 97.12 176 PHE A CA 1
ATOM 1441 C C . PHE A 1 176 ? 15.227 12.414 11.188 1 97.12 176 PHE A C 1
ATOM 1443 O O . PHE A 1 176 ? 15.93 12.344 12.203 1 97.12 176 PHE A O 1
ATOM 1450 N N . TYR A 1 177 ? 14.344 11.539 10.898 1 98.38 177 TYR A N 1
ATOM 1451 C CA . TYR A 1 177 ? 14.109 10.328 11.68 1 98.38 177 TYR A CA 1
ATOM 1452 C C . TYR A 1 177 ? 14.305 9.078 10.82 1 98.38 177 TYR A C 1
ATOM 1454 O O . TYR A 1 177 ? 14.266 9.148 9.594 1 98.38 177 TYR A O 1
ATOM 1462 N N . SER A 1 178 ? 14.57 7.957 11.547 1 98 178 SER A N 1
ATOM 1463 C CA . SER A 1 178 ? 14.898 6.723 10.836 1 98 178 SER A CA 1
ATOM 1464 C C . SER A 1 178 ? 14 5.574 11.281 1 98 178 SER A C 1
ATOM 1466 O O . SER A 1 178 ? 13.695 5.441 12.469 1 98 178 SER A O 1
ATOM 1468 N N . ILE A 1 179 ? 13.664 4.73 10.32 1 97.62 179 ILE A N 1
ATOM 1469 C CA . ILE A 1 179 ? 12.883 3.531 10.609 1 97.62 179 ILE A CA 1
ATOM 1470 C C . ILE A 1 179 ? 13.68 2.609 11.531 1 97.62 179 ILE A C 1
ATOM 1472 O O . ILE A 1 179 ? 13.102 1.747 12.203 1 97.62 179 ILE A O 1
ATOM 1476 N N . GLN A 1 180 ? 15.008 2.76 11.609 1 96.12 180 GLN A N 1
ATOM 1477 C CA . GLN A 1 180 ? 15.859 1.923 12.445 1 96.12 180 GLN A CA 1
ATOM 1478 C C . GLN A 1 180 ? 15.789 2.357 13.906 1 96.12 180 GLN A C 1
ATOM 1480 O O . GLN A 1 180 ? 16.219 1.625 14.797 1 96.12 180 GLN A O 1
ATOM 1485 N N . GLU A 1 181 ? 15.359 3.57 14.125 1 97.31 181 GLU A N 1
ATOM 1486 C CA . GLU A 1 181 ? 15.039 4.059 15.461 1 97.31 181 GLU A CA 1
ATOM 1487 C C . GLU A 1 181 ? 13.531 4.141 15.672 1 97.31 181 GLU A C 1
ATOM 1489 O O . GLU A 1 181 ? 12.977 5.23 15.82 1 97.31 181 GLU A O 1
ATOM 1494 N N . LEU A 1 182 ? 12.992 2.973 15.828 1 97.75 182 LEU A N 1
ATOM 1495 C CA . LEU A 1 182 ? 11.555 2.801 15.68 1 97.75 182 LEU A CA 1
ATOM 1496 C C . LEU A 1 182 ? 10.797 3.57 16.766 1 97.75 182 LEU A C 1
ATOM 1498 O O . LEU A 1 182 ? 9.812 4.25 16.469 1 97.75 182 LEU A O 1
ATOM 1502 N N . ASP A 1 183 ? 11.219 3.469 18.016 1 98.19 183 ASP A N 1
ATOM 1503 C CA . ASP A 1 183 ? 10.531 4.156 19.109 1 98.19 183 ASP A CA 1
ATOM 1504 C C . ASP A 1 183 ? 10.562 5.672 18.906 1 98.19 183 ASP A C 1
ATOM 1506 O O . ASP A 1 183 ? 9.57 6.355 19.156 1 98.19 183 ASP A O 1
ATOM 1510 N N . THR A 1 184 ? 11.734 6.152 18.469 1 98.25 184 THR A N 1
ATOM 1511 C CA . THR A 1 184 ? 11.883 7.582 18.219 1 98.25 184 THR A CA 1
ATOM 1512 C C . THR A 1 184 ? 10.984 8.023 17.062 1 98.25 184 THR A C 1
ATOM 1514 O O . THR A 1 184 ? 10.359 9.078 17.125 1 98.25 184 THR A O 1
ATOM 1517 N N . LEU A 1 185 ? 10.977 7.223 16.031 1 98.56 185 LEU A N 1
ATOM 1518 C CA . LEU A 1 185 ? 10.133 7.535 14.883 1 98.56 185 LEU A CA 1
ATOM 1519 C C . LEU A 1 185 ? 8.656 7.562 15.281 1 98.56 185 LEU A C 1
ATOM 1521 O O . LEU A 1 185 ? 7.934 8.5 14.93 1 98.56 185 LEU A O 1
ATOM 1525 N N . PHE A 1 186 ? 8.188 6.543 16.047 1 98.75 186 PHE A N 1
ATOM 1526 C CA . PHE A 1 186 ? 6.797 6.488 16.469 1 98.75 186 PHE A CA 1
ATOM 1527 C C . PHE A 1 186 ? 6.461 7.668 17.375 1 98.75 186 PHE A C 1
ATOM 1529 O O . PHE A 1 186 ? 5.359 8.211 17.312 1 98.75 186 PHE A O 1
ATOM 1536 N N . ALA A 1 187 ? 7.395 8.016 18.203 1 98.69 187 ALA A N 1
ATOM 1537 C CA . ALA A 1 187 ? 7.172 9.164 19.078 1 98.69 187 ALA A CA 1
ATOM 1538 C C . ALA A 1 187 ? 6.996 10.445 18.266 1 98.69 187 ALA A C 1
ATOM 1540 O O . ALA A 1 187 ? 6.18 11.297 18.609 1 98.69 187 ALA A O 1
ATOM 1541 N N . ALA A 1 188 ? 7.805 10.594 17.219 1 98.69 188 ALA A N 1
ATOM 1542 C CA . ALA A 1 188 ? 7.719 11.766 16.359 1 98.69 188 ALA A CA 1
ATOM 1543 C C . ALA A 1 188 ? 6.383 11.805 15.617 1 98.69 188 ALA A C 1
ATOM 1545 O O . ALA A 1 188 ? 5.715 12.836 15.578 1 98.69 188 ALA A O 1
ATOM 1546 N N . VAL A 1 189 ? 5.984 10.688 15.016 1 98.81 189 VAL A N 1
ATOM 1547 C CA . VAL A 1 189 ? 4.719 10.617 14.297 1 98.81 189 VAL A CA 1
ATOM 1548 C C . VAL A 1 189 ? 3.557 10.852 15.258 1 98.81 189 VAL A C 1
ATOM 1550 O O . VAL A 1 189 ? 2.617 11.586 14.945 1 98.81 189 VAL A O 1
ATOM 1553 N N . ASN A 1 190 ? 3.621 10.227 16.422 1 98.81 190 ASN A N 1
ATOM 1554 C CA . ASN A 1 190 ? 2.588 10.43 17.438 1 98.81 190 ASN A CA 1
ATOM 1555 C C . ASN A 1 190 ? 2.492 11.898 17.859 1 98.81 190 ASN A C 1
ATOM 1557 O O . ASN A 1 190 ? 1.402 12.391 18.141 1 98.81 190 ASN A O 1
ATOM 1561 N N . TYR A 1 191 ? 3.621 12.523 17.969 1 98.81 191 TYR A N 1
ATOM 1562 C CA . TYR A 1 191 ? 3.639 13.945 18.312 1 98.81 191 TYR A CA 1
ATOM 1563 C C . TYR A 1 191 ? 2.832 14.758 17.297 1 98.81 191 TYR A C 1
ATOM 1565 O O . TYR A 1 191 ? 2.016 15.594 17.688 1 98.81 191 TYR A O 1
ATOM 1573 N N . ILE A 1 192 ? 3.031 14.547 16 1 98.56 192 ILE A N 1
ATOM 1574 C CA . ILE A 1 192 ? 2.334 15.281 14.953 1 98.56 192 ILE A CA 1
ATOM 1575 C C . ILE A 1 192 ? 0.833 15.016 15.047 1 98.56 192 ILE A C 1
ATOM 1577 O O . ILE A 1 192 ? 0.024 15.938 14.906 1 98.56 192 ILE A O 1
ATOM 1581 N N . PHE A 1 193 ? 0.425 13.758 15.25 1 98.75 193 PHE A N 1
ATOM 1582 C CA . PHE A 1 193 ? -0.986 13.422 15.391 1 98.75 193 PHE A CA 1
ATOM 1583 C C . PHE A 1 193 ? -1.592 14.125 16.609 1 98.75 193 PHE A C 1
ATOM 1585 O O . PHE A 1 193 ? -2.721 14.609 16.547 1 98.75 193 PHE A O 1
ATOM 1592 N N . GLN A 1 194 ? -0.847 14.109 17.656 1 98.62 194 GLN A N 1
ATOM 1593 C CA . GLN A 1 194 ? -1.323 14.773 18.875 1 98.62 194 GLN A CA 1
ATOM 1594 C C . GLN A 1 194 ? -1.506 16.266 18.641 1 98.62 194 GLN A C 1
ATOM 1596 O O . GLN A 1 194 ? -2.461 16.875 19.141 1 98.62 194 GLN A O 1
ATOM 1601 N N . GLN A 1 195 ? -0.539 16.891 17.969 1 98.5 195 GLN A N 1
ATOM 1602 C CA . GLN A 1 195 ? -0.677 18.297 17.641 1 98.5 195 GLN A CA 1
ATOM 1603 C C . GLN A 1 195 ? -1.936 18.562 16.828 1 98.5 195 GLN A C 1
ATOM 1605 O O . GLN A 1 195 ? -2.617 19.562 17.016 1 98.5 195 GLN A O 1
ATOM 1610 N N . CYS A 1 196 ? -2.232 17.703 15.867 1 98.56 196 CYS A N 1
ATOM 1611 C CA . CYS A 1 196 ? -3.455 17.828 15.078 1 98.56 196 CYS A CA 1
ATOM 1612 C C . CYS A 1 196 ? -4.688 17.703 15.969 1 98.56 196 CYS A C 1
ATOM 1614 O O . CYS A 1 196 ? -5.652 18.453 15.805 1 98.56 196 CYS A O 1
ATOM 1616 N N . ASP A 1 197 ? -4.648 16.734 16.891 1 98.31 197 ASP A N 1
ATOM 1617 C CA . ASP A 1 197 ? -5.754 16.531 17.812 1 98.31 197 ASP A CA 1
ATOM 1618 C C . ASP A 1 197 ? -5.996 17.766 18.672 1 98.31 197 ASP A C 1
ATOM 1620 O O . ASP A 1 197 ? -7.141 18.172 18.891 1 98.31 197 ASP A O 1
ATOM 1624 N N . LEU A 1 198 ? -4.945 18.375 19.156 1 97.69 198 LEU A N 1
ATOM 1625 C CA . LEU A 1 198 ? -5.035 19.594 19.953 1 97.69 198 LEU A CA 1
ATOM 1626 C C . LEU A 1 198 ? -5.645 20.734 19.156 1 97.69 198 LEU A C 1
ATOM 1628 O O . LEU A 1 198 ? -6.477 21.484 19.672 1 97.69 198 LEU A O 1
ATOM 1632 N N . GLN A 1 199 ? -5.223 20.828 17.922 1 97.38 199 GLN A N 1
ATOM 1633 C CA . GLN A 1 199 ? -5.773 21.875 17.062 1 97.38 199 GLN A CA 1
ATOM 1634 C C . GLN A 1 199 ? -7.262 21.656 16.828 1 97.38 199 GLN A C 1
ATOM 1636 O O . GLN A 1 199 ? -8.039 22.625 16.797 1 97.38 199 GLN A O 1
ATOM 1641 N N . LEU A 1 200 ? -7.617 20.438 16.562 1 96.38 200 LEU A N 1
ATOM 1642 C CA . LEU A 1 200 ? -9.023 20.125 16.328 1 96.38 200 LEU A CA 1
ATOM 1643 C C . LEU A 1 200 ? -9.867 20.469 17.547 1 96.38 200 LEU A C 1
ATOM 1645 O O . LEU A 1 200 ? -10.977 21 17.406 1 96.38 200 LEU A O 1
ATOM 1649 N N . ASN A 1 201 ? -9.383 20.219 18.766 1 94.69 201 ASN A N 1
ATOM 1650 C CA . ASN A 1 201 ? -10.07 20.578 20 1 94.69 201 ASN A CA 1
ATOM 1651 C C . ASN A 1 201 ? -10.289 22.094 20.109 1 94.69 201 ASN A C 1
ATOM 1653 O O . ASN A 1 201 ? -11.328 22.547 20.594 1 94.69 201 ASN A O 1
ATOM 1657 N N . ASN A 1 202 ? -9.312 22.781 19.656 1 91.12 202 ASN A N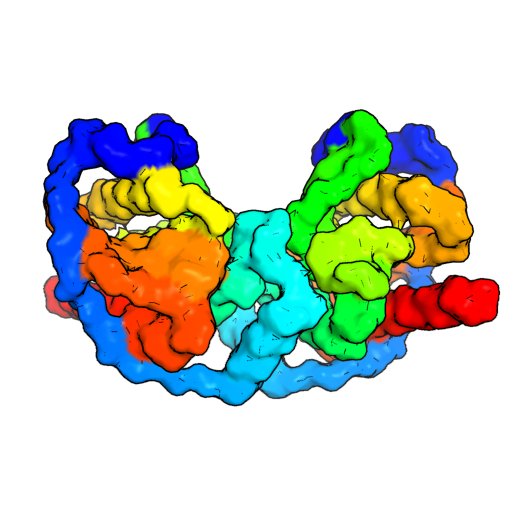 1
ATOM 1658 C CA . ASN A 1 202 ? -9.391 24.234 19.734 1 91.12 202 ASN A CA 1
ATOM 1659 C C . ASN A 1 202 ? -10.406 24.797 18.734 1 91.12 202 ASN A C 1
ATOM 1661 O O . ASN A 1 202 ? -10.992 25.859 18.953 1 91.12 202 ASN A O 1
ATOM 1665 N N . LEU A 1 203 ? -10.562 24.109 17.609 1 88.75 203 LEU A N 1
ATOM 1666 C CA . LEU A 1 203 ? -11.531 24.531 16.594 1 88.75 203 LEU A CA 1
ATOM 1667 C C . LEU A 1 203 ? -12.953 24.219 17.047 1 88.75 203 LEU A C 1
ATOM 1669 O O . LEU A 1 203 ? -13.883 24.984 16.734 1 88.75 203 LEU A O 1
ATOM 1673 N N . VAL A 1 204 ? -13.156 23.078 17.641 1 76.75 204 VAL A N 1
ATOM 1674 C CA . VAL A 1 204 ? -14.492 22.672 18.078 1 76.75 204 VAL A CA 1
ATOM 1675 C C . VAL A 1 204 ? -14.891 23.469 19.312 1 76.75 204 VAL A C 1
ATOM 1677 O O . VAL A 1 204 ? -16.062 23.797 19.5 1 76.75 204 VAL A O 1
ATOM 1680 N N . ALA A 1 205 ? -13.93 23.859 20.125 1 72.94 205 ALA A N 1
ATOM 1681 C CA . ALA A 1 205 ? -14.203 24.656 21.312 1 72.94 205 ALA A CA 1
ATOM 1682 C C . ALA A 1 205 ? -14.453 26.109 20.969 1 72.94 205 ALA A C 1
ATOM 1684 O O . ALA A 1 205 ? -15.133 26.828 21.719 1 72.94 205 ALA A O 1
ATOM 1685 N N . ALA A 1 206 ? -13.992 26.578 19.922 1 61.88 206 ALA A N 1
ATOM 1686 C CA . ALA A 1 206 ? -14.195 27.969 19.547 1 61.88 206 ALA A CA 1
ATOM 1687 C C . ALA A 1 206 ? -15.586 28.188 18.969 1 61.88 206 ALA A C 1
ATOM 1689 O O . ALA A 1 206 ? -16.141 27.297 18.312 1 61.88 206 ALA A O 1
ATOM 1690 N N . MET B 1 1 ? 1.688 -5.125 -26.031 1 71.56 1 MET B N 1
ATOM 1691 C CA . MET B 1 1 ? 0.783 -4.258 -25.281 1 71.56 1 MET B CA 1
ATOM 1692 C C . MET B 1 1 ? 0.921 -4.496 -23.781 1 71.56 1 MET B C 1
ATOM 1694 O O . MET B 1 1 ? 1.188 -5.621 -23.359 1 71.56 1 MET B O 1
ATOM 1698 N N . ALA B 1 2 ? 0.738 -3.303 -23 1 87.88 2 ALA B N 1
ATOM 1699 C CA . ALA B 1 2 ? 0.842 -3.41 -21.547 1 87.88 2 ALA B CA 1
ATOM 1700 C C . ALA B 1 2 ? -0.308 -4.234 -20.969 1 87.88 2 ALA B C 1
ATOM 1702 O O . ALA B 1 2 ? -1.363 -4.359 -21.594 1 87.88 2 ALA B O 1
ATOM 1703 N N . PHE B 1 3 ? -0.125 -4.984 -19.953 1 94.12 3 PHE B N 1
ATOM 1704 C CA . PHE B 1 3 ? -1.151 -5.766 -19.266 1 94.12 3 PHE B CA 1
ATOM 1705 C C . PHE B 1 3 ? -2.451 -4.977 -19.172 1 94.12 3 PHE B C 1
ATOM 1707 O O . PHE B 1 3 ? -3.539 -5.539 -19.312 1 94.12 3 PHE B O 1
ATOM 1714 N N . SER B 1 4 ? -2.279 -3.691 -18.953 1 89.81 4 SER B N 1
ATOM 1715 C CA . SER B 1 4 ? -3.418 -2.814 -18.719 1 89.81 4 SER B CA 1
ATOM 1716 C C . SER B 1 4 ? -4.25 -2.627 -19.984 1 89.81 4 SER B C 1
ATOM 1718 O O . SER B 1 4 ? -5.383 -2.137 -19.922 1 89.81 4 SER B O 1
ATOM 1720 N N . ASN B 1 5 ? -3.729 -2.994 -21.094 1 91.38 5 ASN B N 1
ATOM 1721 C CA . ASN B 1 5 ? -4.438 -2.84 -22.359 1 91.38 5 ASN B CA 1
ATOM 1722 C C . ASN B 1 5 ? -5.484 -3.934 -22.562 1 91.38 5 ASN B C 1
ATOM 1724 O O . ASN B 1 5 ? -6.375 -3.805 -23.391 1 91.38 5 ASN B O 1
ATOM 1728 N N . TYR B 1 6 ? -5.309 -5.035 -21.875 1 93.12 6 TYR B N 1
ATOM 1729 C CA . TYR B 1 6 ? -6.297 -6.105 -21.969 1 93.12 6 TYR B CA 1
ATOM 1730 C C . TYR B 1 6 ? -7.504 -5.816 -21.094 1 93.12 6 TYR B C 1
ATOM 1732 O O . TYR B 1 6 ? -7.379 -5.695 -19.859 1 93.12 6 TYR B O 1
ATOM 1740 N N . LYS B 1 7 ? -8.68 -5.812 -21.734 1 91.81 7 LYS B N 1
ATOM 1741 C CA . LYS B 1 7 ? -9.875 -5.371 -21.016 1 91.81 7 LYS B CA 1
ATOM 1742 C C . LYS B 1 7 ? -10.844 -6.531 -20.812 1 91.81 7 LYS B C 1
ATOM 1744 O O . LYS B 1 7 ? -11.672 -6.496 -19.891 1 91.81 7 LYS B O 1
ATOM 1749 N N . THR B 1 8 ? -10.695 -7.477 -21.75 1 95.69 8 THR B N 1
ATOM 1750 C CA . THR B 1 8 ? -11.602 -8.609 -21.609 1 95.69 8 THR B CA 1
ATOM 1751 C C . THR B 1 8 ? -10.828 -9.922 -21.578 1 95.69 8 THR B C 1
ATOM 1753 O O . THR B 1 8 ? -9.789 -10.055 -22.25 1 95.69 8 THR B O 1
ATOM 1756 N N . ILE B 1 9 ? -11.445 -10.828 -20.922 1 96.88 9 ILE B N 1
ATOM 1757 C CA . ILE B 1 9 ? -10.836 -12.148 -20.828 1 96.88 9 ILE B CA 1
ATOM 1758 C C . ILE B 1 9 ? -10.758 -12.773 -22.219 1 96.88 9 ILE B C 1
ATOM 1760 O O . ILE B 1 9 ? -9.727 -13.344 -22.594 1 96.88 9 ILE B O 1
ATOM 1764 N N . GLY B 1 10 ? -11.773 -12.633 -22.984 1 96.94 10 GLY B N 1
ATOM 1765 C CA . GLY B 1 10 ? -11.828 -13.195 -24.328 1 96.94 10 GLY B CA 1
ATOM 1766 C C . GLY B 1 10 ? -10.688 -12.742 -25.219 1 96.94 10 GLY B C 1
ATOM 1767 O O . GLY B 1 10 ? -10.117 -13.539 -25.953 1 96.94 10 GLY B O 1
ATOM 1768 N N . GLU B 1 11 ? -10.367 -11.531 -25.156 1 96.38 11 GLU B N 1
ATOM 1769 C CA . GLU B 1 11 ? -9.281 -10.984 -25.969 1 96.38 11 GLU B CA 1
ATOM 1770 C C . GLU B 1 11 ? -7.953 -11.656 -25.641 1 96.38 11 GLU B C 1
ATOM 1772 O O . GLU B 1 11 ? -7.164 -11.953 -26.547 1 96.38 11 GLU B O 1
ATOM 1777 N N . VAL B 1 12 ? -7.719 -11.859 -24.406 1 97.19 12 VAL B N 1
ATOM 1778 C CA . VAL B 1 12 ? -6.465 -12.477 -23.969 1 97.19 12 VAL B CA 1
ATOM 1779 C C . VAL B 1 12 ? -6.434 -13.938 -24.406 1 97.19 12 VAL B C 1
ATOM 1781 O O . VAL B 1 12 ? -5.422 -14.414 -24.922 1 97.19 12 VAL B O 1
ATOM 1784 N N . LEU B 1 13 ? -7.512 -14.633 -24.234 1 97.69 13 LEU B N 1
ATOM 1785 C CA . LEU B 1 13 ? -7.59 -16.047 -24.578 1 97.69 13 LEU B CA 1
ATOM 1786 C C . LEU B 1 13 ? -7.367 -16.266 -26.078 1 97.69 13 LEU B C 1
ATOM 1788 O O . LEU B 1 13 ? -6.668 -17.188 -26.469 1 97.69 13 LEU B O 1
ATOM 1792 N N . LYS B 1 14 ? -7.934 -15.43 -26.844 1 97.12 14 LYS B N 1
ATOM 1793 C CA . LYS B 1 14 ? -7.781 -15.539 -28.297 1 97.12 14 LYS B CA 1
ATOM 1794 C C . LYS B 1 14 ? -6.348 -15.227 -28.719 1 97.12 14 LYS B C 1
ATOM 1796 O O . LYS B 1 14 ? -5.773 -15.938 -29.547 1 97.12 14 LYS B O 1
ATOM 1801 N N . ALA B 1 15 ? -5.844 -14.234 -28.125 1 96.06 15 ALA B N 1
ATOM 1802 C CA . ALA B 1 15 ? -4.512 -13.773 -28.5 1 96.06 15 ALA B CA 1
ATOM 1803 C C . ALA B 1 15 ? -3.453 -14.82 -28.188 1 96.06 15 ALA B C 1
ATOM 1805 O O . ALA B 1 15 ? -2.475 -14.977 -28.922 1 96.06 15 ALA B O 1
ATOM 1806 N N . PHE B 1 16 ? -3.689 -15.57 -27.125 1 96.88 16 PHE B N 1
ATOM 1807 C CA . PHE B 1 16 ? -2.605 -16.438 -26.672 1 96.88 16 PHE B CA 1
ATOM 1808 C C . PHE B 1 16 ? -3.027 -17.891 -26.719 1 96.88 16 PHE B C 1
ATOM 1810 O O . PHE B 1 16 ? -2.287 -18.781 -26.266 1 96.88 16 PHE B O 1
ATOM 1817 N N . GLN B 1 17 ? -4.145 -18.172 -27.219 1 97.31 17 GLN B N 1
ATOM 1818 C CA . GLN B 1 17 ? -4.656 -19.516 -27.469 1 97.31 17 GLN B CA 1
ATOM 1819 C C . GLN B 1 17 ? -4.676 -20.344 -26.188 1 97.31 17 GLN B C 1
ATOM 1821 O O . GLN B 1 17 ? -4.137 -21.453 -26.141 1 97.31 17 GLN B O 1
ATOM 1826 N N . VAL B 1 18 ? -5.328 -19.75 -25.156 1 97.88 18 VAL B N 1
ATOM 1827 C CA . VAL B 1 18 ? -5.523 -20.406 -23.875 1 97.88 18 VAL B CA 1
ATOM 1828 C C . VAL B 1 18 ? -6.977 -20.844 -23.734 1 97.88 18 VAL B C 1
ATOM 1830 O O . VAL B 1 18 ? -7.898 -20.109 -24.094 1 97.88 18 VAL B O 1
ATOM 1833 N N . THR B 1 19 ? -7.188 -22.047 -23.312 1 98.5 19 THR B N 1
ATOM 1834 C CA . THR B 1 19 ? -8.531 -22.562 -23.094 1 98.5 19 THR B CA 1
ATOM 1835 C C . THR B 1 19 ? -9.039 -22.172 -21.703 1 98.5 19 THR B C 1
ATOM 1837 O O . THR B 1 19 ? -8.312 -22.297 -20.719 1 98.5 19 THR B O 1
ATOM 1840 N N . TYR B 1 20 ? -10.281 -21.688 -21.703 1 98.31 20 TYR B N 1
ATOM 1841 C CA . TYR B 1 20 ? -10.906 -21.25 -20.469 1 98.31 20 TYR B CA 1
ATOM 1842 C C . TYR B 1 20 ? -11.852 -22.312 -19.922 1 98.31 20 TYR B C 1
ATOM 1844 O O . TYR B 1 20 ? -12.719 -22.812 -20.641 1 98.31 20 TYR B O 1
ATOM 1852 N N . THR B 1 21 ? -11.688 -22.656 -18.641 1 98.31 21 THR B N 1
ATOM 1853 C CA . THR B 1 21 ? -12.625 -23.531 -17.953 1 98.31 21 THR B CA 1
ATOM 1854 C C . THR B 1 21 ? -12.922 -23.016 -16.547 1 98.31 21 THR B C 1
ATOM 1856 O O . THR B 1 21 ? -12.25 -22.094 -16.062 1 98.31 21 THR B O 1
ATOM 1859 N N . GLU B 1 22 ? -14.023 -23.438 -15.938 1 98.25 22 GLU B N 1
ATOM 1860 C CA . GLU B 1 22 ? -14.375 -23.141 -14.555 1 98.25 22 GLU B CA 1
ATOM 1861 C C . GLU B 1 22 ? -14.594 -24.422 -13.75 1 98.25 22 GLU B C 1
ATOM 1863 O O . GLU B 1 22 ? -15.258 -25.359 -14.219 1 98.25 22 GLU B O 1
ATOM 1868 N N . SER B 1 23 ? -13.922 -24.531 -12.703 1 98.25 23 SER B N 1
ATOM 1869 C CA . SER B 1 23 ? -14.062 -25.656 -11.789 1 98.25 23 SER B CA 1
ATOM 1870 C C . SER B 1 23 ? -13.5 -25.328 -10.406 1 98.25 23 SER B C 1
ATOM 1872 O O . SER B 1 23 ? -12.57 -24.531 -10.289 1 98.25 23 SER B O 1
ATOM 1874 N N . ASN B 1 24 ? -14.094 -25.906 -9.367 1 98.44 24 ASN B N 1
ATOM 1875 C CA . ASN B 1 24 ? -13.523 -25.75 -8.039 1 98.44 24 ASN B CA 1
ATOM 1876 C C . ASN B 1 24 ? -12.281 -26.625 -7.855 1 98.44 24 ASN B C 1
ATOM 1878 O O . ASN B 1 24 ? -12.391 -27.844 -7.738 1 98.44 24 ASN B O 1
ATOM 1882 N N . PHE B 1 25 ? -11.148 -25.938 -7.891 1 98.31 25 PHE B N 1
ATOM 1883 C CA . PHE B 1 25 ? -9.914 -26.688 -7.711 1 98.31 25 PHE B CA 1
ATOM 1884 C C . PHE B 1 25 ? -9.242 -26.328 -6.395 1 98.31 25 PHE B C 1
ATOM 1886 O O . PHE B 1 25 ? -8.32 -27 -5.957 1 98.31 25 PHE B O 1
ATOM 1893 N N . MET B 1 26 ? -9.812 -25.297 -5.789 1 98.06 26 MET B N 1
ATOM 1894 C CA . MET B 1 26 ? -9.164 -24.781 -4.586 1 98.06 26 MET B CA 1
ATOM 1895 C C . MET B 1 26 ? -9.328 -25.766 -3.422 1 98.06 26 MET B C 1
ATOM 1897 O O . MET B 1 26 ? -10.398 -26.359 -3.25 1 98.06 26 MET B O 1
ATOM 1901 N N . GLY B 1 27 ? -8.258 -25.891 -2.66 1 96.69 27 GLY B N 1
ATOM 1902 C CA . GLY B 1 27 ? -8.312 -26.5 -1.341 1 96.69 27 GLY B CA 1
ATOM 1903 C C . GLY B 1 27 ? -8.172 -25.5 -0.215 1 96.69 27 GLY B C 1
ATOM 1904 O O . GLY B 1 27 ? -8.242 -24.297 -0.443 1 96.69 27 GLY B O 1
ATOM 1905 N N . GLU B 1 28 ? -8.102 -26.062 0.964 1 96 28 GLU B N 1
ATOM 1906 C CA . GLU B 1 28 ? -7.922 -25.234 2.146 1 96 28 GLU B CA 1
ATOM 1907 C C . GLU B 1 28 ? -6.902 -25.844 3.104 1 96 28 GLU B C 1
ATOM 1909 O O . GLU B 1 28 ? -6.957 -27.031 3.398 1 96 28 GLU B O 1
ATOM 1914 N N . VAL B 1 29 ? -5.957 -25.016 3.42 1 97.88 29 VAL B N 1
ATOM 1915 C CA . VAL B 1 29 ? -4.984 -25.391 4.441 1 97.88 29 VAL B CA 1
ATOM 1916 C C . VAL B 1 29 ? -5.051 -24.391 5.602 1 97.88 29 VAL B C 1
ATOM 1918 O O . VAL B 1 29 ? -4.848 -23.188 5.41 1 97.88 29 VAL B O 1
ATOM 1921 N N . GLU B 1 30 ? -5.246 -24.922 6.719 1 97.44 30 GLU B N 1
ATOM 1922 C CA . GLU B 1 30 ? -5.461 -24.078 7.883 1 97.44 30 GLU B CA 1
ATOM 1923 C C . GLU B 1 30 ? -4.285 -23.125 8.086 1 97.44 30 GLU B C 1
ATOM 1925 O O . GLU B 1 30 ? -3.129 -23.5 7.902 1 97.44 30 GLU B O 1
ATOM 1930 N N . PHE B 1 31 ? -4.582 -21.938 8.477 1 97.81 31 PHE B N 1
ATOM 1931 C CA . PHE B 1 31 ? -3.635 -20.891 8.82 1 97.81 31 PHE B CA 1
ATOM 1932 C C . PHE B 1 31 ? -4.066 -20.156 10.094 1 97.81 31 PHE B C 1
ATOM 1934 O O . PHE B 1 31 ? -5.176 -19.625 10.164 1 97.81 31 PHE B O 1
ATOM 1941 N N . GLN B 1 32 ? -3.215 -20.156 11.039 1 95.94 32 GLN B N 1
ATOM 1942 C CA . GLN B 1 32 ? -3.562 -19.5 12.297 1 95.94 32 GLN B CA 1
ATOM 1943 C C . GLN B 1 32 ? -3.357 -17.984 12.203 1 95.94 32 GLN B C 1
ATOM 1945 O O . GLN B 1 32 ? -2.221 -17.516 12.148 1 95.94 32 GLN B O 1
ATOM 1950 N N . VAL B 1 33 ? -4.398 -17.297 12.227 1 95.06 33 VAL B N 1
ATOM 1951 C CA . VAL B 1 33 ? -4.352 -15.836 12.195 1 95.06 33 VAL B CA 1
ATOM 1952 C C . VAL B 1 33 ? -4.27 -15.289 13.617 1 95.06 33 VAL B C 1
ATOM 1954 O O . VAL B 1 33 ? -5.078 -15.648 14.477 1 95.06 33 VAL B O 1
ATOM 1957 N N . SER B 1 34 ? -3.354 -14.453 13.906 1 94.56 34 SER B N 1
ATOM 1958 C CA . SER B 1 34 ? -3.162 -13.922 15.25 1 94.56 34 SER B CA 1
ATOM 1959 C C . SER B 1 34 ? -4.309 -13 15.648 1 94.56 34 SER B C 1
ATOM 1961 O O . SER B 1 34 ? -4.98 -12.43 14.789 1 94.56 34 SER B O 1
ATOM 1963 N N . ASP B 1 35 ? -4.484 -12.836 16.938 1 95.12 35 ASP B N 1
ATOM 1964 C CA . ASP B 1 35 ? -5.488 -11.906 17.453 1 95.12 35 ASP B CA 1
ATOM 1965 C C . ASP B 1 35 ? -5.148 -10.469 17.062 1 95.12 35 ASP B C 1
ATOM 1967 O O . ASP B 1 35 ? -6.043 -9.664 16.797 1 95.12 35 ASP B O 1
ATOM 1971 N N . TYR B 1 36 ? -3.885 -10.25 17.094 1 94.62 36 TYR B N 1
ATOM 1972 C CA . TYR B 1 36 ? -3.455 -8.906 16.734 1 94.62 36 TYR B CA 1
ATOM 1973 C C . TYR B 1 36 ? -3.875 -8.562 15.305 1 94.62 36 TYR B C 1
ATOM 1975 O O . TYR B 1 36 ? -4.438 -7.492 15.055 1 94.62 36 TYR B O 1
ATOM 1983 N N . PHE B 1 37 ? -3.635 -9.461 14.391 1 96.12 37 PHE B N 1
ATOM 1984 C CA . PHE B 1 37 ? -3.998 -9.234 13 1 96.12 37 PHE B CA 1
ATOM 1985 C C . PHE B 1 37 ? -5.504 -9.055 12.852 1 96.12 37 PHE B C 1
ATOM 1987 O O . PHE B 1 37 ? -5.965 -8.164 12.141 1 96.12 37 PHE B O 1
ATOM 1994 N N . ARG B 1 38 ? -6.234 -9.898 13.492 1 96.69 38 ARG B N 1
ATOM 1995 C CA . ARG B 1 38 ? -7.691 -9.836 13.422 1 96.69 38 ARG B CA 1
ATOM 1996 C C . ARG B 1 38 ? -8.203 -8.492 13.922 1 96.69 38 ARG B C 1
ATOM 1998 O O . ARG B 1 38 ? -9.047 -7.867 13.273 1 96.69 38 ARG B O 1
ATOM 2005 N N . GLU B 1 39 ? -7.703 -8.125 15.016 1 96.06 39 GLU B N 1
ATOM 2006 C CA . GLU B 1 39 ? -8.133 -6.852 15.594 1 96.06 39 GLU B CA 1
ATOM 2007 C C . GLU B 1 39 ? -7.727 -5.676 14.711 1 96.06 39 GLU B C 1
ATOM 2009 O O . GLU B 1 39 ? -8.492 -4.723 14.555 1 96.06 39 GLU B O 1
ATOM 2014 N N . ASP B 1 40 ? -6.508 -5.77 14.258 1 96.19 40 ASP B N 1
ATOM 2015 C CA . ASP B 1 40 ? -6.02 -4.727 13.359 1 96.19 40 ASP B CA 1
ATOM 2016 C C . ASP B 1 40 ? -6.926 -4.582 12.141 1 96.19 40 ASP B C 1
ATOM 2018 O O . ASP B 1 40 ? -7.359 -3.477 11.805 1 96.19 40 ASP B O 1
ATOM 2022 N N . LEU B 1 41 ? -7.195 -5.672 11.477 1 96.62 41 LEU B N 1
ATOM 2023 C CA . LEU B 1 41 ? -8.039 -5.676 10.289 1 96.62 41 LEU B CA 1
ATOM 2024 C C . LEU B 1 41 ? -9.445 -5.168 10.617 1 96.62 41 LEU B C 1
ATOM 2026 O O . LEU B 1 41 ? -10.008 -4.375 9.859 1 96.62 41 LEU B O 1
ATOM 2030 N N . GLU B 1 42 ? -9.984 -5.629 11.695 1 96.44 42 GLU B N 1
ATOM 2031 C CA . GLU B 1 42 ? -11.312 -5.203 12.109 1 96.44 42 GLU B CA 1
ATOM 2032 C C . GLU B 1 42 ? -11.359 -3.697 12.359 1 96.44 42 GLU B C 1
ATOM 2034 O O . GLU B 1 42 ? -12.305 -3.02 11.945 1 96.44 42 GLU B O 1
ATOM 2039 N N . THR B 1 43 ? -10.398 -3.223 13.039 1 96.62 43 THR B N 1
ATOM 2040 C CA . THR B 1 43 ? -10.336 -1.8 13.352 1 96.62 43 THR B CA 1
ATOM 2041 C C . THR B 1 43 ? -10.258 -0.969 12.07 1 96.62 43 THR B C 1
ATOM 2043 O O . THR B 1 43 ? -10.992 0.01 11.914 1 96.62 43 THR B O 1
ATOM 2046 N N . VAL B 1 44 ? -9.398 -1.373 11.18 1 96.88 44 VAL B N 1
ATOM 2047 C CA . VAL B 1 44 ? -9.203 -0.602 9.961 1 96.88 44 VAL B CA 1
ATOM 2048 C C . VAL B 1 44 ? -10.461 -0.657 9.102 1 96.88 44 VAL B C 1
ATOM 2050 O O . VAL B 1 44 ? -10.852 0.344 8.492 1 96.88 44 VAL B O 1
ATOM 2053 N N . MET B 1 45 ? -11.117 -1.793 9.062 1 96.5 45 MET B N 1
ATOM 2054 C CA . MET B 1 45 ? -12.336 -1.922 8.281 1 96.5 45 MET B CA 1
ATOM 2055 C C . MET B 1 45 ? -13.477 -1.115 8.898 1 96.5 45 MET B C 1
ATOM 2057 O O . MET B 1 45 ? -14.312 -0.566 8.188 1 96.5 45 MET B O 1
ATOM 2061 N N . ARG B 1 46 ? -13.484 -1.063 10.18 1 96.31 46 ARG B N 1
ATOM 2062 C CA . ARG B 1 46 ? -14.547 -0.365 10.883 1 96.31 46 ARG B CA 1
ATOM 2063 C C . ARG B 1 46 ? -14.336 1.145 10.844 1 96.31 46 ARG B C 1
ATOM 2065 O O . ARG B 1 46 ? -15.273 1.9 10.57 1 96.31 46 ARG B O 1
ATOM 2072 N N . GLU B 1 47 ? -13.102 1.583 11.102 1 97.06 47 GLU B N 1
ATOM 2073 C CA . GLU B 1 47 ? -12.852 3.002 11.336 1 97.06 47 GLU B CA 1
ATOM 2074 C C . GLU B 1 47 ? -12.266 3.672 10.094 1 97.06 47 GLU B C 1
ATOM 2076 O O . GLU B 1 47 ? -12.352 4.895 9.945 1 97.06 47 GLU B O 1
ATOM 2081 N N . GLY B 1 48 ? -11.617 2.938 9.258 1 97.06 48 GLY B N 1
ATOM 2082 C CA . GLY B 1 48 ? -10.898 3.514 8.133 1 97.06 48 GLY B CA 1
ATOM 2083 C C . GLY B 1 48 ? -11.688 3.473 6.836 1 97.06 48 GLY B C 1
ATOM 2084 O O . GLY B 1 48 ? -12.773 2.889 6.785 1 97.06 48 GLY B O 1
ATOM 2085 N N . VAL B 1 49 ? -11.258 4.211 5.836 1 96.81 49 VAL B N 1
ATOM 2086 C CA . VAL B 1 49 ? -11.742 4.129 4.465 1 96.81 49 VAL B CA 1
ATOM 2087 C C . VAL B 1 49 ? -10.805 3.254 3.635 1 96.81 49 VAL B C 1
ATOM 2089 O O . VAL B 1 49 ? -9.805 3.74 3.096 1 96.81 49 VAL B O 1
ATOM 2092 N N . VAL B 1 50 ? -11.172 2.051 3.441 1 95.31 50 VAL B N 1
ATOM 2093 C CA . VAL B 1 50 ? -10.234 1.053 2.943 1 95.31 50 VAL B CA 1
ATOM 2094 C C . VAL B 1 50 ? -10.453 0.837 1.447 1 95.31 50 VAL B C 1
ATOM 2096 O O . VAL B 1 50 ? -9.719 0.076 0.81 1 95.31 50 VAL B O 1
ATOM 2099 N N . ASN B 1 51 ? -11.43 1.488 0.821 1 93 51 ASN B N 1
ATOM 2100 C CA . ASN B 1 51 ? -11.773 1.175 -0.562 1 93 51 ASN B CA 1
ATOM 2101 C C . ASN B 1 51 ? -11.898 2.439 -1.408 1 93 51 ASN B C 1
ATOM 2103 O O . ASN B 1 51 ? -12.539 2.426 -2.461 1 93 51 ASN B O 1
ATOM 2107 N N . ASN B 1 52 ? -11.328 3.533 -0.914 1 93.12 52 ASN B N 1
ATOM 2108 C CA . ASN B 1 52 ? -11.453 4.789 -1.644 1 93.12 52 ASN B CA 1
ATOM 2109 C C . ASN B 1 52 ? -10.523 4.824 -2.857 1 93.12 52 ASN B C 1
ATOM 2111 O O . ASN B 1 52 ? -10.641 5.707 -3.709 1 93.12 52 ASN B O 1
ATOM 2115 N N . SER B 1 53 ? -9.617 3.926 -2.912 1 91.44 53 SER B N 1
ATOM 2116 C CA . SER B 1 53 ? -8.688 3.783 -4.031 1 91.44 53 SER B CA 1
ATOM 2117 C C . SER B 1 53 ? -8.18 2.352 -4.148 1 91.44 53 SER B C 1
ATOM 2119 O O . SER B 1 53 ? -8.273 1.572 -3.199 1 91.44 53 SER B O 1
ATOM 2121 N N . GLU B 1 54 ? -7.664 1.998 -5.336 1 91.75 54 GLU B N 1
ATOM 2122 C CA . GLU B 1 54 ? -7.023 0.697 -5.496 1 91.75 54 GLU B CA 1
ATOM 2123 C C . GLU B 1 54 ? -5.836 0.546 -4.551 1 91.75 54 GLU B C 1
ATOM 2125 O O . GLU B 1 54 ? -5.582 -0.545 -4.035 1 91.75 54 GLU B O 1
ATOM 2130 N N . PHE B 1 55 ? -5.242 1.621 -4.211 1 93 55 PHE B N 1
ATOM 2131 C CA . PHE B 1 55 ? -4.102 1.62 -3.301 1 93 55 PHE B CA 1
ATOM 2132 C C . PHE B 1 55 ? -4.547 1.349 -1.87 1 93 55 PHE B C 1
ATOM 2134 O O . PHE B 1 55 ? -3.912 0.576 -1.15 1 93 55 PHE B O 1
ATOM 2141 N N . ALA B 1 56 ? -5.629 2.004 -1.499 1 95.25 56 ALA B N 1
ATOM 2142 C CA . ALA B 1 56 ? -6.184 1.768 -0.168 1 95.25 56 ALA B CA 1
ATOM 2143 C C . ALA B 1 56 ? -6.586 0.306 0.008 1 95.25 56 ALA B C 1
ATOM 2145 O O . ALA B 1 56 ? -6.332 -0.292 1.056 1 95.25 56 ALA B O 1
ATOM 2146 N N . VAL B 1 57 ? -7.18 -0.248 -1.074 1 96.19 57 VAL B N 1
ATOM 2147 C CA . VAL B 1 57 ? -7.582 -1.65 -1.054 1 96.19 57 VAL B CA 1
ATOM 2148 C C . VAL B 1 57 ? -6.355 -2.541 -0.878 1 96.19 57 VAL B C 1
ATOM 2150 O O . VAL B 1 57 ? -6.355 -3.455 -0.05 1 96.19 57 VAL B O 1
ATOM 2153 N N . CYS B 1 58 ? -5.332 -2.27 -1.583 1 97 58 CYS B N 1
ATOM 2154 C CA . CYS B 1 58 ? -4.105 -3.055 -1.524 1 97 58 CYS B CA 1
ATOM 2155 C C . CYS B 1 58 ? -3.461 -2.959 -0.146 1 97 58 CYS B C 1
ATOM 2157 O O . CYS B 1 58 ? -3.193 -3.979 0.491 1 97 58 CYS B O 1
ATOM 2159 N N . GLU B 1 59 ? -3.359 -1.771 0.371 1 96.62 59 GLU B N 1
ATOM 2160 C CA . GLU B 1 59 ? -2.604 -1.528 1.596 1 96.62 59 GLU B CA 1
ATOM 2161 C C . GLU B 1 59 ? -3.355 -2.045 2.82 1 96.62 59 GLU B C 1
ATOM 2163 O O . GLU B 1 59 ? -2.74 -2.475 3.797 1 96.62 59 GLU B O 1
ATOM 2168 N N . ASN B 1 60 ? -4.656 -1.998 2.713 1 97.19 60 ASN B N 1
ATOM 2169 C CA . ASN B 1 60 ? -5.43 -2.279 3.918 1 97.19 60 ASN B CA 1
ATOM 2170 C C . ASN B 1 60 ? -5.953 -3.713 3.926 1 97.19 60 ASN B C 1
ATOM 2172 O O . ASN B 1 60 ? -6.188 -4.289 4.988 1 97.19 60 ASN B O 1
ATOM 2176 N N . LEU B 1 61 ? -6.145 -4.289 2.713 1 97.69 61 LEU B N 1
ATOM 2177 C CA . LEU B 1 61 ? -6.871 -5.555 2.693 1 97.69 61 LEU B CA 1
ATOM 2178 C C . LEU B 1 61 ? -6.059 -6.637 1.992 1 97.69 61 LEU B C 1
ATOM 2180 O O . LEU B 1 61 ? -5.77 -7.68 2.582 1 97.69 61 LEU B O 1
ATOM 2184 N N . ILE B 1 62 ? -5.605 -6.387 0.819 1 98.25 62 ILE B N 1
ATOM 2185 C CA . ILE B 1 62 ? -5.047 -7.445 -0.01 1 98.25 62 ILE B CA 1
ATOM 2186 C C . ILE B 1 62 ? -3.625 -7.766 0.451 1 98.25 62 ILE B C 1
ATOM 2188 O O . ILE B 1 62 ? -3.318 -8.906 0.792 1 98.25 62 ILE B O 1
ATOM 2192 N N . TYR B 1 63 ? -2.789 -6.734 0.529 1 98.31 63 TYR B N 1
ATOM 2193 C CA . TYR B 1 63 ? -1.382 -6.945 0.851 1 98.31 63 TYR B CA 1
ATOM 2194 C C . TYR B 1 63 ? -1.224 -7.523 2.252 1 98.31 63 TYR B C 1
ATOM 2196 O O . TYR B 1 63 ? -0.431 -8.445 2.467 1 98.31 63 TYR B O 1
ATOM 2204 N N . PRO B 1 64 ? -1.918 -7.027 3.273 1 97.81 64 PRO B N 1
ATOM 2205 C CA . PRO B 1 64 ? -1.741 -7.598 4.613 1 97.81 64 PRO B CA 1
ATOM 2206 C C . PRO B 1 64 ? -2.029 -9.094 4.66 1 97.81 64 PRO B C 1
ATOM 2208 O O . PRO B 1 64 ? -1.328 -9.844 5.348 1 97.81 64 PRO B O 1
ATOM 2211 N N . VAL B 1 65 ? -3.062 -9.516 3.938 1 98.5 65 VAL B N 1
ATOM 2212 C CA . VAL B 1 65 ? -3.396 -10.938 3.924 1 98.5 65 VAL B CA 1
ATOM 2213 C C . VAL B 1 65 ? -2.266 -11.727 3.268 1 98.5 65 VAL B C 1
ATOM 2215 O O . VAL B 1 65 ? -1.789 -12.719 3.826 1 98.5 65 VAL B O 1
ATOM 2218 N N . LEU B 1 66 ? -1.797 -11.305 2.113 1 98.69 66 LEU B N 1
ATOM 2219 C CA . LEU B 1 66 ? -0.722 -11.977 1.396 1 98.69 66 LEU B CA 1
ATOM 2220 C C . LEU B 1 66 ? 0.554 -12.008 2.23 1 98.69 66 LEU B C 1
ATOM 2222 O O . LEU B 1 66 ? 1.209 -13.047 2.334 1 98.69 66 LEU B O 1
ATOM 2226 N N . LYS B 1 67 ? 0.892 -10.859 2.805 1 98.31 67 LYS B N 1
ATOM 2227 C CA . LYS B 1 67 ? 2.111 -10.719 3.596 1 98.31 67 LYS B CA 1
ATOM 2228 C C . LYS B 1 67 ? 2.1 -11.656 4.801 1 98.31 67 LYS B C 1
ATOM 2230 O O . LYS B 1 67 ? 3.117 -12.266 5.129 1 98.31 67 LYS B O 1
ATOM 2235 N N . GLU B 1 68 ? 0.961 -11.703 5.484 1 97.94 68 GLU B N 1
ATOM 2236 C CA . GLU B 1 68 ? 0.849 -12.539 6.672 1 97.94 68 GLU B CA 1
ATOM 2237 C C . GLU B 1 68 ? 1.122 -14 6.344 1 97.94 68 GLU B C 1
ATOM 2239 O O . GLU B 1 68 ? 1.814 -14.695 7.094 1 97.94 68 GLU B O 1
ATOM 2244 N N . VAL B 1 69 ? 0.592 -14.477 5.25 1 98.62 69 VAL B N 1
ATOM 2245 C CA . VAL B 1 69 ? 0.819 -15.859 4.844 1 98.62 69 VAL B CA 1
ATOM 2246 C C . VAL B 1 69 ? 2.254 -16.016 4.344 1 98.62 69 VAL B C 1
ATOM 2248 O O . VAL B 1 69 ? 2.93 -16.984 4.688 1 98.62 69 VAL B O 1
ATOM 2251 N N . TRP B 1 70 ? 2.734 -15.078 3.547 1 98.56 70 TRP B N 1
ATOM 2252 C CA . TRP B 1 70 ? 4.055 -15.133 2.932 1 98.56 70 TRP B CA 1
ATOM 2253 C C . TRP B 1 70 ? 5.141 -15.297 3.986 1 98.56 70 TRP B C 1
ATOM 2255 O O . TRP B 1 70 ? 6.137 -15.992 3.758 1 98.56 70 TRP B O 1
ATOM 2265 N N . LYS B 1 71 ? 4.973 -14.68 5.117 1 97.69 71 LYS B N 1
ATOM 2266 C CA . LYS B 1 71 ? 5.992 -14.719 6.164 1 97.69 71 LYS B CA 1
ATOM 2267 C C . LYS B 1 71 ? 6.371 -16.156 6.504 1 97.69 71 LYS B C 1
ATOM 2269 O O . LYS B 1 71 ? 7.527 -16.438 6.832 1 97.69 71 LYS B O 1
ATOM 2274 N N . ARG B 1 72 ? 5.441 -17.062 6.363 1 97.31 72 ARG B N 1
ATOM 2275 C CA . ARG B 1 72 ? 5.711 -18.469 6.652 1 97.31 72 ARG B CA 1
ATOM 2276 C C . ARG B 1 72 ? 6.551 -19.094 5.547 1 97.31 72 ARG B C 1
ATOM 2278 O O . ARG B 1 72 ? 7.164 -20.156 5.75 1 97.31 72 ARG B O 1
ATOM 2285 N N . TYR B 1 73 ? 6.578 -18.469 4.402 1 98.12 73 TYR B N 1
ATOM 2286 C CA . TYR B 1 73 ? 7.25 -19.047 3.24 1 98.12 73 TYR B CA 1
ATOM 2287 C C . TYR B 1 73 ? 8.414 -18.172 2.797 1 98.12 73 TYR B C 1
ATOM 2289 O O . TYR B 1 73 ? 8.969 -18.359 1.713 1 98.12 73 TYR B O 1
ATOM 2297 N N . SER B 1 74 ? 8.805 -17.234 3.637 1 97.62 74 SER B N 1
ATOM 2298 C CA . SER B 1 74 ? 9.719 -16.172 3.24 1 97.62 74 SER B CA 1
ATOM 2299 C C . SER B 1 74 ? 11.117 -16.719 2.973 1 97.62 74 SER B C 1
ATOM 2301 O O . SER B 1 74 ? 11.922 -16.078 2.301 1 97.62 74 SER B O 1
ATOM 2303 N N . SER B 1 75 ? 11.469 -17.922 3.434 1 96.94 75 SER B N 1
ATOM 2304 C CA . SER B 1 75 ? 12.781 -18.5 3.18 1 96.94 75 SER B CA 1
ATOM 2305 C C . SER B 1 75 ? 12.883 -19.047 1.756 1 96.94 75 SER B C 1
ATOM 2307 O O . SER B 1 75 ? 13.984 -19.25 1.243 1 96.94 75 SER B O 1
ATOM 2309 N N . ARG B 1 76 ? 11.727 -19.172 1.067 1 97.12 76 ARG B N 1
ATOM 2310 C CA . ARG B 1 76 ? 11.727 -19.844 -0.235 1 97.12 76 ARG B CA 1
ATOM 2311 C C . ARG B 1 76 ? 11.188 -18.906 -1.318 1 97.12 76 ARG B C 1
ATOM 2313 O O . ARG B 1 76 ? 11.5 -19.078 -2.5 1 97.12 76 ARG B O 1
ATOM 2320 N N . PHE B 1 77 ? 10.406 -17.984 -0.848 1 98.56 77 PHE B N 1
ATOM 2321 C CA . PHE B 1 77 ? 9.727 -17.125 -1.814 1 98.56 77 PHE B CA 1
ATOM 2322 C C . PHE B 1 77 ? 9.93 -15.656 -1.47 1 98.56 77 PHE B C 1
ATOM 2324 O O . PHE B 1 77 ? 10.109 -15.305 -0.301 1 98.56 77 PHE B O 1
ATOM 2331 N N . THR B 1 78 ? 9.953 -14.82 -2.418 1 98.5 78 THR B N 1
ATOM 2332 C CA . THR B 1 78 ? 9.867 -13.375 -2.264 1 98.5 78 THR B CA 1
ATOM 2333 C C . THR B 1 78 ? 8.555 -12.844 -2.83 1 98.5 78 THR B C 1
ATOM 2335 O O . THR B 1 78 ? 8.148 -13.234 -3.926 1 98.5 78 THR B O 1
ATOM 2338 N N . LEU B 1 79 ? 7.848 -12.094 -2.043 1 98.5 79 LEU B N 1
ATOM 2339 C CA . LEU B 1 79 ? 6.629 -11.414 -2.473 1 98.5 79 LEU B CA 1
ATOM 2340 C C . LEU B 1 79 ? 6.938 -10.016 -2.99 1 98.5 79 LEU B C 1
ATOM 2342 O O . LEU B 1 79 ? 7.266 -9.117 -2.209 1 98.5 79 LEU B O 1
ATOM 2346 N N . TRP B 1 80 ? 6.832 -9.812 -4.297 1 98.44 80 TRP B N 1
ATOM 2347 C CA . T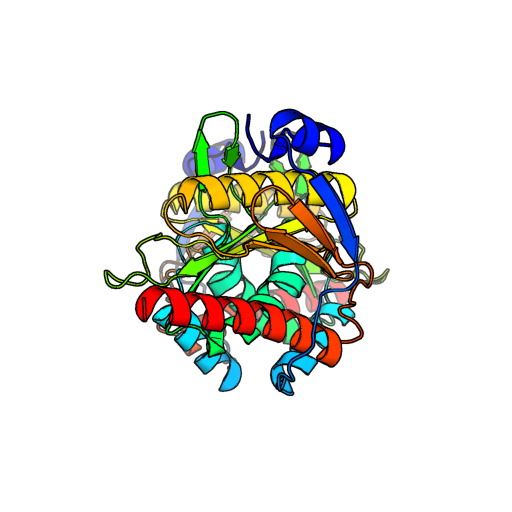RP B 1 80 ? 7.188 -8.555 -4.949 1 98.44 80 TRP B CA 1
ATOM 2348 C C . TRP B 1 80 ? 5.961 -7.668 -5.121 1 98.44 80 TRP B C 1
ATOM 2350 O O . TRP B 1 80 ? 4.902 -8.141 -5.539 1 98.44 80 TRP B O 1
ATOM 2360 N N . SER B 1 81 ? 6.129 -6.449 -4.789 1 97.44 81 SER B N 1
ATOM 2361 C CA . SER B 1 81 ? 5.066 -5.453 -4.902 1 97.44 81 SER B CA 1
ATOM 2362 C C . SER B 1 81 ? 5.324 -4.496 -6.059 1 97.44 81 SER B C 1
ATOM 2364 O O . SER B 1 81 ? 6.273 -3.713 -6.023 1 97.44 81 SER B O 1
ATOM 2366 N N . HIS B 1 82 ? 4.406 -4.598 -7.113 1 96.69 82 HIS B N 1
ATOM 2367 C CA . HIS B 1 82 ? 4.449 -3.689 -8.25 1 96.69 82 HIS B CA 1
ATOM 2368 C C . HIS B 1 82 ? 5.809 -3.727 -8.938 1 96.69 82 HIS B C 1
ATOM 2370 O O . HIS B 1 82 ? 6.359 -2.682 -9.289 1 96.69 82 HIS B O 1
ATOM 2376 N N . GLN B 1 83 ? 6.355 -4.867 -9.047 1 96.5 83 GLN B N 1
ATOM 2377 C CA . GLN B 1 83 ? 7.617 -5.09 -9.742 1 96.5 83 GLN B CA 1
ATOM 2378 C C . GLN B 1 83 ? 7.402 -5.164 -11.25 1 96.5 83 GLN B C 1
ATOM 2380 O O . GLN B 1 83 ? 6.445 -5.785 -11.719 1 96.5 83 GLN B O 1
ATOM 2385 N N . SER B 1 84 ? 8.258 -4.395 -11.953 1 96.75 84 SER B N 1
ATOM 2386 C CA . SER B 1 84 ? 8.203 -4.488 -13.406 1 96.75 84 SER B CA 1
ATOM 2387 C C . SER B 1 84 ? 8.297 -5.938 -13.867 1 96.75 84 SER B C 1
ATOM 2389 O O . SER B 1 84 ? 9.164 -6.684 -13.422 1 96.75 84 SER B O 1
ATOM 2391 N N . PHE B 1 85 ? 7.422 -6.363 -14.719 1 97.25 85 PHE B N 1
ATOM 2392 C CA . PHE B 1 85 ? 7.289 -7.734 -15.203 1 97.25 85 PHE B CA 1
ATOM 2393 C C . PHE B 1 85 ? 7.074 -7.762 -16.703 1 97.25 85 PHE B C 1
ATOM 2395 O O . PHE B 1 85 ? 5.953 -7.574 -17.188 1 97.25 85 PHE B O 1
ATOM 2402 N N . ASN B 1 86 ? 8.156 -8.07 -17.469 1 96.94 86 ASN B N 1
ATOM 2403 C CA . ASN B 1 86 ? 8.117 -7.867 -18.922 1 96.94 86 ASN B CA 1
ATOM 2404 C C . ASN B 1 86 ? 8.625 -9.094 -19.672 1 96.94 86 ASN B C 1
ATOM 2406 O O . ASN B 1 86 ? 9.742 -9.555 -19.438 1 96.94 86 ASN B O 1
ATOM 2410 N N . TYR B 1 87 ? 7.844 -9.625 -20.484 1 96.94 87 TYR B N 1
ATOM 2411 C CA . TYR B 1 87 ? 8.266 -10.664 -21.422 1 96.94 87 TYR B CA 1
ATOM 2412 C C . TYR B 1 87 ? 8.547 -10.078 -22.797 1 96.94 87 TYR B C 1
ATOM 2414 O O . TYR B 1 87 ? 9.648 -10.219 -23.328 1 96.94 87 TYR B O 1
ATOM 2422 N N . ASP B 1 88 ? 7.629 -9.383 -23.391 1 95.62 88 ASP B N 1
ATOM 2423 C CA . ASP B 1 88 ? 7.762 -8.625 -24.625 1 95.62 88 ASP B CA 1
ATOM 2424 C C . ASP B 1 88 ? 6.852 -7.398 -24.625 1 95.62 88 ASP B C 1
ATOM 2426 O O . ASP B 1 88 ? 6.348 -7 -23.562 1 95.62 88 ASP B O 1
ATOM 2430 N N . GLU B 1 89 ? 6.633 -6.793 -25.766 1 93.12 89 GLU B N 1
ATOM 2431 C CA . GLU B 1 89 ? 5.871 -5.551 -25.844 1 93.12 89 GLU B CA 1
ATOM 2432 C C . GLU B 1 89 ? 4.402 -5.777 -25.516 1 93.12 89 GLU B C 1
ATOM 2434 O O . GLU B 1 89 ? 3.717 -4.863 -25.047 1 93.12 89 GLU B O 1
ATOM 2439 N N . ASN B 1 90 ? 3.934 -6.992 -25.719 1 93 90 ASN B N 1
ATOM 2440 C CA . ASN B 1 90 ? 2.52 -7.293 -25.516 1 93 90 ASN B CA 1
ATOM 2441 C C . ASN B 1 90 ? 2.246 -7.855 -24.125 1 93 90 ASN B C 1
ATOM 2443 O O . ASN B 1 90 ? 1.094 -7.934 -23.703 1 93 90 ASN B O 1
ATOM 2447 N N . LEU B 1 91 ? 3.238 -8.273 -23.469 1 96.56 91 LEU B N 1
ATOM 2448 C CA . LEU B 1 91 ? 3.145 -8.844 -22.125 1 96.56 91 LEU B CA 1
ATOM 2449 C C . LEU B 1 91 ? 4.117 -8.156 -21.188 1 96.56 91 LEU B C 1
ATOM 2451 O O . LEU B 1 91 ? 5.137 -8.742 -20.797 1 96.56 91 LEU B O 1
ATOM 2455 N N . SER B 1 92 ? 3.703 -6.941 -20.812 1 97.75 92 SER B N 1
ATOM 2456 C CA . SER B 1 92 ? 4.562 -6.117 -19.969 1 97.75 92 SER B CA 1
ATOM 2457 C C . SER B 1 92 ? 3.74 -5.234 -19.031 1 97.75 92 SER B C 1
ATOM 2459 O O . SER B 1 92 ? 2.607 -4.867 -19.359 1 97.75 92 SER B O 1
ATOM 2461 N N . GLY B 1 93 ? 4.332 -4.926 -17.891 1 96.88 93 GLY B N 1
ATOM 2462 C CA . GLY B 1 93 ? 3.678 -4.023 -16.953 1 96.88 93 GLY B CA 1
ATOM 2463 C C . GLY B 1 93 ? 4.074 -4.266 -15.516 1 96.88 93 GLY B C 1
ATOM 2464 O O . GLY B 1 93 ? 5.215 -4.641 -15.234 1 96.88 93 GLY B O 1
ATOM 2465 N N . PHE B 1 94 ? 3.123 -3.871 -14.617 1 96.19 94 PHE B N 1
ATOM 2466 C CA . PHE B 1 94 ? 3.408 -3.914 -13.188 1 96.19 94 PHE B CA 1
ATOM 2467 C C . PHE B 1 94 ? 2.287 -4.617 -12.438 1 96.19 94 PHE B C 1
ATOM 2469 O O . PHE B 1 94 ? 1.405 -3.965 -11.875 1 96.19 94 PHE B O 1
ATOM 2476 N N . PRO B 1 95 ? 2.348 -5.969 -12.406 1 97.06 95 PRO B N 1
ATOM 2477 C CA . PRO B 1 95 ? 1.371 -6.625 -11.531 1 97.06 95 PRO B CA 1
ATOM 2478 C C . PRO B 1 95 ? 1.396 -6.09 -10.102 1 97.06 95 PRO B C 1
ATOM 2480 O O . PRO B 1 95 ? 2.451 -5.68 -9.617 1 97.06 95 PRO B O 1
ATOM 2483 N N . GLU B 1 96 ? 0.257 -6.09 -9.461 1 97.56 96 GLU B N 1
ATOM 2484 C CA . GLU B 1 96 ? 0.231 -5.609 -8.086 1 97.56 96 GLU B CA 1
ATOM 2485 C C . GLU B 1 96 ? 1.179 -6.414 -7.199 1 97.56 96 GLU B C 1
ATOM 2487 O O . GLU B 1 96 ? 1.971 -5.844 -6.449 1 97.56 96 GLU B O 1
ATOM 2492 N N . TYR B 1 97 ? 1.082 -7.738 -7.246 1 98.56 97 TYR B N 1
ATOM 2493 C CA . TYR B 1 97 ? 2.004 -8.578 -6.492 1 98.56 97 TYR B CA 1
ATOM 2494 C C . TYR B 1 97 ? 2.416 -9.805 -7.305 1 98.56 97 TYR B C 1
ATOM 2496 O O . TYR B 1 97 ? 1.618 -10.336 -8.078 1 98.56 97 TYR B O 1
ATOM 2504 N N . ILE B 1 98 ? 3.635 -10.25 -7.156 1 98.81 98 ILE B N 1
ATOM 2505 C CA . ILE B 1 98 ? 4.184 -11.461 -7.754 1 98.81 98 ILE B CA 1
ATOM 2506 C C . ILE B 1 98 ? 4.871 -12.305 -6.68 1 98.81 98 ILE B C 1
ATOM 2508 O O . ILE B 1 98 ? 5.711 -11.797 -5.934 1 98.81 98 ILE B O 1
ATOM 2512 N N . LEU B 1 99 ? 4.473 -13.516 -6.52 1 98.88 99 LEU B N 1
ATOM 2513 C CA . LEU B 1 99 ? 5.262 -14.453 -5.723 1 98.88 99 LEU B CA 1
ATOM 2514 C C . LEU B 1 99 ? 6.266 -15.195 -6.594 1 98.88 99 LEU B C 1
ATOM 2516 O O . LEU B 1 99 ? 5.883 -15.883 -7.539 1 98.88 99 LEU B O 1
ATOM 2520 N N . ALA B 1 100 ? 7.492 -15.078 -6.309 1 98.69 100 ALA B N 1
ATOM 2521 C CA . ALA B 1 100 ? 8.57 -15.711 -7.059 1 98.69 100 ALA B CA 1
ATOM 2522 C C . ALA B 1 100 ? 9.492 -16.5 -6.133 1 98.69 100 ALA B C 1
ATOM 2524 O O . ALA B 1 100 ? 9.547 -16.234 -4.93 1 98.69 100 ALA B O 1
ATOM 2525 N N . LYS B 1 101 ? 10.141 -17.391 -6.688 1 98.06 101 LYS B N 1
ATOM 2526 C CA . LYS B 1 101 ? 11.195 -18.062 -5.934 1 98.06 101 LYS B CA 1
ATOM 2527 C C . LYS B 1 101 ? 12.219 -17.078 -5.41 1 98.06 101 LYS B C 1
ATOM 2529 O O . LYS B 1 101 ? 12.609 -16.141 -6.117 1 98.06 101 LYS B O 1
ATOM 2534 N N . ARG B 1 102 ? 12.578 -17.312 -4.18 1 97.69 102 ARG B N 1
ATOM 2535 C CA . ARG B 1 102 ? 13.695 -16.531 -3.645 1 97.69 102 ARG B CA 1
ATOM 2536 C C . ARG B 1 102 ? 15.008 -16.938 -4.312 1 97.69 102 ARG B C 1
ATOM 2538 O O . ARG B 1 102 ? 15.367 -18.109 -4.328 1 97.69 102 ARG B O 1
ATOM 2545 N N . SER B 1 103 ? 15.773 -16 -4.77 1 97.19 103 SER B N 1
ATOM 2546 C CA . SER B 1 103 ? 17.016 -16.266 -5.488 1 97.19 103 SER B CA 1
ATOM 2547 C C . SER B 1 103 ? 18.125 -16.719 -4.535 1 97.19 103 SER B C 1
ATOM 2549 O O . SER B 1 103 ? 18.266 -16.156 -3.445 1 97.19 103 SER B O 1
ATOM 2551 N N . PRO B 1 104 ? 18.859 -17.672 -4.934 1 95.38 104 PRO B N 1
ATOM 2552 C CA . PRO B 1 104 ? 20.031 -18.016 -4.129 1 95.38 104 PRO B CA 1
ATOM 2553 C C . PRO B 1 104 ? 21.062 -16.891 -4.066 1 95.38 104 PRO B C 1
ATOM 2555 O O . PRO B 1 104 ? 21.938 -16.891 -3.201 1 95.38 104 PRO B O 1
ATOM 2558 N N . LEU B 1 105 ? 20.891 -15.914 -4.969 1 97.19 105 LEU B N 1
ATOM 2559 C CA . LEU B 1 105 ? 21.828 -14.797 -5.008 1 97.19 105 LEU B CA 1
ATOM 2560 C C . LEU B 1 105 ? 21.422 -13.695 -4.043 1 97.19 105 LEU B C 1
ATOM 2562 O O . LEU B 1 105 ? 22.125 -12.711 -3.873 1 97.19 105 LEU B O 1
ATOM 2566 N N . GLY B 1 106 ? 20.203 -13.875 -3.418 1 95.06 106 GLY B N 1
ATOM 2567 C CA . GLY B 1 106 ? 19.766 -12.898 -2.439 1 95.06 106 GLY B CA 1
ATOM 2568 C C . GLY B 1 106 ? 18.359 -12.375 -2.715 1 95.06 106 GLY B C 1
ATOM 2569 O O . GLY B 1 106 ? 17.859 -12.5 -3.834 1 95.06 106 GLY B O 1
ATOM 2570 N N . LYS B 1 107 ? 17.781 -11.68 -1.789 1 94.38 107 LYS B N 1
ATOM 2571 C CA . LYS B 1 107 ? 16.375 -11.328 -1.789 1 94.38 107 LYS B CA 1
ATOM 2572 C C . LYS B 1 107 ? 16.062 -10.273 -2.842 1 94.38 107 LYS B C 1
ATOM 2574 O O . LYS B 1 107 ? 14.922 -10.141 -3.283 1 94.38 107 LYS B O 1
ATOM 2579 N N . VAL B 1 108 ? 17.109 -9.5 -3.283 1 95.19 108 VAL B N 1
ATOM 2580 C CA . VAL B 1 108 ? 16.859 -8.352 -4.141 1 95.19 108 VAL B CA 1
ATOM 2581 C C . VAL B 1 108 ? 16.844 -8.789 -5.605 1 95.19 108 VAL B C 1
ATOM 2583 O O . VAL B 1 108 ? 16.641 -7.973 -6.504 1 95.19 108 VAL B O 1
ATOM 2586 N N . VAL B 1 109 ? 17.172 -10.07 -5.82 1 97.38 109 VAL B N 1
ATOM 2587 C CA . VAL B 1 109 ? 17.219 -10.578 -7.191 1 97.38 109 VAL B CA 1
ATOM 2588 C C . VAL B 1 109 ? 15.867 -11.156 -7.586 1 97.38 109 VAL B C 1
ATOM 2590 O O . VAL B 1 109 ? 15.383 -12.094 -6.957 1 97.38 109 VAL B O 1
ATOM 2593 N N . PHE B 1 110 ? 15.258 -10.531 -8.555 1 97.62 110 PHE B N 1
ATOM 2594 C CA . PHE B 1 110 ? 14 -11 -9.117 1 97.62 110 PHE B CA 1
ATOM 2595 C C . PHE B 1 110 ? 14.219 -12.188 -10.039 1 97.62 110 PHE B C 1
ATOM 2597 O O . PHE B 1 110 ? 14.617 -12.023 -11.195 1 97.62 110 PHE B O 1
ATOM 2604 N N . ASP B 1 111 ? 13.953 -13.359 -9.484 1 95.94 111 ASP B N 1
ATOM 2605 C CA . ASP B 1 111 ? 14.359 -14.594 -10.148 1 95.94 111 ASP B CA 1
ATOM 2606 C C . ASP B 1 111 ? 13.18 -15.547 -10.32 1 95.94 111 ASP B C 1
ATOM 2608 O O . ASP B 1 111 ? 12.188 -15.453 -9.586 1 95.94 111 ASP B O 1
ATOM 2612 N N . LYS B 1 112 ? 13.156 -16.375 -11.375 1 96.44 112 LYS B N 1
ATOM 2613 C CA . LYS B 1 112 ? 12.125 -17.375 -11.648 1 96.44 112 LYS B CA 1
ATOM 2614 C C . LYS B 1 112 ? 12.383 -18.656 -10.859 1 96.44 112 LYS B C 1
ATOM 2616 O O . LYS B 1 112 ? 13.5 -18.891 -10.398 1 96.44 112 LYS B O 1
ATOM 2621 N N . PRO B 1 113 ? 11.398 -19.469 -10.688 1 98 113 PRO B N 1
ATOM 2622 C CA . PRO B 1 113 ? 10.07 -19.406 -11.305 1 98 113 PRO B CA 1
ATOM 2623 C C . PRO B 1 113 ? 9.133 -18.422 -10.602 1 98 113 PRO B C 1
ATOM 2625 O O . PRO B 1 113 ? 9.297 -18.156 -9.406 1 98 113 PRO B O 1
AT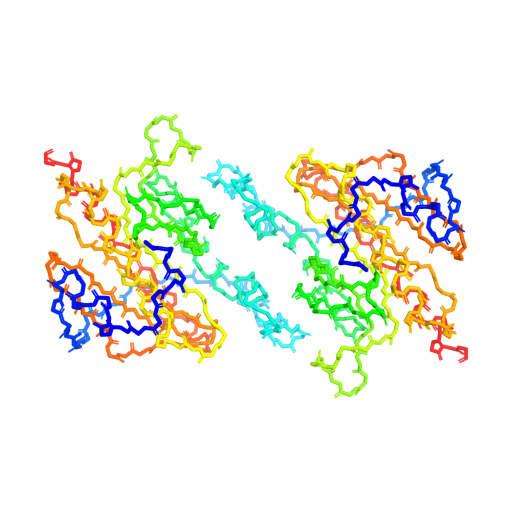OM 2628 N N . TYR B 1 114 ? 8.227 -17.875 -11.328 1 98.69 114 TYR B N 1
ATOM 2629 C CA . TYR B 1 114 ? 7.113 -17.062 -10.852 1 98.69 114 TYR B CA 1
ATOM 2630 C C . TYR B 1 114 ? 5.863 -17.922 -10.656 1 98.69 114 TYR B C 1
ATOM 2632 O O . TYR B 1 114 ? 5.488 -18.703 -11.531 1 98.69 114 TYR B O 1
ATOM 2640 N N . PHE B 1 115 ? 5.18 -17.75 -9.484 1 98.69 115 PHE B N 1
ATOM 2641 C CA . PHE B 1 115 ? 4.18 -18.75 -9.117 1 98.69 115 PHE B CA 1
ATOM 2642 C C . PHE B 1 115 ? 2.797 -18.109 -9.016 1 98.69 115 PHE B C 1
ATOM 2644 O O . PHE B 1 115 ? 1.787 -18.75 -9.305 1 98.69 115 PHE B O 1
ATOM 2651 N N . ILE B 1 116 ? 2.709 -16.922 -8.523 1 98.81 116 ILE B N 1
ATOM 2652 C CA . ILE B 1 116 ? 1.421 -16.281 -8.273 1 98.81 116 ILE B CA 1
ATOM 2653 C C . ILE B 1 116 ? 1.436 -14.867 -8.836 1 98.81 116 ILE B C 1
ATOM 2655 O O . ILE B 1 116 ? 2.4 -14.125 -8.633 1 98.81 116 ILE B O 1
ATOM 2659 N N . LEU B 1 117 ? 0.451 -14.484 -9.57 1 98.88 117 LEU B N 1
ATOM 2660 C CA . LEU B 1 117 ? 0.172 -13.109 -9.969 1 98.88 117 LEU B CA 1
ATOM 2661 C C . LEU B 1 117 ? -1.114 -12.609 -9.328 1 98.88 117 LEU B C 1
ATOM 2663 O O . LEU B 1 117 ? -2.148 -13.273 -9.383 1 98.88 117 LEU B O 1
ATOM 2667 N N . VAL B 1 118 ? -1.066 -11.453 -8.734 1 98.69 118 VAL B N 1
ATOM 2668 C CA . VAL B 1 118 ? -2.215 -10.875 -8.039 1 98.69 118 VAL B CA 1
ATOM 2669 C C . VAL B 1 118 ? -2.611 -9.555 -8.695 1 98.69 118 VAL B C 1
ATOM 2671 O O . VAL B 1 118 ? -1.762 -8.695 -8.93 1 98.69 118 VAL B O 1
ATOM 2674 N N . GLU B 1 119 ? -3.818 -9.383 -8.992 1 97.44 119 GLU B N 1
ATOM 2675 C CA . GLU B 1 119 ? -4.379 -8.148 -9.539 1 97.44 119 GLU B CA 1
ATOM 2676 C C . GLU B 1 119 ? -5.492 -7.609 -8.641 1 97.44 119 GLU B C 1
ATOM 2678 O O . GLU B 1 119 ? -6.402 -8.344 -8.258 1 97.44 119 GLU B O 1
ATOM 2683 N N . ALA B 1 120 ? -5.352 -6.391 -8.242 1 95.38 120 ALA B N 1
ATOM 2684 C CA . ALA B 1 120 ? -6.367 -5.699 -7.445 1 95.38 120 ALA B CA 1
ATOM 2685 C C . ALA B 1 120 ? -7.219 -4.785 -8.312 1 95.38 120 ALA B C 1
ATOM 2687 O O . ALA B 1 120 ? -6.703 -4.117 -9.219 1 95.38 120 ALA B O 1
ATOM 2688 N N . LYS B 1 121 ? -8.516 -4.789 -8.078 1 89.81 121 LYS B N 1
ATOM 2689 C CA . LYS B 1 121 ? -9.477 -3.896 -8.719 1 89.81 121 LYS B CA 1
ATOM 2690 C C . LYS B 1 121 ? -10.516 -3.391 -7.719 1 89.81 121 LYS B C 1
ATOM 2692 O O . LYS B 1 121 ? -10.836 -4.078 -6.746 1 89.81 121 LYS B O 1
ATOM 2697 N N . GLN B 1 122 ? -11.016 -2.268 -7.973 1 83.19 122 GLN B N 1
ATOM 2698 C CA . GLN B 1 122 ? -12.102 -1.791 -7.121 1 83.19 122 GLN B CA 1
ATOM 2699 C C . GLN B 1 122 ? -13.422 -2.477 -7.473 1 83.19 122 GLN B C 1
ATOM 2701 O O . GLN B 1 122 ? -14.117 -2.986 -6.59 1 83.19 122 GLN B O 1
ATOM 2706 N N . ASP B 1 123 ? -13.789 -2.537 -8.773 1 84 123 ASP B N 1
ATOM 2707 C CA . ASP B 1 123 ? -15.125 -3.07 -9.047 1 84 123 ASP B CA 1
ATOM 2708 C C . ASP B 1 123 ? -15.156 -3.809 -10.383 1 84 123 ASP B C 1
ATOM 2710 O O . ASP B 1 123 ? -16.203 -4.332 -10.781 1 84 123 ASP B O 1
ATOM 2714 N N . ASN B 1 124 ? -14.125 -3.893 -11.102 1 91.44 124 ASN B N 1
ATOM 2715 C CA . ASN B 1 124 ? -14.133 -4.48 -12.438 1 91.44 124 ASN B CA 1
ATOM 2716 C C . ASN B 1 124 ? -13.32 -5.773 -12.484 1 91.44 124 ASN B C 1
ATOM 2718 O O . ASN B 1 124 ? -12.203 -5.793 -13.008 1 91.44 124 ASN B O 1
ATOM 2722 N N . PHE B 1 125 ? -13.969 -6.891 -12.117 1 94.62 125 PHE B N 1
ATOM 2723 C CA . PHE B 1 125 ? -13.297 -8.188 -12.047 1 94.62 125 PHE B CA 1
ATOM 2724 C C . PHE B 1 125 ? -12.961 -8.695 -13.445 1 94.62 125 PHE B C 1
ATOM 2726 O O . PHE B 1 125 ? -11.969 -9.398 -13.633 1 94.62 125 PHE B O 1
ATOM 2733 N N . GLU B 1 126 ? -13.805 -8.336 -14.422 1 94.38 126 GLU B N 1
ATOM 2734 C CA . GLU B 1 126 ? -13.523 -8.766 -15.789 1 94.38 126 GLU B CA 1
ATOM 2735 C C . GLU B 1 126 ? -12.188 -8.219 -16.281 1 94.38 126 GLU B C 1
ATOM 2737 O O . GLU B 1 126 ? -11.352 -8.969 -16.781 1 94.38 126 GLU B O 1
ATOM 2742 N N . ALA B 1 127 ? -12 -6.945 -16.141 1 95.12 127 ALA B N 1
ATOM 2743 C CA . ALA B 1 127 ? -10.727 -6.336 -16.516 1 95.12 127 ALA B CA 1
ATOM 2744 C C . ALA B 1 127 ? -9.586 -6.867 -15.656 1 95.12 127 ALA B C 1
ATOM 2746 O O . ALA B 1 127 ? -8.461 -7.043 -16.141 1 95.12 127 ALA B O 1
ATOM 2747 N N . GLY B 1 128 ? -9.891 -7.074 -14.375 1 97 128 GLY B N 1
ATOM 2748 C CA . GLY B 1 128 ? -8.906 -7.656 -13.477 1 97 128 GLY B CA 1
ATOM 2749 C C . GLY B 1 128 ? -8.398 -9.008 -13.938 1 97 128 GLY B C 1
ATOM 2750 O O . GLY B 1 128 ? -7.191 -9.234 -13.992 1 97 128 GLY B O 1
ATOM 2751 N N . TRP B 1 129 ? -9.297 -9.867 -14.352 1 97.88 129 TRP B N 1
ATOM 2752 C CA . TRP B 1 129 ? -8.898 -11.195 -14.797 1 97.88 129 TRP B CA 1
ATOM 2753 C C . TRP B 1 129 ? -8.195 -11.133 -16.141 1 97.88 129 TRP B C 1
ATOM 2755 O O . TRP B 1 129 ? -7.25 -11.883 -16.406 1 97.88 129 TRP B O 1
ATOM 2765 N N . ALA B 1 130 ? -8.68 -10.258 -17.016 1 97.81 130 ALA B N 1
ATOM 2766 C CA . ALA B 1 130 ? -7.984 -10.109 -18.297 1 97.81 130 ALA B CA 1
ATOM 2767 C C . ALA B 1 130 ? -6.508 -9.781 -18.078 1 97.81 130 ALA B C 1
ATOM 2769 O O . ALA B 1 130 ? -5.633 -10.422 -18.656 1 97.81 130 ALA B O 1
ATOM 2770 N N . GLN B 1 131 ? -6.281 -8.867 -17.188 1 97.69 131 GLN B N 1
ATOM 2771 C CA . GLN B 1 131 ? -4.91 -8.453 -16.891 1 97.69 131 GLN B CA 1
ATOM 2772 C C . GLN B 1 131 ? -4.152 -9.562 -16.156 1 97.69 131 GLN B C 1
ATOM 2774 O O . GLN B 1 131 ? -3 -9.852 -16.5 1 97.69 131 GLN B O 1
ATOM 2779 N N . CYS B 1 132 ? -4.797 -10.195 -15.25 1 98.5 132 CYS B N 1
ATOM 2780 C CA . CYS B 1 132 ? -4.145 -11.242 -14.469 1 98.5 132 CYS B CA 1
ATOM 2781 C C . CYS B 1 132 ? -3.76 -12.422 -15.352 1 98.5 132 CYS B C 1
ATOM 2783 O O . CYS B 1 132 ? -2.656 -12.961 -15.227 1 98.5 132 CYS B O 1
ATOM 2785 N N . ILE B 1 133 ? -4.648 -12.844 -16.203 1 98.56 133 ILE B N 1
ATOM 2786 C CA . ILE B 1 133 ? -4.359 -13.953 -17.109 1 98.56 133 ILE B CA 1
ATOM 2787 C C . ILE B 1 133 ? -3.18 -13.594 -18.016 1 98.56 133 ILE B C 1
ATOM 2789 O O . ILE B 1 133 ? -2.283 -14.406 -18.234 1 98.56 133 ILE B O 1
ATOM 2793 N N . ALA B 1 134 ? -3.17 -12.383 -18.5 1 98.38 134 ALA B N 1
ATOM 2794 C CA . ALA B 1 134 ? -2.043 -11.93 -19.312 1 98.38 134 ALA B CA 1
ATOM 2795 C C . ALA B 1 134 ? -0.737 -12.008 -18.531 1 98.38 134 ALA B C 1
ATOM 2797 O O . ALA B 1 134 ? 0.292 -12.43 -19.062 1 98.38 134 ALA B O 1
ATOM 2798 N N . GLU B 1 135 ? -0.765 -11.586 -17.297 1 98.69 135 GLU B N 1
ATOM 2799 C CA . GLU B 1 135 ? 0.403 -11.656 -16.422 1 98.69 135 GLU B CA 1
ATOM 2800 C C . GLU B 1 135 ? 0.832 -13.102 -16.172 1 98.69 135 GLU B C 1
ATOM 2802 O O . GLU B 1 135 ? 2.025 -13.406 -16.172 1 98.69 135 GLU B O 1
ATOM 2807 N N . MET B 1 136 ? -0.124 -13.961 -15.992 1 98.56 136 MET B N 1
ATOM 2808 C CA . MET B 1 136 ? 0.161 -15.383 -15.797 1 98.56 136 MET B CA 1
ATOM 2809 C C . MET B 1 136 ? 0.822 -15.984 -17.031 1 98.56 136 MET B C 1
ATOM 2811 O O . MET B 1 136 ? 1.749 -16.781 -16.922 1 98.56 136 MET B O 1
ATOM 2815 N N . ILE B 1 137 ? 0.312 -15.617 -18.172 1 97.94 137 ILE B N 1
ATOM 2816 C CA . ILE B 1 137 ? 0.891 -16.094 -19.422 1 97.94 137 ILE B CA 1
ATOM 2817 C C . ILE B 1 137 ? 2.326 -15.586 -19.547 1 97.94 137 ILE B C 1
ATOM 2819 O O . ILE B 1 137 ? 3.223 -16.344 -19.953 1 97.94 137 ILE B O 1
ATOM 2823 N N . ALA B 1 138 ? 2.543 -14.312 -19.234 1 97.94 138 ALA B N 1
ATOM 2824 C CA . ALA B 1 138 ? 3.904 -13.781 -19.234 1 97.94 138 ALA B CA 1
ATOM 2825 C C . ALA B 1 138 ? 4.805 -14.594 -18.312 1 97.94 138 ALA B C 1
ATOM 2827 O O . ALA B 1 138 ? 5.934 -14.93 -18.672 1 97.94 138 ALA B O 1
ATOM 2828 N N . ALA B 1 139 ? 4.32 -14.875 -17.109 1 98.31 139 ALA B N 1
ATOM 2829 C CA . ALA B 1 139 ? 5.074 -15.68 -16.156 1 98.31 139 ALA B CA 1
ATOM 2830 C C . ALA B 1 139 ? 5.406 -17.047 -16.75 1 98.31 139 ALA B C 1
ATOM 2832 O O . ALA B 1 139 ? 6.527 -17.547 -16.594 1 98.31 139 ALA B O 1
ATOM 2833 N N . GLN B 1 140 ? 4.41 -17.672 -17.328 1 97.81 140 GLN B N 1
ATOM 2834 C CA . GLN B 1 140 ? 4.605 -18.969 -17.938 1 97.81 140 GLN B CA 1
ATOM 2835 C C . GLN B 1 140 ? 5.711 -18.938 -18.984 1 97.81 140 GLN B C 1
ATOM 2837 O O . GLN B 1 140 ? 6.574 -19.812 -19.031 1 97.81 140 GLN B O 1
ATOM 2842 N N . LYS B 1 141 ? 5.664 -17.922 -19.859 1 96.81 141 LYS B N 1
ATOM 2843 C CA . LYS B 1 141 ? 6.672 -17.766 -20.906 1 96.81 141 LYS B CA 1
ATOM 2844 C C . LYS B 1 141 ? 8.055 -17.516 -20.297 1 96.81 141 LYS B C 1
ATOM 2846 O O . LYS B 1 141 ? 9.047 -18.062 -20.781 1 96.81 141 LYS B O 1
ATOM 2851 N N . LEU B 1 142 ? 8.133 -16.734 -19.312 1 97.25 142 LEU B N 1
ATOM 2852 C CA . LEU B 1 142 ? 9.398 -16.391 -18.656 1 97.25 142 LEU B CA 1
ATOM 2853 C C . LEU B 1 142 ? 9.953 -17.609 -17.906 1 97.25 142 LEU B C 1
ATOM 2855 O O . LEU B 1 142 ? 11.172 -17.797 -17.859 1 97.25 142 LEU B O 1
ATOM 2859 N N . ASN B 1 143 ? 9.039 -18.328 -17.312 1 96.75 143 ASN B N 1
ATOM 2860 C CA . ASN B 1 143 ? 9.453 -19.547 -16.609 1 96.75 143 ASN B CA 1
ATOM 2861 C C . ASN B 1 143 ? 9.984 -20.594 -17.578 1 96.75 143 ASN B C 1
ATOM 2863 O O . ASN B 1 143 ? 10.797 -21.453 -17.203 1 96.75 143 ASN B O 1
ATOM 2867 N N . ASN B 1 144 ? 9.578 -20.703 -18.906 1 85.69 144 ASN B N 1
ATOM 2868 C CA . ASN B 1 144 ? 9.828 -21.547 -20.078 1 85.69 144 ASN B CA 1
ATOM 2869 C C . ASN B 1 144 ? 10.383 -22.906 -19.688 1 85.69 144 ASN B C 1
ATOM 2871 O O . ASN B 1 144 ? 9.914 -23.938 -20.172 1 85.69 144 ASN B O 1
ATOM 2875 N N . GLU B 1 145 ? 11.273 -23.031 -18.891 1 82.81 145 GLU B N 1
ATOM 2876 C CA . GLU B 1 145 ? 11.922 -24.297 -18.562 1 82.81 145 GLU B CA 1
ATOM 2877 C C . GLU B 1 145 ? 11.164 -25.047 -17.469 1 82.81 145 GLU B C 1
ATOM 2879 O O . GLU B 1 145 ? 11.375 -26.234 -17.25 1 82.81 145 GLU B O 1
ATOM 2884 N N . PHE B 1 146 ? 10.344 -24.344 -16.812 1 87.94 146 PHE B N 1
ATOM 2885 C CA . PHE B 1 146 ? 9.641 -24.922 -15.68 1 87.94 146 PHE B CA 1
ATOM 2886 C C . PHE B 1 146 ? 8.18 -25.188 -16.016 1 87.94 146 PHE B C 1
ATOM 2888 O O . PHE B 1 146 ? 7.426 -24.25 -16.297 1 87.94 146 PHE B O 1
ATOM 2895 N N . ALA B 1 147 ? 7.809 -26.406 -16.109 1 89.94 147 ALA B N 1
ATOM 2896 C CA . ALA B 1 147 ? 6.402 -26.75 -16.297 1 89.94 147 ALA B CA 1
ATOM 2897 C C . ALA B 1 147 ? 5.664 -26.75 -14.953 1 89.94 147 ALA B C 1
ATOM 2899 O O . ALA B 1 147 ? 5.453 -27.812 -14.352 1 89.94 147 ALA B O 1
ATOM 2900 N N . ILE B 1 148 ? 5.281 -25.609 -14.492 1 96 148 ILE B N 1
ATOM 2901 C CA . ILE B 1 148 ? 4.625 -25.5 -13.195 1 96 148 ILE B CA 1
ATOM 2902 C C . ILE B 1 148 ? 3.256 -24.844 -13.359 1 96 148 ILE B C 1
ATOM 2904 O O . ILE B 1 148 ? 2.998 -24.188 -14.367 1 96 148 ILE B O 1
ATOM 2908 N N . THR B 1 149 ? 2.424 -25.125 -12.438 1 98.06 149 THR B N 1
ATOM 2909 C CA . THR B 1 149 ? 1.15 -24.422 -12.32 1 98.06 149 THR B CA 1
ATOM 2910 C C . THR B 1 149 ? 1.36 -22.984 -11.836 1 98.06 149 THR B C 1
ATOM 2912 O O . THR B 1 149 ? 2.086 -22.766 -10.867 1 98.06 149 THR B O 1
ATOM 2915 N N . ILE B 1 150 ? 0.764 -22.031 -12.523 1 98.69 150 ILE B N 1
ATOM 2916 C CA . ILE B 1 150 ? 0.798 -20.625 -12.102 1 98.69 150 ILE B CA 1
ATOM 2917 C C . ILE B 1 150 ? -0.57 -20.219 -11.562 1 98.69 150 ILE B C 1
ATOM 2919 O O . ILE B 1 150 ? -1.597 -20.484 -12.195 1 98.69 150 ILE B O 1
ATOM 2923 N N . PHE B 1 151 ? -0.597 -19.594 -10.438 1 98.94 151 PHE B N 1
ATOM 2924 C CA . PHE B 1 151 ? -1.855 -19.203 -9.812 1 98.94 151 PHE B CA 1
ATOM 2925 C C . PHE B 1 151 ? -2.113 -17.719 -9.984 1 98.94 151 PHE B C 1
ATOM 2927 O O . PHE B 1 151 ? -1.175 -16.922 -10.008 1 98.94 151 PHE B O 1
ATOM 2934 N N . GLY B 1 152 ? -3.383 -17.391 -10.164 1 98.88 152 GLY B N 1
ATOM 2935 C CA . GLY B 1 152 ? -3.838 -16.016 -10.219 1 98.88 152 GLY B CA 1
ATOM 2936 C C . GLY B 1 152 ? -4.828 -15.672 -9.125 1 98.88 152 GLY B C 1
ATOM 2937 O O . GLY B 1 152 ? -5.664 -16.5 -8.75 1 98.88 152 GLY B O 1
ATOM 2938 N N . ILE B 1 153 ? -4.738 -14.484 -8.625 1 98.88 153 ILE B N 1
ATOM 2939 C CA . ILE B 1 153 ? -5.68 -13.945 -7.648 1 98.88 153 ILE B CA 1
ATOM 2940 C C . ILE B 1 153 ? -6.176 -12.578 -8.109 1 98.88 153 ILE B C 1
ATOM 2942 O O . ILE B 1 153 ? -5.375 -11.695 -8.445 1 98.88 153 ILE B O 1
ATOM 2946 N N . VAL B 1 154 ? -7.445 -12.383 -8.227 1 98.56 154 VAL B N 1
ATOM 2947 C CA . VAL B 1 154 ? -8.055 -11.078 -8.469 1 98.56 154 VAL B CA 1
ATOM 2948 C C . VAL B 1 154 ? -8.969 -10.711 -7.305 1 98.56 154 VAL B C 1
ATOM 2950 O O . VAL B 1 154 ? -9.781 -11.523 -6.867 1 98.56 154 VAL B O 1
ATOM 2953 N N . SER B 1 155 ? -8.797 -9.516 -6.773 1 98.31 155 SER B N 1
ATOM 2954 C CA . SER B 1 155 ? -9.547 -9.156 -5.574 1 98.31 155 SER B CA 1
ATOM 2955 C C . SER B 1 155 ? -9.828 -7.66 -5.523 1 98.31 155 SER B C 1
ATOM 2957 O O . SER B 1 155 ? -9.047 -6.863 -6.051 1 98.31 155 SER B O 1
ATOM 2959 N N . ASN B 1 156 ? -10.93 -7.305 -4.984 1 96.94 156 ASN B N 1
ATOM 2960 C CA . ASN B 1 156 ? -11.211 -5.918 -4.629 1 96.94 156 ASN B CA 1
ATOM 2961 C C . ASN B 1 156 ? -11.094 -5.691 -3.125 1 96.94 156 ASN B C 1
ATOM 2963 O O . ASN B 1 156 ? -11.641 -4.723 -2.594 1 96.94 156 ASN B O 1
ATOM 2967 N N . GLY B 1 157 ? -10.422 -6.57 -2.441 1 97.06 157 GLY B N 1
ATOM 2968 C CA . GLY B 1 157 ? -10.281 -6.512 -0.995 1 97.06 157 GLY B CA 1
ATOM 2969 C C . GLY B 1 157 ? -11.352 -7.297 -0.26 1 97.06 157 GLY B C 1
ATOM 2970 O O . GLY B 1 157 ? -11.039 -8.148 0.577 1 97.06 157 GLY B O 1
ATOM 2971 N N . ASP B 1 158 ? -12.602 -7.121 -0.635 1 96.25 158 ASP B N 1
ATOM 2972 C CA . ASP B 1 158 ? -13.734 -7.809 -0.031 1 96.25 158 ASP B CA 1
ATOM 2973 C C . ASP B 1 158 ? -13.883 -9.219 -0.59 1 96.25 158 ASP B C 1
ATOM 2975 O O . ASP B 1 158 ? -14.023 -10.188 0.169 1 96.25 158 ASP B O 1
ATOM 2979 N N . ARG B 1 159 ? -13.883 -9.25 -1.907 1 97.44 159 ARG B N 1
ATOM 2980 C CA . ARG B 1 159 ? -14.047 -10.508 -2.635 1 97.44 159 ARG B CA 1
ATOM 2981 C C . ARG B 1 159 ? -12.727 -10.961 -3.244 1 97.44 159 ARG B C 1
ATOM 2983 O O . ARG B 1 159 ? -11.977 -10.148 -3.795 1 97.44 159 ARG B O 1
ATOM 2990 N N . TRP B 1 160 ? -12.43 -12.273 -3.098 1 98.5 160 TRP B N 1
ATOM 2991 C CA . TRP B 1 160 ? -11.203 -12.875 -3.605 1 98.5 160 TRP B CA 1
ATOM 2992 C C . TRP B 1 160 ? -11.516 -14.031 -4.559 1 98.5 160 TRP B C 1
ATOM 2994 O O . TRP B 1 160 ? -12.227 -14.969 -4.195 1 98.5 160 TRP B O 1
ATOM 3004 N N . GLN B 1 161 ? -11.008 -13.922 -5.746 1 98.69 161 GLN B N 1
ATOM 3005 C CA . GLN B 1 161 ? -11.156 -14.977 -6.742 1 98.69 161 GLN B CA 1
ATOM 3006 C C . GLN B 1 161 ? -9.797 -15.578 -7.117 1 98.69 161 GLN B C 1
ATOM 3008 O O . GLN B 1 161 ? -8.781 -14.875 -7.109 1 98.69 161 GLN B O 1
ATOM 3013 N N . PHE B 1 162 ? -9.844 -16.875 -7.41 1 98.88 162 PHE B N 1
ATOM 3014 C CA . PHE B 1 162 ? -8.617 -17.609 -7.68 1 98.88 162 PHE B CA 1
ATOM 3015 C C . PHE B 1 162 ? -8.688 -18.312 -9.031 1 98.88 162 PHE B C 1
ATOM 3017 O O . PHE B 1 162 ? -9.766 -18.719 -9.461 1 98.88 162 PHE B O 1
ATOM 3024 N N . GLY B 1 163 ? -7.613 -18.391 -9.695 1 98.81 163 GLY B N 1
ATOM 3025 C CA . GLY B 1 163 ? -7.449 -19.141 -10.93 1 98.81 163 GLY B CA 1
ATOM 3026 C C . GLY B 1 163 ? -6.09 -19.812 -11.039 1 98.81 163 GLY B C 1
ATOM 3027 O O . GLY B 1 163 ? -5.188 -19.531 -10.25 1 98.81 163 GLY B O 1
ATOM 3028 N N . LYS B 1 164 ? -5.996 -20.734 -11.953 1 98.81 164 LYS B N 1
ATOM 3029 C CA . LYS B 1 164 ? -4.707 -21.375 -12.227 1 98.81 164 LYS B CA 1
ATOM 3030 C C . LYS B 1 164 ? -4.5 -21.578 -13.727 1 98.81 164 LYS B C 1
ATOM 3032 O O . LYS B 1 164 ? -5.461 -21.781 -14.469 1 98.81 164 LYS B O 1
ATOM 3037 N N . LEU B 1 165 ? -3.305 -21.453 -14.141 1 98.62 165 LEU B N 1
ATOM 3038 C CA . LEU B 1 165 ? -2.877 -21.688 -15.516 1 98.62 165 LEU B CA 1
ATOM 3039 C C . LEU B 1 165 ? -1.95 -22.891 -15.602 1 98.62 165 LEU B C 1
ATOM 3041 O O . LEU B 1 165 ? -0.89 -22.906 -14.969 1 98.62 165 LEU B O 1
ATOM 3045 N N . GLU B 1 166 ? -2.316 -23.906 -16.203 1 97.38 166 GLU B N 1
ATOM 3046 C CA . GLU B 1 166 ? -1.558 -25.125 -16.5 1 97.38 166 GLU B CA 1
ATOM 3047 C C . GLU B 1 166 ? -1.448 -25.359 -18 1 97.38 166 GLU B C 1
ATOM 3049 O O . GLU B 1 166 ? -2.436 -25.719 -18.656 1 97.38 166 GLU B O 1
ATOM 3054 N N . SER B 1 167 ? -0.221 -25.219 -18.484 1 94.75 167 SER B N 1
ATOM 3055 C CA . SER B 1 167 ? -0.039 -25.312 -19.922 1 94.75 167 SER B CA 1
ATOM 3056 C C . SER B 1 167 ? -0.956 -24.328 -20.656 1 94.75 167 SER B C 1
ATOM 3058 O O . SER B 1 167 ? -0.944 -23.141 -20.375 1 94.75 167 SER B O 1
ATOM 3060 N N . GLU B 1 168 ? -1.84 -24.797 -21.516 1 96 168 GLU B N 1
ATOM 3061 C CA . GLU B 1 168 ? -2.693 -23.875 -22.281 1 96 168 GLU B CA 1
ATOM 3062 C C . GLU B 1 168 ? -4.109 -23.859 -21.719 1 96 168 GLU B C 1
ATOM 3064 O O . GLU B 1 168 ? -5.062 -23.531 -22.422 1 96 168 GLU B O 1
ATOM 3069 N N . LYS B 1 169 ? -4.27 -24.219 -20.5 1 98.12 169 LYS B N 1
ATOM 3070 C CA . LYS B 1 169 ? -5.582 -24.266 -19.875 1 98.12 169 LYS B CA 1
ATOM 3071 C C . LYS B 1 169 ? -5.633 -23.359 -18.641 1 98.12 169 LYS B C 1
ATOM 3073 O O . LYS B 1 169 ? -4.871 -23.547 -17.688 1 98.12 169 LYS B O 1
ATOM 3078 N N . PHE B 1 170 ? -6.508 -22.422 -18.719 1 98.75 170 PHE B N 1
ATOM 3079 C CA . PHE B 1 170 ? -6.812 -21.578 -17.562 1 98.75 170 PHE B CA 1
ATOM 3080 C C . PHE B 1 170 ? -8.094 -22.047 -16.891 1 98.75 170 PHE B C 1
ATOM 3082 O O . PHE B 1 170 ? -9.117 -22.234 -17.547 1 98.75 170 PHE B O 1
ATOM 3089 N N . THR B 1 171 ? -8.055 -22.203 -15.547 1 98.88 171 THR B N 1
ATOM 3090 C CA . THR B 1 171 ? -9.211 -22.609 -14.766 1 98.88 171 THR B CA 1
ATOM 3091 C C . THR B 1 171 ? -9.539 -21.562 -13.703 1 98.88 171 THR B C 1
ATOM 3093 O O . THR B 1 171 ? -8.711 -21.266 -12.836 1 98.88 171 THR B O 1
ATOM 3096 N N . LYS B 1 172 ? -10.656 -21 -13.805 1 98.56 172 LYS B N 1
ATOM 3097 C CA . LYS B 1 172 ? -11.156 -20.125 -12.75 1 98.56 172 LYS B CA 1
ATOM 3098 C C . LYS B 1 172 ? -11.922 -20.906 -11.688 1 98.56 172 LYS B C 1
ATOM 3100 O O . LYS B 1 172 ? -12.789 -21.719 -12.023 1 98.56 172 LYS B O 1
ATOM 3105 N N . ASN B 1 173 ? -11.531 -20.719 -10.453 1 98.69 173 ASN B N 1
ATOM 3106 C CA . ASN B 1 173 ? -12.266 -21.359 -9.375 1 98.69 173 ASN B CA 1
ATOM 3107 C C . ASN B 1 173 ? -13.68 -20.781 -9.242 1 98.69 173 ASN B C 1
ATOM 3109 O O . ASN B 1 173 ? -13.859 -19.562 -9.234 1 98.69 173 ASN B O 1
ATOM 3113 N N . LEU B 1 174 ? -14.602 -21.578 -9.125 1 97.75 174 LEU B N 1
ATOM 3114 C CA . LEU B 1 174 ? -15.992 -21.141 -9.094 1 97.75 174 LEU B CA 1
ATOM 3115 C C . LEU B 1 174 ? -16.312 -20.422 -7.785 1 97.75 174 LEU B C 1
ATOM 3117 O O . LEU B 1 174 ? -16.922 -19.359 -7.797 1 97.75 174 LEU B O 1
ATOM 3121 N N . THR B 1 175 ? -15.945 -21 -6.73 1 97.25 175 THR B N 1
ATOM 3122 C CA . THR B 1 175 ? -16.219 -20.422 -5.422 1 97.25 175 THR B CA 1
ATOM 3123 C C . THR B 1 175 ? -15.289 -19.25 -5.133 1 97.25 175 THR B C 1
ATOM 3125 O O . THR B 1 175 ? -14.07 -19.359 -5.301 1 97.25 175 THR B O 1
ATOM 3128 N N . PHE B 1 176 ? -15.836 -18.141 -4.832 1 97.19 176 PHE B N 1
ATOM 3129 C CA . PHE B 1 176 ? -15.031 -17.016 -4.387 1 97.19 176 PHE B CA 1
ATOM 3130 C C . PHE B 1 176 ? -14.953 -16.969 -2.865 1 97.19 176 PHE B C 1
ATOM 3132 O O . PHE B 1 176 ? -15.656 -17.719 -2.182 1 97.19 176 PHE B O 1
ATOM 3139 N N . TYR B 1 177 ? -14.078 -16.188 -2.357 1 98.38 177 TYR B N 1
ATOM 3140 C CA . TYR B 1 177 ? -13.828 -16.047 -0.925 1 98.38 177 TYR B CA 1
ATOM 3141 C C . TYR B 1 177 ? -14.023 -14.609 -0.473 1 98.38 177 TYR B C 1
ATOM 3143 O O . TYR B 1 177 ? -13.992 -13.688 -1.29 1 98.38 177 TYR B O 1
ATOM 3151 N N . SER B 1 178 ? -14.281 -14.477 0.852 1 97.94 178 SER B N 1
ATOM 3152 C CA . SER B 1 178 ? -14.617 -13.156 1.382 1 97.94 178 SER B CA 1
ATOM 3153 C C . SER B 1 178 ? -13.711 -12.789 2.551 1 97.94 178 SER B C 1
ATOM 3155 O O . SER B 1 178 ? -13.383 -13.641 3.387 1 97.94 178 SER B O 1
ATOM 3157 N N . ILE B 1 179 ? -13.375 -11.508 2.615 1 97.56 179 ILE B N 1
ATOM 3158 C CA . ILE B 1 179 ? -12.578 -10.984 3.725 1 97.56 179 ILE B CA 1
ATOM 3159 C C . ILE B 1 179 ? -13.359 -11.141 5.031 1 97.56 179 ILE B C 1
ATOM 3161 O O . ILE B 1 179 ? -12.773 -11.125 6.113 1 97.56 179 ILE B O 1
ATOM 3165 N N . GLN B 1 180 ? -14.695 -11.281 4.977 1 96.06 180 GLN B N 1
ATOM 3166 C CA . GLN B 1 180 ? -15.523 -11.422 6.168 1 96.06 180 GLN B CA 1
ATOM 3167 C C . GLN B 1 180 ? -15.438 -12.836 6.734 1 96.06 180 GLN B C 1
ATOM 3169 O O . GLN B 1 180 ? -15.859 -13.078 7.871 1 96.06 180 GLN B O 1
ATOM 3174 N N . GLU B 1 181 ? -15.023 -13.773 5.91 1 97.25 181 GLU B N 1
ATOM 3175 C CA . GLU B 1 181 ? -14.695 -15.125 6.359 1 97.25 181 GLU B CA 1
ATOM 3176 C C . GLU B 1 181 ? -13.18 -15.336 6.406 1 97.25 181 GLU B C 1
ATOM 3178 O O . GLU B 1 181 ? -12.633 -16.125 5.633 1 97.25 181 GLU B O 1
ATOM 3183 N N . LEU B 1 182 ? -12.641 -14.734 7.402 1 97.75 182 LEU B N 1
ATOM 3184 C CA . LEU B 1 182 ? -11.203 -14.508 7.426 1 97.75 182 LEU B CA 1
ATOM 3185 C C . LEU B 1 182 ? -10.445 -15.828 7.488 1 97.75 182 LEU B C 1
ATOM 3187 O O . LEU B 1 182 ? -9.461 -16.016 6.766 1 97.75 182 LEU B O 1
ATOM 3191 N N . ASP B 1 183 ? -10.859 -16.75 8.359 1 98.12 183 ASP B N 1
ATOM 3192 C CA . ASP B 1 183 ? -10.172 -18.031 8.492 1 98.12 183 ASP B CA 1
ATOM 3193 C C . ASP B 1 183 ? -10.211 -18.812 7.176 1 98.12 183 A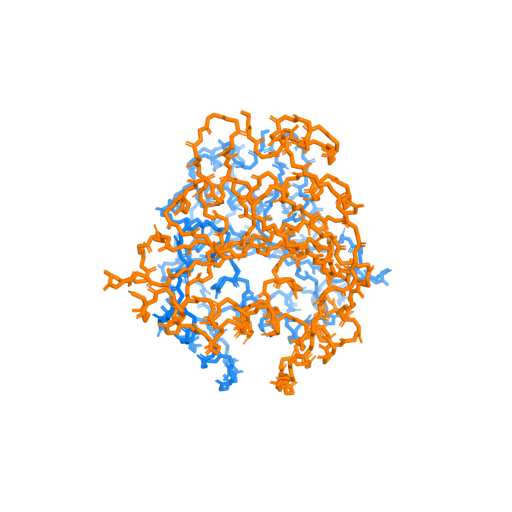SP B C 1
ATOM 3195 O O . ASP B 1 183 ? -9.211 -19.422 6.781 1 98.12 183 ASP B O 1
ATOM 3199 N N . THR B 1 184 ? -11.383 -18.766 6.527 1 98.25 184 THR B N 1
ATOM 3200 C CA . THR B 1 184 ? -11.539 -19.453 5.25 1 98.25 184 THR B CA 1
ATOM 3201 C C . THR B 1 184 ? -10.656 -18.828 4.184 1 98.25 184 THR B C 1
ATOM 3203 O O . THR B 1 184 ? -10.031 -19.531 3.383 1 98.25 184 THR B O 1
ATOM 3206 N N . LEU B 1 185 ? -10.648 -17.531 4.172 1 98.56 185 LEU B N 1
ATOM 3207 C CA . LEU B 1 185 ? -9.812 -16.812 3.209 1 98.56 185 LEU B CA 1
ATOM 3208 C C . LEU B 1 185 ? -8.344 -17.141 3.42 1 98.56 185 LEU B C 1
ATOM 3210 O O . LEU B 1 185 ? -7.625 -17.438 2.465 1 98.56 185 LEU B O 1
ATOM 3214 N N . PHE B 1 186 ? -7.855 -17.109 4.691 1 98.75 186 PHE B N 1
ATOM 3215 C CA . PHE B 1 186 ? -6.457 -17.391 4.988 1 98.75 186 PHE B CA 1
ATOM 3216 C C . PHE B 1 186 ? -6.121 -18.844 4.621 1 98.75 186 PHE B C 1
ATOM 3218 O O . PHE B 1 186 ? -5.02 -19.125 4.145 1 98.75 186 PHE B O 1
ATOM 3225 N N . ALA B 1 187 ? -7.043 -19.703 4.875 1 98.69 187 ALA B N 1
ATOM 3226 C CA . ALA B 1 187 ? -6.82 -21.109 4.512 1 98.69 187 ALA B CA 1
ATOM 3227 C C . ALA B 1 187 ? -6.656 -21.266 3.002 1 98.69 187 ALA B C 1
ATOM 3229 O O . ALA B 1 187 ? -5.84 -22.062 2.537 1 98.69 187 ALA B O 1
ATOM 3230 N N . ALA B 1 188 ? -7.477 -20.547 2.246 1 98.69 188 ALA B N 1
ATOM 3231 C CA . ALA B 1 188 ? -7.406 -20.594 0.788 1 98.69 188 ALA B CA 1
ATOM 3232 C C . ALA B 1 188 ? -6.074 -20.031 0.288 1 98.69 188 ALA B C 1
ATOM 3234 O O . ALA B 1 188 ? -5.414 -20.641 -0.554 1 98.69 188 ALA B O 1
ATOM 3235 N N . VAL B 1 189 ? -5.672 -18.875 0.778 1 98.81 189 VAL B N 1
ATOM 3236 C CA . VAL B 1 189 ? -4.414 -18.25 0.377 1 98.81 189 VAL B CA 1
ATOM 3237 C C . VAL B 1 189 ? -3.248 -19.156 0.779 1 98.81 189 VAL B C 1
ATOM 3239 O O . VAL B 1 189 ? -2.314 -19.359 -0.002 1 98.81 189 VAL B O 1
ATOM 3242 N N . ASN B 1 190 ? -3.307 -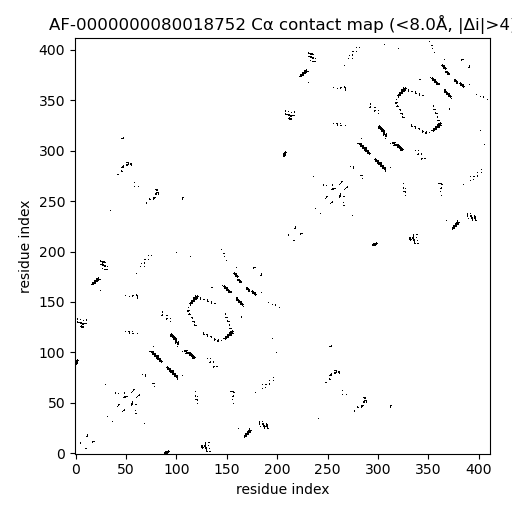19.672 1.999 1 98.81 190 ASN B N 1
ATOM 3243 C CA . ASN B 1 190 ? -2.266 -20.594 2.457 1 98.81 190 ASN B CA 1
ATOM 3244 C C . ASN B 1 190 ? -2.174 -21.828 1.563 1 98.81 190 ASN B C 1
ATOM 3246 O O . ASN B 1 190 ? -1.084 -22.359 1.343 1 98.81 190 ASN B O 1
ATOM 3250 N N . TYR B 1 191 ? -3.297 -22.312 1.15 1 98.81 191 TYR B N 1
ATOM 3251 C CA . TYR B 1 191 ? -3.318 -23.453 0.251 1 98.81 191 TYR B CA 1
ATOM 3252 C C . TYR B 1 191 ? -2.521 -23.172 -1.017 1 98.81 191 TYR B C 1
ATOM 3254 O O . TYR B 1 191 ? -1.703 -24 -1.441 1 98.81 191 TYR B O 1
ATOM 3262 N N . ILE B 1 192 ? -2.727 -22.031 -1.662 1 98.56 192 ILE B N 1
ATOM 3263 C CA . ILE B 1 192 ? -2.039 -21.672 -2.898 1 98.56 192 ILE B CA 1
ATOM 3264 C C . ILE B 1 192 ? -0.537 -21.562 -2.643 1 98.56 192 ILE B C 1
ATOM 3266 O O . ILE B 1 192 ? 0.27 -22.016 -3.457 1 98.56 192 ILE B O 1
ATOM 3270 N N . PHE B 1 193 ? -0.126 -20.953 -1.534 1 98.75 193 PHE B N 1
ATOM 3271 C CA . PHE B 1 193 ? 1.286 -20.844 -1.187 1 98.75 193 PHE B CA 1
ATOM 3272 C C . PHE B 1 193 ? 1.897 -22.219 -0.99 1 98.75 193 PHE B C 1
ATOM 3274 O O . PHE B 1 193 ? 3.023 -22.484 -1.423 1 98.75 193 PHE B O 1
ATOM 3281 N N . GLN B 1 194 ? 1.161 -23.047 -0.317 1 98.62 194 GLN B N 1
ATOM 3282 C CA . GLN B 1 194 ? 1.645 -24.406 -0.089 1 98.62 194 GLN B CA 1
ATOM 3283 C C . GLN B 1 194 ? 1.82 -25.156 -1.407 1 98.62 194 GLN B C 1
ATOM 3285 O O . GLN B 1 194 ? 2.775 -25.922 -1.571 1 98.62 194 GLN B O 1
ATOM 3290 N N . GLN B 1 195 ? 0.841 -25.016 -2.299 1 98.44 195 GLN B N 1
ATOM 3291 C CA . GLN B 1 195 ? 0.971 -25.641 -3.607 1 98.44 195 GLN B CA 1
ATOM 3292 C C . GLN B 1 195 ? 2.221 -25.156 -4.332 1 98.44 195 GLN B C 1
ATOM 3294 O O . GLN B 1 195 ? 2.902 -25.938 -5 1 98.44 195 GLN B O 1
ATOM 3299 N N . CYS B 1 196 ? 2.527 -23.859 -4.266 1 98.56 196 CYS B N 1
ATOM 3300 C CA . CYS B 1 196 ? 3.744 -23.312 -4.855 1 98.56 196 CYS B CA 1
ATOM 3301 C C . CYS B 1 196 ? 4.984 -23.938 -4.223 1 98.56 196 CYS B C 1
ATOM 3303 O O . CYS B 1 196 ? 5.941 -24.281 -4.922 1 98.56 196 CYS B O 1
ATOM 3305 N N . ASP B 1 197 ? 4.949 -24.062 -2.887 1 98.25 197 ASP B N 1
ATOM 3306 C CA . ASP B 1 197 ? 6.066 -24.656 -2.156 1 98.25 197 ASP B CA 1
ATOM 3307 C C . ASP B 1 197 ? 6.309 -26.094 -2.6 1 98.25 197 ASP B C 1
ATOM 3309 O O . ASP B 1 197 ? 7.457 -26.5 -2.787 1 98.25 197 ASP B O 1
ATOM 3313 N N . LEU B 1 198 ? 5.258 -26.859 -2.766 1 97.69 198 LEU B N 1
ATOM 3314 C CA . LEU B 1 198 ? 5.344 -28.234 -3.219 1 97.69 198 LEU B CA 1
ATOM 3315 C C . LEU B 1 198 ? 5.941 -28.312 -4.617 1 97.69 198 LEU B C 1
ATOM 3317 O O . LEU B 1 198 ? 6.777 -29.172 -4.895 1 97.69 198 LEU B O 1
ATOM 3321 N N . GLN B 1 199 ? 5.508 -27.406 -5.453 1 97.31 199 GLN B N 1
ATOM 3322 C CA . GLN B 1 199 ? 6.043 -27.391 -6.812 1 97.31 199 GLN B CA 1
ATOM 3323 C C . GLN B 1 199 ? 7.535 -27.062 -6.812 1 97.31 199 GLN B C 1
ATOM 3325 O O . GLN B 1 199 ? 8.305 -27.625 -7.59 1 97.31 199 GLN B O 1
ATOM 3330 N N . LEU B 1 200 ? 7.891 -26.094 -6.012 1 96.25 200 LEU B N 1
ATOM 3331 C CA . LEU B 1 200 ? 9.297 -25.703 -5.922 1 96.25 200 LEU B CA 1
ATOM 3332 C C . LEU B 1 200 ? 10.148 -26.875 -5.449 1 96.25 200 LEU B C 1
ATOM 3334 O O . LEU B 1 200 ? 11.25 -27.094 -5.961 1 96.25 200 LEU B O 1
ATOM 3338 N N . ASN B 1 201 ? 9.68 -27.672 -4.496 1 94.5 201 ASN B N 1
ATOM 3339 C CA . ASN B 1 201 ? 10.383 -28.859 -4.016 1 94.5 201 ASN B CA 1
ATOM 3340 C C . ASN B 1 201 ? 10.586 -29.875 -5.137 1 94.5 201 ASN B C 1
ATOM 3342 O O . ASN B 1 201 ? 11.625 -30.531 -5.199 1 94.5 201 ASN B O 1
ATOM 3346 N N . ASN B 1 202 ? 9.609 -29.953 -5.957 1 91 202 ASN B N 1
ATOM 3347 C CA . ASN B 1 202 ? 9.68 -30.906 -7.059 1 91 202 ASN B CA 1
ATOM 3348 C C . ASN B 1 202 ? 10.68 -30.469 -8.125 1 91 202 ASN B C 1
ATOM 3350 O O . ASN B 1 202 ? 11.258 -31.297 -8.82 1 91 202 ASN B O 1
ATOM 3354 N N . LEU B 1 203 ? 10.836 -29.156 -8.289 1 88.62 203 LEU B N 1
ATOM 3355 C CA . LEU B 1 203 ? 11.781 -28.625 -9.258 1 88.62 203 LEU B CA 1
ATOM 3356 C C . LEU B 1 203 ? 13.219 -28.781 -8.758 1 88.62 203 LEU B C 1
ATOM 3358 O O . LEU B 1 203 ? 14.133 -29.016 -9.547 1 88.62 203 LEU B O 1
ATOM 3362 N N . VAL B 1 204 ? 13.43 -28.562 -7.48 1 76.62 204 VAL B N 1
ATOM 3363 C CA . VAL B 1 204 ? 14.773 -28.641 -6.918 1 76.62 204 VAL B CA 1
ATOM 3364 C C . VAL B 1 204 ? 15.18 -30.109 -6.773 1 76.62 204 VAL B C 1
ATOM 3366 O O . VAL B 1 204 ? 16.359 -30.453 -6.922 1 76.62 204 VAL B O 1
ATOM 3369 N N . ALA B 1 205 ? 14.227 -31 -6.562 1 72.88 205 ALA B N 1
ATOM 3370 C CA . ALA B 1 205 ? 14.508 -32.438 -6.434 1 72.88 205 ALA B CA 1
ATOM 3371 C C . ALA B 1 205 ? 14.742 -33.062 -7.797 1 72.88 205 ALA B C 1
ATOM 3373 O O . ALA B 1 205 ? 15.406 -34.094 -7.898 1 72.88 205 ALA B O 1
ATOM 3374 N N . ALA B 1 206 ? 14.312 -32.5 -8.789 1 61.5 206 ALA B N 1
ATOM 3375 C CA . ALA B 1 206 ? 14.508 -33.062 -10.125 1 61.5 206 ALA B CA 1
ATOM 3376 C C . ALA B 1 206 ? 15.891 -32.75 -10.664 1 61.5 206 ALA B C 1
ATOM 3378 O O . ALA B 1 206 ? 16.422 -31.672 -10.406 1 61.5 206 ALA B O 1
#